Protein AF-W2TX90-F1 (afdb_monomer)

Mean predicted aligned error: 17.59 Å

InterPro domains:
  IPR001179 FKBP-type peptidyl-prolyl cis-trans isomerase domain [PF00254] (45-126)
  IPR001179 FKBP-type peptidyl-prolyl cis-trans isomerase domain [PS50059] (39-130)
  IPR002048 EF-hand domain [PF13499] (137-203)
  IPR002048 EF-hand domain [PS50222] (174-209)
  IPR002048 EF-hand domain [cd00051] (138-203)
  IPR011992 EF-hand domain pair [SSF47473] (138-212)
  IPR018247 EF-Hand 1, calcium-binding site [PS00018] (187-199)
  IPR046357 Peptidyl-prolyl cis-trans isomerase domain superfamily [G3DSA:3.10.50.40] (43-130)
  IPR052273 Peptidyl-prolyl cis-trans isomerase FKBP [PTHR46222] (44-205)

Radius of gyration: 39.37 Å; Cα contacts (8 Å, |Δi|>4): 413; chains: 1; bounding box: 50×112×122 Å

Nearest PDB structures (foldseek):
  7f2j-assembly1_B  TM=8.496E-01  e=8.440E-09  Arabidopsis thaliana
  3uqb-assembly1_A  TM=8.364E-01  e=6.194E-07  Saccharomyces cerevisiae S288C
  4qt2-assembly1_A  TM=8.266E-01  e=2.398E-06  Plasmodium falciparum 3D7
  3jym-assembly2_B  TM=8.331E-01  e=1.107E-05  Triticum aestivum
  3jym-assembly1_A  TM=8.346E-01  e=1.672E-05  Triticum aestivum

Secondary structure (DSSP, 8-state):
--HHHHHHHHHHHTTS----EEEE--PPTT--S-BPPSSS-EEEEEEEEEEETTS-EEEESTTS--EEEETTTTSS-HHHHHHHTTPBTT-EEEEEEEGGGS-SS--SS-TTS-SSS-EEEEEEEEEEEEE--HHHHHHHH-SSSSSEE-HHHHHHHHHHHGGGT----STT--HHHHHHHHHHHH-SSSSS-EEHHHHHHHHHHHHHHHHHH----SSEEP-SSGGGGG-SS-SSEE--SPP-----S-S---TTHHHHHHHHHHHHHHHHHHHHHHHTTS----------------------------------------------------------PPPPPP-PPP-----TTS-TTS--STTTTT--

Foldseek 3Di:
DDLVVVLVVVQVVVVHHDAKDKDWDDDDPPPFPDFAAQPDKWKWWKWKWKAWPVRHTQDTCPVHGTDIDMAQQQLAFQRVSVRRGRAGAQTWMWMKGWPLRHDPDAAPRRNPDDNDTTIMIMGMGTHDIGGDDLLVLCVLLQPPRPQKRALVSNLVSQVVSVNSVPDDPFPLDDSSVLSQVLLVQQDPPPPRIHGSVSSNVSVVVLVVQLVVLCDPDPARFQHSGSSNVQCLNSNRHSDPPPDPPPPPVPPPDDPPVVVVVVVVVVVVVVVVVVVVVVVVVDDDDDDDDDDDDDDDDDDDDDDDDDDDDDDDDDDDDYDDDDDDDDDDDDDDDDDDDDDDDDDDDDDDDPSPDDDPSVDPDRRDDDPGPDDD

Organism: Necator americanus (NCBI:txid51031)

Sequence (372 aa):
MTAAQIRHLEELSNGGPLDIKADRKNMGAGKMRYPSEKKGFCHISLQSKVFTEGGRKIYQTYNESPVTIQLGVGMAMPGLDKGLKGMCTEELRKLQVPYRLSRKAKSKVWKHIPNDEHWLTFNLEMLSVEPYTHSRQFKFLDVDGKGKLTEAVLLKWLGKMKQYGKSWKNEDIDDISAVKYYVKYFDINGDGIVDEKEFIRVMERDQATMDQSKSNAKGRKRDPGVAWILDFNNDGIASYTPLPIEITASEVRSPVETFTEMMIYTAHLLCLVLILFHCAVGENKDNTDDNRTGNRQPAVGNLNPNTNPKPDAPKTLGGSISINTIEEHKTSSNHSEEPPTVAPTNPTAPSVPRPPKFTVGSFFSKFIFNVS

Solvent-accessible surface area (backbone atoms only — not comparable to full-atom values): 23833 Å² total; per-residue (Å²): 131,55,57,58,58,51,50,51,54,48,22,63,72,70,74,41,79,80,65,66,46,74,50,69,54,86,69,69,92,84,66,81,83,50,61,30,49,83,86,57,49,24,41,35,29,30,42,42,40,32,24,42,69,87,68,47,74,67,52,66,30,86,90,53,75,67,53,69,43,48,43,75,71,55,54,49,44,59,30,55,44,60,69,47,43,61,42,29,47,74,36,45,36,40,37,35,27,34,42,78,30,46,70,97,64,92,46,92,83,58,67,75,60,81,89,71,63,48,45,36,40,34,45,35,37,29,72,40,59,43,77,68,43,61,71,59,44,49,64,66,47,34,74,82,73,77,70,53,45,32,61,70,38,48,51,52,38,50,59,58,35,44,79,48,69,45,65,79,72,49,91,74,61,51,72,64,64,52,38,53,51,46,38,65,71,32,34,82,88,73,86,68,52,24,36,66,65,37,42,38,55,48,52,49,56,43,48,60,41,19,70,68,58,67,58,84,72,88,57,45,69,55,32,92,58,84,59,46,74,51,31,84,82,44,37,53,38,36,46,84,72,75,74,83,79,79,71,65,97,66,90,80,81,60,88,64,61,62,57,54,53,52,54,51,54,53,52,52,50,52,50,51,52,54,50,51,59,53,56,76,70,63,72,91,79,87,86,83,87,88,84,88,87,87,88,83,84,90,88,83,89,79,91,89,90,90,90,86,92,87,90,89,87,91,89,88,85,88,81,87,87,89,81,90,84,88,86,83,89,83,88,87,83,82,88,85,89,81,81,90,77,79,80,82,79,79,78,77,78,79,80,78,71,81,59,91,70,76,58,96,79,78,84,72,75,64,65,74,81,68,89,104

pLDDT: mean 70.84, std 25.43, range [23.69, 98.19]

Structure (mmCIF, N/CA/C/O backbone):
data_AF-W2TX90-F1
#
_entry.id   AF-W2TX90-F1
#
loop_
_atom_site.group_PDB
_atom_site.id
_atom_site.type_symbol
_atom_site.label_atom_id
_atom_site.label_alt_id
_atom_site.label_comp_id
_atom_site.label_asym_id
_atom_site.label_entity_id
_atom_site.label_seq_id
_atom_site.pdbx_PDB_ins_code
_atom_site.Cartn_x
_atom_site.Cartn_y
_atom_site.Cartn_z
_atom_site.occupancy
_atom_site.B_iso_or_equiv
_atom_site.auth_seq_id
_atom_site.auth_comp_id
_atom_site.auth_asym_id
_atom_site.auth_atom_id
_atom_site.pdbx_PDB_model_num
ATOM 1 N N . MET A 1 1 ? -21.678 -9.128 29.767 1.00 79.38 1 MET A N 1
ATOM 2 C CA . MET A 1 1 ? -21.508 -9.539 28.356 1.00 79.38 1 MET A CA 1
ATOM 3 C C . MET A 1 1 ? -20.029 -9.526 28.014 1.00 79.38 1 MET A C 1
ATOM 5 O O . MET A 1 1 ? -19.307 -8.724 28.596 1.00 79.38 1 MET A O 1
ATOM 9 N N . THR A 1 2 ? -19.572 -10.395 27.114 1.00 88.31 2 THR A N 1
ATOM 10 C CA . THR A 1 2 ? -18.212 -10.333 26.547 1.00 88.31 2 THR A CA 1
ATOM 11 C C . THR A 1 2 ? -18.117 -9.227 25.490 1.00 88.31 2 THR A C 1
ATOM 13 O O . THR A 1 2 ? -19.140 -8.781 24.968 1.00 88.31 2 THR A O 1
ATOM 16 N N . ALA A 1 3 ? -16.903 -8.805 25.121 1.00 86.62 3 ALA A N 1
ATOM 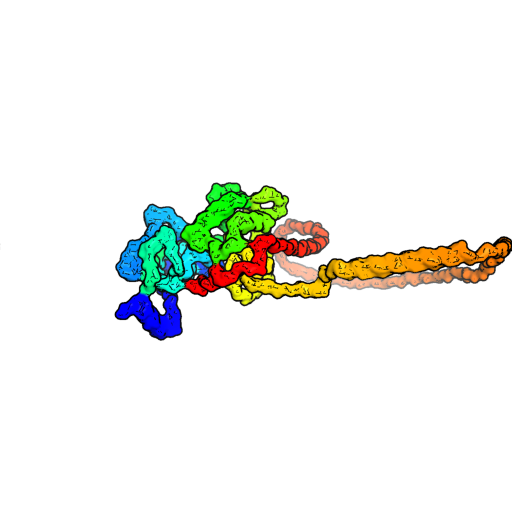17 C CA . ALA A 1 3 ? -16.720 -7.819 24.052 1.00 86.62 3 ALA A CA 1
ATOM 18 C C . ALA A 1 3 ? -17.330 -8.289 22.714 1.00 86.62 3 ALA A C 1
ATOM 20 O O . ALA A 1 3 ? -18.006 -7.514 22.045 1.00 86.62 3 ALA A O 1
ATOM 21 N N . ALA A 1 4 ? -17.199 -9.579 22.380 1.00 88.00 4 ALA A N 1
ATOM 22 C CA . ALA A 1 4 ? -17.821 -10.179 21.197 1.00 88.00 4 ALA A CA 1
ATOM 23 C C . ALA A 1 4 ? -19.362 -10.135 21.233 1.00 88.00 4 ALA A C 1
ATOM 25 O O . ALA A 1 4 ? -19.986 -9.811 20.226 1.00 88.00 4 ALA A O 1
ATOM 26 N N . GLN A 1 5 ? -19.986 -10.387 22.392 1.00 92.06 5 GLN A N 1
ATOM 27 C CA . GLN A 1 5 ? -21.440 -10.226 22.555 1.00 92.06 5 GLN A CA 1
ATOM 28 C C . GLN A 1 5 ? -21.873 -8.767 22.352 1.00 92.06 5 GLN A C 1
ATOM 30 O O . GLN A 1 5 ? -22.884 -8.517 21.703 1.00 92.06 5 GLN A O 1
ATOM 35 N N . ILE A 1 6 ? -21.093 -7.806 22.862 1.00 90.81 6 ILE A N 1
ATOM 36 C CA . ILE A 1 6 ? -21.364 -6.373 22.678 1.00 90.81 6 ILE A CA 1
ATOM 37 C C . ILE A 1 6 ? -21.271 -5.998 21.192 1.00 90.81 6 ILE A C 1
ATOM 39 O O . ILE A 1 6 ? -22.199 -5.380 20.679 1.00 90.81 6 ILE A O 1
ATOM 43 N N . ARG A 1 7 ? -20.225 -6.424 20.465 1.00 91.00 7 ARG A N 1
ATOM 44 C CA . ARG A 1 7 ? -20.120 -6.133 19.020 1.00 91.00 7 ARG A CA 1
ATOM 45 C C . ARG A 1 7 ? -21.199 -6.805 18.193 1.00 91.00 7 ARG A C 1
ATOM 47 O O . ARG A 1 7 ? -21.682 -6.180 17.262 1.00 91.00 7 ARG A O 1
ATOM 54 N N . HIS A 1 8 ? -21.631 -8.014 18.542 1.00 90.44 8 HIS A N 1
ATOM 55 C CA . HIS A 1 8 ? -22.739 -8.650 17.832 1.00 90.44 8 HIS A CA 1
ATOM 56 C C . HIS A 1 8 ? -24.044 -7.843 17.968 1.00 90.44 8 HIS A C 1
ATOM 58 O O . HIS A 1 8 ? -24.744 -7.640 16.978 1.00 90.44 8 HIS A O 1
ATOM 64 N N . LEU A 1 9 ? -24.332 -7.302 19.158 1.00 93.19 9 LEU A N 1
ATOM 65 C CA . LEU A 1 9 ? -25.461 -6.386 19.363 1.00 93.19 9 LEU A CA 1
ATOM 66 C C . LEU A 1 9 ? -25.267 -5.043 18.635 1.00 93.19 9 LEU A C 1
ATOM 68 O O . LEU A 1 9 ? -26.234 -4.501 18.102 1.00 93.19 9 LEU A O 1
ATOM 72 N N . GLU A 1 10 ? -24.038 -4.521 18.553 1.00 91.75 10 GLU A N 1
ATOM 73 C CA . GLU A 1 10 ? -23.733 -3.344 17.726 1.00 91.75 10 GLU A CA 1
ATOM 74 C C . GLU A 1 10 ? -23.943 -3.627 16.225 1.00 91.75 10 GLU A C 1
ATOM 76 O O . GLU A 1 10 ? -24.549 -2.803 15.550 1.00 91.75 10 GLU A O 1
ATOM 81 N N . GLU A 1 11 ? -23.504 -4.768 15.681 1.00 92.56 11 GLU A N 1
ATOM 82 C CA . GLU A 1 11 ? -23.720 -5.137 14.267 1.00 92.56 11 GLU A CA 1
ATOM 83 C C . GLU A 1 11 ? -25.212 -5.314 13.940 1.00 92.56 11 GLU A C 1
ATOM 85 O O . GLU A 1 11 ? -25.680 -4.816 12.915 1.00 92.56 11 GLU A O 1
ATOM 90 N N . LEU A 1 12 ? -25.983 -5.946 14.835 1.00 92.44 12 LEU A N 1
ATOM 91 C CA . LEU A 1 12 ? -27.441 -6.064 14.701 1.00 92.44 12 LEU A CA 1
ATOM 92 C C . LEU A 1 12 ? -28.133 -4.690 14.720 1.00 92.44 12 LEU A C 1
ATOM 94 O O . LEU A 1 12 ? -28.999 -4.432 13.888 1.00 92.44 12 LEU A O 1
ATOM 98 N N . SER A 1 13 ? -27.727 -3.796 15.627 1.00 93.19 13 SER A N 1
ATOM 99 C CA . SER A 1 13 ? -28.278 -2.437 15.747 1.00 93.19 13 SER A CA 1
ATOM 100 C C . SER A 1 13 ? -27.922 -1.540 14.551 1.00 93.19 13 SER A C 1
ATOM 102 O O . SER A 1 13 ? -28.757 -0.780 14.066 1.00 93.19 13 SER A O 1
ATOM 104 N N . ASN A 1 14 ? -26.701 -1.667 14.019 1.00 90.50 14 ASN A N 1
ATOM 105 C CA . ASN A 1 14 ? -26.247 -0.936 12.830 1.00 90.50 14 ASN A CA 1
ATOM 106 C C . ASN A 1 14 ? -26.806 -1.503 11.507 1.00 90.50 14 ASN A C 1
ATOM 108 O O . ASN A 1 14 ? -26.564 -0.918 10.451 1.00 90.50 14 ASN A O 1
ATOM 112 N N . GLY A 1 15 ? -27.501 -2.647 11.531 1.00 90.88 15 GLY A N 1
ATOM 113 C CA . GLY A 1 15 ? -27.987 -3.330 10.328 1.00 90.88 15 GLY A CA 1
ATOM 114 C C . GLY A 1 15 ? -26.879 -3.941 9.457 1.00 90.88 15 GLY A C 1
ATOM 115 O O . GLY A 1 15 ? -27.099 -4.189 8.272 1.00 90.88 15 GLY A O 1
ATOM 116 N N . GLY A 1 16 ? -25.682 -4.172 10.006 1.00 90.81 16 GLY A N 1
ATOM 117 C CA . GLY A 1 16 ? -24.549 -4.697 9.249 1.00 90.81 16 GLY A CA 1
ATOM 118 C C . GLY A 1 16 ? -23.211 -4.685 10.000 1.00 90.81 16 GLY A C 1
ATOM 119 O O . GLY A 1 16 ? -23.136 -4.223 11.140 1.00 90.81 16 GLY A O 1
ATOM 120 N N . PRO A 1 17 ? -22.138 -5.203 9.370 1.00 91.69 17 PRO A N 1
ATOM 121 C CA . PRO A 1 17 ? -20.832 -5.340 10.004 1.00 91.69 17 PRO A CA 1
ATOM 122 C C . PRO A 1 17 ? -20.205 -4.033 10.489 1.00 91.69 17 PRO A C 1
ATOM 124 O O . PRO A 1 17 ? -20.352 -2.993 9.845 1.00 91.69 17 PRO A O 1
ATOM 127 N N . LEU A 1 18 ? -19.412 -4.101 11.563 1.00 92.44 18 LEU A N 1
ATOM 128 C CA . LEU A 1 18 ? -18.699 -2.926 12.070 1.00 92.44 18 LEU A CA 1
ATOM 129 C C . LEU A 1 18 ? -17.670 -2.401 11.062 1.00 92.44 18 LEU A C 1
ATOM 131 O O . LEU A 1 18 ? -16.767 -3.118 10.622 1.00 92.44 18 LEU A O 1
ATOM 135 N N . ASP A 1 19 ? -17.779 -1.106 10.769 1.00 94.00 19 ASP A N 1
ATOM 136 C CA . ASP A 1 19 ? -16.869 -0.355 9.909 1.00 94.00 19 ASP A CA 1
ATOM 137 C C . ASP A 1 19 ? -16.065 0.690 10.705 1.00 94.00 19 ASP A C 1
ATOM 139 O O . ASP A 1 19 ? -16.298 0.933 11.892 1.00 94.00 19 ASP A O 1
ATOM 143 N N . ILE A 1 20 ? -15.088 1.313 10.053 1.00 95.06 20 ILE A N 1
ATOM 144 C CA . ILE A 1 20 ? -14.267 2.374 10.637 1.00 95.06 20 ILE A CA 1
ATOM 145 C C . ILE A 1 20 ? -15.081 3.620 11.019 1.00 95.06 20 ILE A C 1
ATOM 147 O O . ILE A 1 20 ? -15.978 4.046 10.294 1.00 95.06 20 ILE A O 1
ATOM 151 N N . LYS A 1 21 ? -14.699 4.276 12.121 1.00 94.25 21 LYS A N 1
ATOM 152 C CA . LYS A 1 21 ? -15.233 5.591 12.528 1.00 94.25 21 LYS A CA 1
ATOM 153 C C . LYS A 1 21 ? -14.117 6.627 12.393 1.00 94.25 21 LYS A C 1
ATOM 155 O O . LYS A 1 21 ? -13.050 6.444 12.975 1.00 94.25 21 LYS A O 1
ATOM 160 N N . ALA A 1 22 ? -14.317 7.672 11.591 1.00 92.12 22 ALA A N 1
ATOM 161 C CA . ALA A 1 22 ? -13.260 8.615 11.210 1.00 92.12 22 ALA A CA 1
ATOM 162 C C . ALA A 1 22 ? -13.593 10.056 11.629 1.00 92.12 22 ALA A C 1
ATOM 164 O O . ALA A 1 22 ? -14.184 10.823 10.867 1.00 92.12 22 ALA A O 1
ATOM 165 N N . ASP A 1 23 ? -13.152 10.430 12.827 1.00 88.88 23 ASP A N 1
ATOM 166 C CA . ASP A 1 23 ? -13.285 11.772 13.384 1.00 88.88 23 ASP A CA 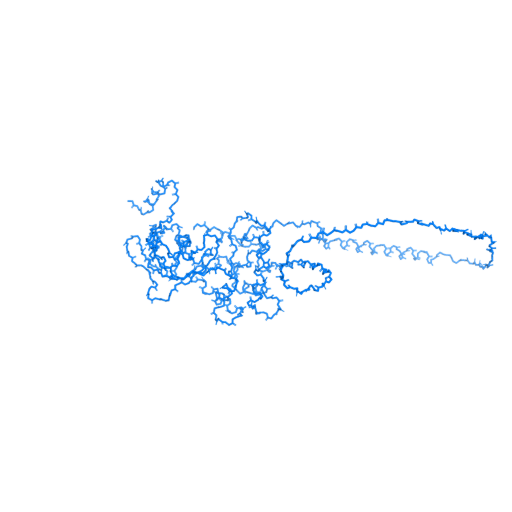1
ATOM 167 C C . ASP A 1 23 ? -12.202 12.675 12.748 1.00 88.88 23 ASP A C 1
ATOM 169 O O . ASP A 1 23 ? -11.028 12.654 13.140 1.00 88.88 23 ASP A O 1
ATOM 173 N N . ARG A 1 24 ? -12.557 13.466 11.728 1.00 81.44 24 ARG A N 1
ATOM 174 C CA . ARG A 1 24 ? -11.641 14.479 11.170 1.00 81.44 24 ARG A CA 1
ATOM 175 C C . ARG A 1 24 ? -11.584 15.672 12.117 1.00 81.44 24 ARG A C 1
ATOM 177 O O . ARG A 1 24 ? -12.614 16.287 12.385 1.00 81.44 24 ARG A O 1
ATOM 184 N N . LYS A 1 25 ? -10.395 16.039 12.599 1.00 74.38 25 LYS A N 1
ATOM 185 C CA . LYS A 1 25 ? -10.230 17.309 13.312 1.00 74.38 25 LYS A CA 1
ATOM 186 C C . LYS A 1 25 ? -10.236 18.420 12.263 1.00 74.38 25 LYS A C 1
ATOM 188 O O . LYS A 1 25 ? -9.476 18.339 11.302 1.00 74.38 25 LYS A O 1
ATOM 193 N N . ASN A 1 26 ? -11.094 19.429 12.427 1.00 58.09 26 ASN A N 1
ATOM 194 C CA . ASN A 1 26 ? -11.259 20.497 11.438 1.00 58.09 26 ASN A CA 1
ATOM 195 C C . ASN A 1 26 ? -9.917 21.169 11.102 1.00 58.09 26 ASN A C 1
ATOM 197 O O . ASN A 1 26 ? -9.381 21.936 11.902 1.00 58.09 26 ASN A O 1
ATOM 201 N N . MET A 1 27 ? -9.404 20.914 9.896 1.00 57.34 27 MET A N 1
ATOM 202 C CA . MET A 1 27 ? -8.455 21.820 9.258 1.00 57.34 27 MET A CA 1
ATOM 203 C C . MET A 1 27 ? -9.196 23.085 8.828 1.00 57.34 27 MET A C 1
ATOM 205 O O . MET A 1 27 ? -10.342 23.010 8.380 1.00 57.34 27 MET A O 1
ATOM 209 N N . GLY A 1 28 ? -8.531 24.238 8.917 1.00 54.97 28 GLY A N 1
ATOM 210 C CA . GLY A 1 28 ? -9.055 25.478 8.348 1.00 54.97 28 GLY A CA 1
ATOM 211 C C . GLY A 1 28 ? -9.328 25.312 6.850 1.00 54.97 28 GLY A C 1
ATOM 212 O O . GLY A 1 28 ? -8.477 24.807 6.109 1.00 54.97 28 GLY A O 1
ATOM 213 N N . ALA A 1 29 ? -10.522 25.715 6.411 1.00 44.94 29 ALA A N 1
ATOM 214 C CA . ALA A 1 29 ? -10.910 25.655 5.008 1.00 44.94 29 ALA A CA 1
ATOM 215 C C . ALA A 1 29 ? -9.920 26.478 4.161 1.00 44.94 29 ALA A C 1
ATOM 217 O O . ALA A 1 29 ? -9.737 27.667 4.401 1.00 44.94 29 ALA A O 1
ATOM 218 N N . GLY A 1 30 ? -9.252 25.821 3.205 1.00 53.28 30 GLY A N 1
ATOM 219 C CA . GLY A 1 30 ? -8.233 26.431 2.338 1.00 53.28 30 GLY A CA 1
ATOM 220 C C . GLY A 1 30 ? -6.883 25.700 2.279 1.00 53.28 30 GLY A C 1
ATOM 221 O O . GLY A 1 30 ? -6.147 25.892 1.317 1.00 53.28 30 GLY A O 1
ATOM 222 N N . LYS A 1 31 ? -6.546 24.817 3.236 1.00 55.94 31 LYS A N 1
ATOM 223 C CA . LYS A 1 31 ? -5.240 24.108 3.240 1.00 55.94 31 LYS A CA 1
ATOM 224 C C . LYS A 1 31 ? -5.124 22.875 2.325 1.00 55.94 31 LYS A C 1
ATOM 226 O O . LYS A 1 31 ? -4.021 22.375 2.113 1.00 55.94 31 LYS A O 1
ATOM 231 N N . MET A 1 32 ? -6.224 22.361 1.774 1.00 59.41 32 MET A N 1
ATOM 232 C CA . MET A 1 32 ? -6.228 21.104 1.009 1.00 59.41 32 MET A CA 1
ATOM 233 C C . MET A 1 32 ? -5.587 21.257 -0.384 1.00 59.41 32 MET A C 1
ATOM 235 O O . MET A 1 32 ? -6.288 21.506 -1.359 1.00 59.41 32 MET A O 1
ATOM 239 N N . ARG A 1 33 ? -4.263 21.070 -0.488 1.00 58.72 33 ARG A N 1
ATOM 240 C CA . ARG A 1 33 ? -3.551 21.030 -1.783 1.00 58.72 33 ARG A CA 1
ATOM 241 C C . ARG A 1 33 ? -3.630 19.667 -2.473 1.00 58.72 33 ARG A C 1
ATOM 243 O O . ARG A 1 33 ? -3.992 19.605 -3.639 1.00 58.72 33 ARG A O 1
ATOM 250 N N . TYR A 1 34 ? -3.330 18.584 -1.750 1.00 68.44 34 TYR A N 1
ATOM 251 C CA . TYR A 1 34 ? -3.337 17.220 -2.290 1.00 68.44 34 TYR A CA 1
ATOM 252 C C . TYR A 1 34 ? -3.993 16.237 -1.304 1.00 68.44 34 TYR A C 1
ATOM 254 O O . TYR A 1 34 ? -3.459 16.011 -0.213 1.00 68.44 34 TYR A O 1
ATOM 262 N N . PRO A 1 35 ? -5.163 15.659 -1.635 1.00 77.81 35 PRO A N 1
ATOM 263 C CA . PRO A 1 35 ? -5.720 14.524 -0.911 1.00 77.81 35 PRO A CA 1
ATOM 264 C C . PRO A 1 35 ? -5.051 13.219 -1.361 1.00 77.81 35 PRO A C 1
ATOM 266 O O . PRO A 1 35 ? -4.854 12.995 -2.553 1.00 77.81 35 PRO A O 1
ATOM 269 N N . SER A 1 36 ? -4.773 12.318 -0.419 1.00 76.00 36 SER A N 1
ATOM 270 C CA . SER A 1 36 ? -4.421 10.929 -0.742 1.00 76.00 36 SER A CA 1
ATOM 271 C C . SER A 1 36 ? -5.542 10.246 -1.525 1.00 76.00 36 SER A C 1
ATOM 273 O O . SER A 1 36 ? -6.735 10.517 -1.334 1.00 76.00 36 SER A O 1
ATOM 275 N N . GLU A 1 37 ? -5.153 9.385 -2.459 1.00 76.69 37 GLU A N 1
ATOM 276 C CA . GLU A 1 37 ? -6.006 9.066 -3.594 1.00 76.69 37 GLU A CA 1
ATOM 277 C C . GLU A 1 37 ? -7.244 8.240 -3.208 1.00 76.69 37 GLU A C 1
ATOM 279 O O . GLU A 1 37 ? -7.162 7.198 -2.555 1.00 76.69 37 GLU A O 1
ATOM 284 N N . LYS A 1 38 ? -8.426 8.698 -3.641 1.00 64.00 38 LYS A N 1
ATOM 285 C CA . LYS A 1 38 ? -9.702 8.001 -3.392 1.00 64.00 38 LYS A CA 1
ATOM 286 C C . LYS A 1 38 ? -9.849 6.717 -4.224 1.00 64.00 38 LYS A C 1
ATOM 288 O O . LYS A 1 38 ? -10.601 5.830 -3.828 1.00 64.00 38 LYS A O 1
ATOM 293 N N . LYS A 1 39 ? -9.181 6.641 -5.382 1.00 62.91 39 LYS A N 1
ATOM 294 C CA . LYS A 1 39 ? -9.270 5.554 -6.373 1.00 62.91 39 LYS A CA 1
ATOM 295 C C . LYS A 1 39 ? -7.918 5.305 -7.063 1.00 62.91 39 LYS A C 1
ATOM 297 O O . LYS A 1 39 ? -7.773 5.583 -8.245 1.00 62.91 39 LYS A O 1
ATOM 302 N N . GLY A 1 40 ? -6.948 4.747 -6.346 1.00 75.31 40 GLY A N 1
ATOM 303 C CA . GLY A 1 40 ? -5.674 4.355 -6.947 1.00 75.31 40 GLY A CA 1
ATOM 304 C C . GLY A 1 40 ? -4.602 4.064 -5.907 1.00 75.31 40 GLY A C 1
ATOM 305 O O . GLY A 1 40 ? -4.889 3.407 -4.902 1.00 75.31 40 GLY A O 1
ATOM 306 N N . PHE A 1 41 ? -3.382 4.518 -6.170 1.00 87.44 41 PHE A N 1
ATOM 307 C CA . PHE A 1 41 ? -2.209 4.293 -5.335 1.00 87.44 41 PHE A CA 1
ATOM 308 C C . PHE A 1 41 ? -1.522 5.634 -5.066 1.00 87.44 41 PHE A C 1
ATOM 310 O O . PHE A 1 41 ? -1.378 6.473 -5.947 1.00 87.44 41 PHE A O 1
ATOM 317 N N . CYS A 1 42 ? -1.020 5.826 -3.854 1.00 91.38 42 CYS A N 1
ATOM 318 C CA . CYS A 1 42 ? -0.135 6.945 -3.549 1.00 91.38 42 CYS A CA 1
ATOM 319 C C . CYS A 1 42 ? 0.835 6.540 -2.445 1.00 91.38 42 CYS A C 1
ATOM 321 O O . CYS A 1 42 ? 0.511 5.696 -1.602 1.00 91.38 42 CYS A O 1
ATOM 323 N N . HIS A 1 43 ? 2.014 7.147 -2.447 1.00 93.19 43 HIS A N 1
ATOM 324 C CA . HIS A 1 43 ? 2.936 7.061 -1.327 1.00 93.19 43 HIS A CA 1
ATOM 325 C C . HIS A 1 43 ? 2.542 8.143 -0.325 1.00 93.19 43 HIS A C 1
ATOM 327 O O . HIS A 1 43 ? 2.297 9.288 -0.698 1.00 93.19 43 HIS A O 1
ATOM 333 N N . ILE A 1 44 ? 2.431 7.783 0.945 1.00 93.44 44 ILE A N 1
ATOM 334 C CA . ILE A 1 44 ? 2.149 8.734 2.018 1.00 93.44 44 ILE A CA 1
ATOM 335 C C . ILE A 1 44 ? 3.175 8.563 3.123 1.00 93.44 44 ILE A C 1
ATOM 337 O O . ILE A 1 44 ? 3.594 7.437 3.396 1.00 93.44 44 ILE A O 1
ATOM 341 N N . SER A 1 45 ? 3.538 9.657 3.782 1.00 93.69 45 SER A N 1
ATOM 342 C CA . SER A 1 45 ? 4.350 9.632 4.999 1.00 93.69 45 SER A CA 1
ATOM 343 C C . SER A 1 45 ? 3.535 10.207 6.147 1.00 93.69 45 SER A C 1
ATOM 345 O O . SER A 1 45 ? 3.019 11.320 6.043 1.00 93.69 45 SER A O 1
ATOM 347 N N . LEU A 1 46 ? 3.399 9.449 7.235 1.00 93.44 46 LEU A N 1
ATOM 348 C CA . LEU A 1 46 ? 2.549 9.814 8.368 1.00 93.44 46 LEU A CA 1
ATOM 349 C C . LEU A 1 46 ? 3.253 9.634 9.712 1.00 93.44 46 LEU A C 1
ATOM 351 O O . LEU A 1 46 ? 4.202 8.854 9.843 1.00 93.44 46 LEU A O 1
ATOM 355 N N . GLN A 1 47 ? 2.721 10.313 10.726 1.00 93.81 47 GLN A N 1
ATOM 356 C CA . GLN A 1 47 ? 2.935 9.964 12.125 1.00 93.81 47 GLN A CA 1
ATOM 357 C C . GLN A 1 47 ? 1.656 9.400 12.748 1.00 93.81 47 GLN A C 1
ATOM 359 O O . GLN A 1 47 ? 0.538 9.679 12.306 1.00 93.81 47 GLN A O 1
ATOM 364 N N . SER A 1 48 ? 1.816 8.567 13.776 1.00 92.81 48 SER A N 1
ATOM 365 C CA . SER A 1 48 ? 0.701 7.936 14.476 1.00 92.81 48 SER A CA 1
ATOM 366 C C . SER A 1 48 ? 0.960 7.756 15.972 1.00 92.81 48 SER A C 1
ATOM 368 O O . SER A 1 48 ? 2.095 7.571 16.419 1.00 92.81 48 SER A O 1
ATOM 370 N N . LYS A 1 49 ? -0.121 7.795 16.754 1.00 93.62 49 LYS A N 1
ATOM 371 C CA . LYS A 1 49 ? -0.208 7.296 18.137 1.00 93.62 49 LYS A CA 1
ATOM 372 C C . LYS A 1 49 ? -1.399 6.346 18.193 1.00 93.62 49 LYS A C 1
ATOM 374 O O . LYS A 1 49 ? -2.494 6.730 17.784 1.00 93.62 49 LYS A O 1
ATOM 379 N N . VAL A 1 50 ? -1.189 5.124 18.671 1.00 93.25 50 VAL A N 1
ATOM 380 C CA . VAL A 1 50 ? -2.198 4.056 18.637 1.00 93.25 50 VAL A CA 1
ATOM 381 C C . VAL A 1 50 ? -2.537 3.599 20.045 1.00 93.25 50 VAL A C 1
ATOM 383 O O . VAL A 1 50 ? -1.645 3.358 20.863 1.00 93.25 50 VAL A O 1
ATOM 386 N N . PHE A 1 51 ? -3.832 3.474 20.307 1.00 94.00 51 PHE A N 1
ATOM 387 C CA . PHE A 1 51 ? -4.416 3.183 21.607 1.00 94.00 51 PHE A CA 1
ATOM 388 C C . PHE A 1 51 ? -5.396 2.011 21.488 1.00 94.00 51 PHE A C 1
ATOM 390 O O . PHE A 1 51 ? -6.125 1.903 20.501 1.00 94.00 51 PHE A O 1
ATOM 397 N N . THR A 1 52 ? -5.446 1.150 22.502 1.00 92.69 52 THR A N 1
ATOM 398 C CA . THR A 1 52 ? -6.566 0.210 22.673 1.00 92.69 52 THR A CA 1
ATOM 399 C C . THR A 1 52 ? -7.833 0.960 23.074 1.00 92.69 52 THR A C 1
ATOM 401 O O . THR A 1 52 ? -7.740 2.052 23.632 1.00 92.69 52 THR A O 1
ATOM 404 N N . GLU A 1 53 ? -8.991 0.326 22.925 1.00 88.69 53 GLU A N 1
ATOM 405 C CA . GLU A 1 53 ? -10.285 0.807 23.424 1.00 88.69 53 GLU A CA 1
ATOM 406 C C . GLU A 1 53 ? -10.251 1.338 24.873 1.00 88.69 53 GLU A C 1
ATOM 408 O O . GLU A 1 53 ? -10.728 2.438 25.131 1.00 88.69 53 GLU A O 1
ATOM 413 N N . GLY A 1 54 ? -9.576 0.642 25.797 1.00 86.69 54 GLY A N 1
ATOM 414 C CA . GLY A 1 54 ? -9.357 1.097 27.181 1.00 86.69 54 GLY A CA 1
ATOM 415 C C . GLY A 1 54 ? -8.333 2.236 27.348 1.00 86.69 54 GLY A C 1
ATOM 416 O O . GLY A 1 54 ? -7.628 2.277 28.353 1.00 86.69 54 GLY A O 1
ATOM 417 N N . GLY A 1 55 ? -8.147 3.095 26.342 1.00 89.62 55 GLY A N 1
ATOM 418 C CA . GLY A 1 55 ? -7.271 4.277 26.368 1.00 89.62 55 GLY A CA 1
ATOM 419 C C . GLY A 1 55 ? -5.756 4.019 26.441 1.00 89.62 55 GLY A C 1
ATOM 420 O O . GLY A 1 55 ? -4.969 4.959 26.335 1.00 89.62 55 GLY A O 1
ATOM 421 N N . ARG A 1 56 ? -5.302 2.770 26.604 1.00 91.31 56 ARG A N 1
ATOM 422 C CA . ARG A 1 56 ? -3.873 2.436 26.732 1.00 91.31 56 ARG A CA 1
ATOM 423 C C . ARG A 1 56 ? -3.135 2.617 25.403 1.00 91.31 56 ARG A C 1
ATOM 425 O O . ARG A 1 56 ? -3.408 1.906 24.438 1.00 91.31 56 ARG A O 1
ATOM 432 N N . LYS A 1 57 ? -2.149 3.521 25.371 1.00 92.31 57 LYS A N 1
ATOM 433 C CA . LYS A 1 57 ? -1.212 3.678 24.245 1.00 92.31 57 LYS A CA 1
ATOM 434 C C . LYS A 1 57 ? -0.361 2.411 24.081 1.00 92.31 57 LYS A C 1
ATOM 436 O O . LYS A 1 57 ? 0.219 1.939 25.055 1.00 92.31 57 LYS A O 1
ATOM 441 N N . ILE A 1 58 ? -0.270 1.893 22.858 1.00 89.94 58 ILE A N 1
ATOM 442 C CA . ILE A 1 58 ? 0.423 0.635 22.519 1.00 89.94 58 ILE A CA 1
ATOM 443 C C . ILE A 1 58 ? 1.489 0.774 21.424 1.00 89.94 58 ILE A C 1
ATOM 445 O O . ILE A 1 58 ? 2.346 -0.097 21.312 1.00 89.94 58 ILE A O 1
ATOM 449 N N . TYR A 1 59 ? 1.453 1.846 20.628 1.00 87.38 59 TYR A N 1
ATOM 450 C CA . TYR A 1 59 ? 2.489 2.183 19.645 1.00 87.38 59 TYR A CA 1
ATOM 451 C C . TYR A 1 59 ? 2.480 3.691 19.355 1.00 87.38 59 TYR A C 1
ATOM 453 O O . TYR A 1 59 ? 1.446 4.350 19.509 1.00 87.38 59 TYR A O 1
ATOM 461 N N . GLN A 1 60 ? 3.621 4.248 18.948 1.00 90.19 60 GLN A N 1
ATOM 462 C CA . GLN A 1 60 ? 3.736 5.620 18.454 1.00 90.19 60 GLN A CA 1
ATOM 463 C C . GLN A 1 60 ? 4.957 5.760 17.540 1.00 90.19 60 GLN A C 1
ATOM 465 O O . GLN A 1 60 ? 5.975 5.133 17.803 1.00 90.19 60 GLN A O 1
ATOM 470 N N . THR A 1 61 ? 4.886 6.645 16.548 1.00 89.12 61 THR A N 1
ATOM 471 C CA . THR A 1 61 ? 6.006 6.929 15.625 1.00 89.12 61 THR A CA 1
ATOM 472 C C . THR A 1 61 ? 6.731 8.240 15.943 1.00 89.12 61 THR A C 1
ATOM 474 O O . THR A 1 61 ? 7.727 8.549 15.313 1.00 89.12 61 THR A O 1
ATOM 477 N N . TYR A 1 62 ? 6.240 9.041 16.897 1.00 84.00 62 TYR A N 1
ATOM 478 C CA . TYR A 1 62 ? 6.763 10.391 17.196 1.00 84.00 62 TYR A CA 1
ATOM 479 C C . TYR A 1 62 ? 8.179 10.407 17.807 1.00 84.00 62 TYR A C 1
ATOM 481 O O . TYR A 1 62 ? 8.758 11.474 17.986 1.00 84.00 62 TYR A O 1
ATOM 489 N N . ASN A 1 63 ? 8.724 9.233 18.138 1.00 83.06 63 ASN A N 1
ATOM 490 C CA . ASN A 1 63 ? 10.099 9.040 18.607 1.00 83.06 63 ASN A CA 1
ATOM 491 C C . ASN A 1 63 ? 10.962 8.313 17.549 1.00 83.06 63 ASN A C 1
ATOM 493 O O . ASN A 1 63 ? 12.084 7.913 17.841 1.00 83.06 63 ASN A O 1
ATOM 497 N N . GLU A 1 64 ? 10.414 8.083 16.355 1.00 83.19 64 GLU A N 1
ATOM 498 C CA . GLU A 1 64 ? 10.984 7.300 15.258 1.00 83.19 64 GLU A CA 1
ATOM 499 C C . GLU A 1 64 ? 10.945 8.147 13.969 1.00 83.19 64 GLU A C 1
ATOM 501 O O . GLU A 1 64 ? 10.398 9.252 13.944 1.00 83.19 64 GLU A O 1
ATOM 506 N N . SER A 1 65 ? 11.516 7.652 12.869 1.00 84.12 65 SER A N 1
ATOM 507 C CA . SER A 1 65 ? 11.302 8.281 11.559 1.00 84.12 65 SER A CA 1
ATOM 508 C C . SER A 1 65 ? 9.830 8.144 11.123 1.00 84.12 65 SER A C 1
ATOM 510 O O . SER A 1 65 ? 9.209 7.118 11.417 1.00 84.12 65 SER A O 1
ATOM 512 N N . PRO A 1 66 ? 9.258 9.117 10.385 1.00 87.75 66 PRO A N 1
ATOM 513 C CA . PRO A 1 66 ? 7.907 8.996 9.842 1.00 87.75 66 PRO A CA 1
ATOM 514 C C . PRO A 1 66 ? 7.727 7.731 9.001 1.00 87.75 66 PRO A C 1
ATOM 516 O O . PRO A 1 66 ? 8.623 7.323 8.260 1.00 87.75 66 PRO A O 1
ATOM 519 N N . VAL A 1 67 ? 6.550 7.113 9.090 1.00 88.94 67 VAL A N 1
ATOM 520 C CA . VAL A 1 67 ? 6.299 5.840 8.413 1.00 88.94 67 VAL A CA 1
ATOM 521 C C . VAL A 1 67 ? 5.758 6.117 7.015 1.00 88.94 67 VAL A C 1
ATOM 523 O O . VAL A 1 67 ? 4.597 6.498 6.857 1.00 88.94 67 VAL A O 1
ATOM 526 N N . THR A 1 68 ? 6.596 5.905 5.998 1.00 91.31 68 THR A N 1
ATOM 527 C CA . THR A 1 68 ? 6.167 5.923 4.594 1.00 91.31 68 THR A CA 1
ATOM 528 C C . THR A 1 68 ? 5.531 4.586 4.207 1.00 91.31 68 THR A C 1
ATOM 530 O O . THR A 1 68 ? 6.146 3.528 4.381 1.00 91.31 68 THR A O 1
ATOM 533 N N . ILE A 1 69 ? 4.318 4.620 3.649 1.00 92.19 69 ILE A N 1
ATOM 534 C CA . ILE A 1 69 ? 3.620 3.456 3.078 1.00 92.19 69 ILE A CA 1
ATOM 535 C C . ILE A 1 69 ? 3.003 3.787 1.719 1.00 92.19 69 ILE A C 1
ATOM 537 O O . ILE A 1 69 ? 2.685 4.938 1.428 1.00 92.19 69 ILE A O 1
ATOM 541 N N . GLN A 1 70 ? 2.775 2.755 0.911 1.00 93.38 70 GLN A N 1
ATOM 542 C CA . GLN A 1 70 ? 1.926 2.837 -0.272 1.00 93.38 70 GLN A CA 1
ATOM 543 C C . GLN A 1 70 ? 0.480 2.473 0.106 1.00 93.38 70 GLN A C 1
ATOM 545 O O . GLN A 1 70 ? 0.229 1.385 0.636 1.00 93.38 70 GLN A O 1
ATOM 550 N N . LEU A 1 71 ? -0.472 3.376 -0.150 1.00 92.25 71 LEU A N 1
ATOM 551 C CA . LEU A 1 71 ? -1.906 3.106 0.020 1.00 92.25 71 LEU A CA 1
ATOM 552 C C . LEU A 1 71 ? -2.458 2.226 -1.106 1.00 92.25 71 LEU A C 1
ATOM 554 O O . LEU A 1 71 ? -1.922 2.188 -2.212 1.00 92.25 71 LEU A O 1
ATOM 558 N N . GLY A 1 72 ? -3.559 1.530 -0.822 1.00 87.62 72 GLY A N 1
ATOM 559 C CA . GLY A 1 72 ? -4.330 0.737 -1.783 1.00 87.62 72 GLY A CA 1
ATOM 560 C C . GLY A 1 72 ? -3.737 -0.639 -2.093 1.00 87.62 72 GLY A C 1
ATOM 561 O O . GLY A 1 72 ? -4.466 -1.527 -2.525 1.00 87.62 72 GLY A O 1
ATOM 562 N N . VAL A 1 73 ? -2.446 -0.857 -1.819 1.00 88.19 73 VAL A N 1
ATOM 563 C CA . VAL A 1 73 ? -1.765 -2.144 -2.052 1.00 88.19 73 VAL A CA 1
ATOM 564 C C . VAL A 1 73 ? -1.805 -3.091 -0.844 1.00 88.19 73 VAL A C 1
ATOM 566 O O . VAL A 1 73 ? -1.425 -4.257 -0.973 1.00 88.19 73 VAL A O 1
ATOM 569 N N . GLY A 1 74 ? -2.215 -2.610 0.336 1.00 87.06 74 GLY A N 1
ATOM 570 C CA . GLY A 1 74 ? -2.219 -3.391 1.581 1.00 87.06 74 GLY A CA 1
ATOM 571 C C . GLY A 1 74 ? -0.862 -3.455 2.297 1.00 87.06 74 GLY A C 1
ATOM 572 O O . GLY A 1 74 ? -0.434 -4.532 2.702 1.00 87.06 74 GLY A O 1
ATOM 573 N N . MET A 1 75 ? -0.162 -2.321 2.434 1.00 88.19 75 MET A N 1
ATOM 574 C CA . MET A 1 75 ? 0.952 -2.167 3.397 1.00 88.19 75 MET A CA 1
ATOM 575 C C . MET A 1 75 ? 0.482 -1.796 4.817 1.00 88.19 75 MET A C 1
ATOM 577 O O . MET A 1 75 ? 1.265 -1.836 5.764 1.00 88.19 75 MET A O 1
ATOM 581 N N . ALA A 1 76 ? -0.788 -1.420 4.968 1.00 88.88 76 ALA A N 1
ATOM 582 C CA . ALA A 1 76 ? -1.443 -1.158 6.243 1.00 88.88 76 ALA A CA 1
ATOM 583 C C . ALA A 1 76 ? -2.569 -2.176 6.484 1.00 88.88 76 ALA A C 1
ATOM 585 O O . ALA A 1 76 ? -3.027 -2.845 5.557 1.00 88.88 76 ALA A O 1
ATOM 586 N N . MET A 1 77 ? -3.037 -2.273 7.732 1.00 89.50 77 MET A N 1
ATOM 587 C CA . MET A 1 77 ? -4.232 -3.058 8.063 1.00 89.50 77 MET A CA 1
ATOM 588 C C . MET A 1 77 ? -5.481 -2.525 7.329 1.00 89.50 77 MET A C 1
ATOM 590 O O . MET A 1 77 ? -5.548 -1.312 7.109 1.00 89.50 77 MET A O 1
ATOM 594 N N . PRO A 1 78 ? -6.475 -3.367 6.973 1.00 90.88 78 PRO A N 1
ATOM 595 C CA . PRO A 1 78 ? -7.571 -2.985 6.074 1.00 90.88 78 PRO A CA 1
ATOM 596 C C . PRO A 1 78 ? -8.323 -1.714 6.485 1.00 90.88 78 PRO A C 1
ATOM 598 O O . PRO A 1 78 ? -8.541 -0.831 5.656 1.00 90.88 78 PRO A O 1
ATOM 601 N N . GLY A 1 79 ? -8.660 -1.567 7.769 1.00 93.25 79 GLY A N 1
ATOM 602 C CA . GLY A 1 79 ? -9.337 -0.377 8.288 1.00 93.25 79 GLY A CA 1
ATOM 603 C C . GLY A 1 79 ? -8.468 0.882 8.262 1.00 93.25 79 GLY A C 1
ATOM 604 O O . GLY A 1 79 ? -8.979 1.974 8.031 1.00 93.25 79 GLY A O 1
ATOM 605 N N . LEU A 1 80 ? -7.150 0.743 8.424 1.00 93.00 80 LEU A N 1
ATOM 606 C CA . LEU A 1 80 ? -6.213 1.864 8.328 1.00 93.00 80 LEU A CA 1
ATOM 607 C C . LEU A 1 80 ? -6.009 2.290 6.864 1.00 93.00 80 LEU A C 1
ATOM 609 O O . LEU A 1 80 ? -6.106 3.475 6.567 1.00 93.00 80 LEU A O 1
ATOM 613 N N . ASP A 1 81 ? -5.832 1.343 5.936 1.00 92.44 81 ASP A N 1
ATOM 614 C CA . ASP A 1 81 ? -5.766 1.626 4.491 1.00 92.44 81 ASP A CA 1
ATOM 615 C C . ASP A 1 81 ? -7.071 2.255 3.966 1.00 92.44 81 ASP A C 1
ATOM 617 O O . ASP A 1 81 ? -7.045 3.178 3.151 1.00 92.44 81 ASP A O 1
ATOM 621 N N . LYS A 1 82 ? -8.228 1.810 4.473 1.00 92.62 82 LYS A N 1
ATOM 622 C CA . LYS A 1 82 ? -9.538 2.416 4.190 1.00 92.62 82 LYS A CA 1
ATOM 623 C C . LYS A 1 82 ? -9.667 3.821 4.790 1.00 92.62 82 LYS A C 1
ATOM 625 O O . LYS A 1 82 ? -10.105 4.734 4.096 1.00 92.62 82 LYS A O 1
ATOM 630 N N . GLY A 1 83 ? -9.270 4.007 6.050 1.00 92.44 83 GLY A N 1
ATOM 631 C CA . GLY A 1 83 ? -9.426 5.262 6.792 1.00 92.44 83 GLY A CA 1
ATOM 632 C C . GLY A 1 83 ? -8.425 6.364 6.443 1.00 92.44 83 GLY A C 1
ATOM 633 O O . GLY A 1 83 ? -8.693 7.534 6.724 1.00 92.44 83 GLY A O 1
ATOM 634 N N . LEU A 1 84 ? -7.304 6.018 5.805 1.00 92.81 84 LEU A N 1
ATOM 635 C CA . LEU A 1 84 ? -6.320 6.973 5.289 1.00 92.81 84 LEU A CA 1
ATOM 636 C C . LEU A 1 84 ? -6.704 7.566 3.928 1.00 92.81 84 LEU A C 1
ATOM 638 O O . LEU A 1 84 ? -6.233 8.648 3.603 1.00 92.81 84 LEU A O 1
ATOM 642 N N . LYS A 1 85 ? -7.576 6.923 3.140 1.00 90.81 85 LYS A N 1
ATOM 643 C CA . LYS A 1 85 ? -7.980 7.439 1.818 1.00 90.81 85 LYS A CA 1
ATOM 644 C C . LYS A 1 85 ? -8.700 8.783 1.939 1.00 90.81 85 LYS A C 1
ATOM 646 O O . LYS A 1 85 ? -9.494 9.017 2.858 1.00 90.81 85 LYS A O 1
ATOM 651 N N . GLY A 1 86 ? -8.403 9.698 1.015 1.00 88.31 86 GLY A N 1
ATOM 652 C CA . GLY A 1 86 ? -8.891 11.074 1.082 1.00 88.31 86 GLY A CA 1
ATOM 653 C C . GLY A 1 86 ? -8.458 11.814 2.353 1.00 88.31 86 GLY A C 1
ATOM 654 O O . GLY A 1 86 ? -9.198 12.683 2.811 1.00 88.31 86 GLY A O 1
ATOM 655 N N . MET A 1 87 ? -7.335 11.431 2.970 1.00 90.00 87 MET A N 1
ATOM 656 C CA . MET A 1 87 ? -6.633 12.221 3.987 1.00 90.00 87 MET A CA 1
ATOM 657 C C . MET A 1 87 ? -5.606 13.129 3.318 1.00 90.00 87 MET A C 1
ATOM 659 O O . MET A 1 87 ? -4.899 12.692 2.409 1.00 90.00 87 MET A O 1
ATOM 663 N N . CYS A 1 88 ? -5.548 14.388 3.723 1.00 87.81 88 CYS A N 1
ATOM 664 C CA . CYS A 1 88 ? -4.752 15.414 3.050 1.00 87.81 88 CYS A CA 1
ATOM 665 C C . CYS A 1 88 ? -3.445 15.699 3.794 1.00 87.81 88 CYS A C 1
ATOM 667 O O . CYS A 1 88 ? -3.354 15.440 4.990 1.00 87.81 88 CYS A O 1
ATOM 669 N N . THR A 1 89 ? -2.448 16.266 3.112 1.00 88.62 89 THR A N 1
ATOM 670 C CA . THR A 1 89 ? -1.240 16.804 3.764 1.00 88.62 89 THR A CA 1
ATOM 671 C C . THR A 1 89 ? -1.615 17.767 4.901 1.00 88.62 89 THR A C 1
ATOM 673 O O . THR A 1 89 ? -2.552 18.551 4.749 1.00 88.62 89 THR A O 1
ATOM 676 N N . GLU A 1 90 ? -0.902 17.686 6.028 1.00 86.31 90 GLU A N 1
ATOM 677 C CA . GLU A 1 90 ? -1.170 18.371 7.307 1.00 86.31 90 GLU A CA 1
ATOM 678 C C . GLU A 1 90 ? -2.475 17.972 8.036 1.00 86.31 90 GLU A C 1
ATOM 680 O O . GLU A 1 90 ? -2.777 18.521 9.098 1.00 86.31 90 GLU A O 1
ATOM 685 N N . GLU A 1 91 ? -3.259 17.005 7.539 1.00 89.06 91 GLU A N 1
ATOM 686 C CA . GLU A 1 91 ? -4.496 16.600 8.218 1.00 89.06 91 GLU A CA 1
ATOM 687 C C . GLU A 1 91 ? -4.222 15.850 9.532 1.00 89.06 91 GLU A C 1
ATOM 689 O O . GLU A 1 91 ? -3.392 14.940 9.596 1.00 89.06 91 GLU A O 1
ATOM 694 N N . LEU A 1 92 ? -5.007 16.186 10.563 1.00 91.44 92 LEU A N 1
ATOM 695 C CA . LEU A 1 92 ? -5.125 15.429 11.807 1.00 91.44 92 LEU A CA 1
ATOM 696 C C . LEU A 1 92 ? -6.447 14.648 11.821 1.00 91.44 92 LEU A C 1
ATOM 698 O O . LEU A 1 92 ? -7.534 15.235 11.847 1.00 91.44 92 LEU A O 1
ATOM 702 N N . ARG A 1 93 ? -6.366 13.315 11.844 1.00 93.19 93 ARG A N 1
ATOM 703 C CA . ARG A 1 93 ? -7.530 12.412 11.794 1.00 93.19 93 ARG A CA 1
ATOM 704 C C . ARG A 1 93 ? -7.472 11.419 12.951 1.00 93.19 93 ARG A C 1
ATOM 706 O O . ARG A 1 93 ? -6.472 10.726 13.123 1.00 93.19 93 ARG A O 1
ATOM 713 N N . LYS A 1 94 ? -8.546 11.322 13.737 1.00 95.06 94 LYS A N 1
ATOM 714 C CA . LYS A 1 94 ? -8.730 10.246 14.717 1.00 95.06 94 LYS A CA 1
ATOM 715 C C . LYS A 1 94 ? -9.564 9.149 14.060 1.00 95.06 94 LYS A C 1
ATOM 717 O O . LYS A 1 94 ? -10.706 9.367 13.673 1.00 95.06 94 LYS A O 1
ATOM 722 N N . LEU A 1 95 ? -8.971 7.974 13.897 1.00 95.94 95 LEU A N 1
ATOM 723 C CA . LEU A 1 95 ? -9.560 6.831 13.210 1.00 95.94 95 LEU A CA 1
ATOM 724 C C . LEU A 1 95 ? -9.741 5.679 14.198 1.00 95.94 95 LEU A C 1
ATOM 726 O O . LEU A 1 95 ? -8.773 5.220 14.800 1.00 95.94 95 LEU A O 1
ATOM 730 N N . GLN A 1 96 ? -10.966 5.193 14.345 1.00 95.50 96 GLN A N 1
ATOM 731 C CA . GLN A 1 96 ? -11.294 4.016 15.141 1.00 95.50 96 GLN A CA 1
ATOM 732 C C . GLN A 1 96 ? -11.485 2.832 14.187 1.00 95.50 96 GLN A C 1
ATOM 734 O O . GLN A 1 96 ? -12.299 2.904 13.264 1.00 95.50 96 GLN A O 1
ATOM 739 N N . VAL A 1 97 ? -10.724 1.759 14.395 1.00 95.50 97 VAL A N 1
ATOM 740 C CA . VAL A 1 97 ? -10.746 0.535 13.582 1.00 95.50 97 VAL A CA 1
ATOM 741 C C . VAL A 1 97 ? -11.289 -0.620 14.434 1.00 95.50 97 VAL A C 1
ATOM 743 O O . VAL A 1 97 ? -10.714 -0.877 15.496 1.00 95.50 97 VAL A O 1
ATOM 746 N N . PRO A 1 98 ? -12.363 -1.314 14.010 1.00 94.69 98 PRO A N 1
ATOM 747 C CA . PRO A 1 98 ? -12.872 -2.492 14.711 1.00 94.69 98 PRO A CA 1
ATOM 748 C C . PRO A 1 98 ? -11.981 -3.714 14.448 1.00 94.69 98 PRO A C 1
ATOM 750 O O . PRO A 1 98 ? -11.298 -3.779 13.419 1.00 94.69 98 PRO A O 1
ATOM 753 N N . TYR A 1 99 ? -12.015 -4.710 15.338 1.00 92.12 99 TYR A N 1
ATOM 754 C CA . TYR A 1 99 ? -11.173 -5.913 15.261 1.00 92.12 99 TYR A CA 1
ATOM 755 C C . TYR A 1 99 ? -11.218 -6.587 13.885 1.00 92.12 99 TYR A C 1
ATOM 757 O O . TYR A 1 99 ? -10.161 -6.865 13.311 1.00 92.12 99 TYR A O 1
ATOM 765 N N . ARG A 1 100 ? -12.423 -6.734 13.315 1.00 90.12 100 ARG A N 1
ATOM 766 C CA . ARG A 1 100 ? -12.687 -7.242 11.956 1.00 90.12 100 ARG A CA 1
ATOM 767 C C . ARG A 1 100 ? -11.756 -6.666 10.882 1.00 90.12 100 ARG A C 1
ATOM 769 O O . ARG A 1 100 ? -11.290 -7.412 10.028 1.00 90.12 100 ARG A O 1
ATOM 776 N N . LEU A 1 101 ? -11.482 -5.361 10.942 1.00 93.19 101 LEU A N 1
ATOM 777 C CA . LEU A 1 101 ? -10.687 -4.604 9.966 1.00 93.19 101 LEU A CA 1
ATOM 778 C C . LEU A 1 101 ? -9.246 -4.333 10.443 1.00 93.19 101 LEU A C 1
ATOM 780 O O . LEU A 1 101 ? -8.527 -3.536 9.834 1.00 93.19 101 LEU A O 1
ATOM 784 N N . SER A 1 102 ? -8.824 -4.968 11.541 1.00 88.06 102 SER A N 1
ATOM 785 C CA . SER A 1 102 ? -7.493 -4.821 12.135 1.00 88.06 102 SER A CA 1
ATOM 786 C C . SER A 1 102 ? -6.509 -5.873 11.589 1.00 88.06 102 SER A C 1
ATOM 788 O O . SER A 1 102 ? -6.083 -5.804 10.439 1.00 88.06 102 SER A O 1
ATOM 790 N N . ARG A 1 103 ? -6.116 -6.868 12.384 1.00 78.69 103 ARG A N 1
ATOM 791 C CA . ARG A 1 103 ? -5.204 -7.951 12.003 1.00 78.69 103 ARG A CA 1
ATOM 792 C C . ARG A 1 103 ? -5.849 -9.301 12.297 1.00 78.69 103 ARG A C 1
ATOM 794 O O . ARG A 1 103 ? -6.529 -9.459 13.302 1.00 78.69 103 ARG A O 1
ATOM 801 N N . LYS A 1 104 ? -5.509 -10.305 11.493 1.00 68.25 104 LYS A N 1
ATOM 802 C CA . LYS A 1 104 ? -5.928 -11.703 11.706 1.00 68.25 104 LYS A CA 1
ATOM 803 C C . LYS A 1 104 ? -4.836 -12.597 12.300 1.00 68.25 104 LYS A C 1
ATOM 805 O O . LYS A 1 104 ? -5.058 -13.775 12.542 1.00 68.25 104 LYS A O 1
ATOM 810 N N . ALA A 1 105 ? -3.646 -12.042 12.528 1.00 71.50 105 ALA A N 1
ATOM 811 C CA . ALA A 1 105 ? -2.505 -12.735 13.115 1.00 71.50 105 ALA A CA 1
ATOM 812 C C . ALA A 1 105 ? -1.664 -11.772 13.966 1.00 71.50 105 ALA A C 1
ATOM 814 O O . ALA A 1 105 ? -1.650 -10.560 13.731 1.00 71.50 105 ALA A O 1
ATOM 815 N N 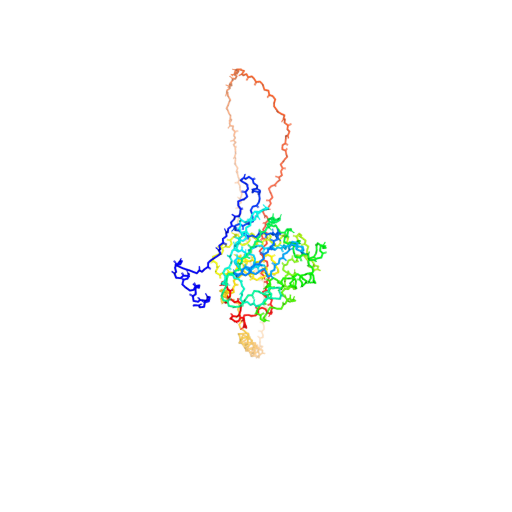. LYS A 1 106 ? -0.931 -12.315 14.943 1.00 72.25 106 LYS A N 1
ATOM 816 C CA . LYS A 1 106 ? 0.020 -11.552 15.767 1.00 72.25 106 LYS A CA 1
ATOM 817 C C . LYS A 1 106 ? 1.166 -11.031 14.889 1.00 72.25 106 LYS A C 1
ATOM 819 O O . LYS A 1 106 ? 1.758 -11.789 14.128 1.00 72.25 106 LYS A O 1
ATOM 824 N N . SER A 1 107 ? 1.501 -9.747 15.017 1.00 70.00 107 SER A N 1
ATOM 825 C CA . SER A 1 107 ? 2.627 -9.116 14.306 1.00 70.00 107 SER A CA 1
ATOM 826 C C . SER A 1 107 ? 3.807 -8.879 15.250 1.00 70.00 107 SER A C 1
ATOM 828 O O . SER A 1 107 ? 3.606 -8.569 16.425 1.00 70.00 107 SER A O 1
ATOM 830 N N . LYS A 1 108 ? 5.038 -8.971 14.721 1.00 72.12 108 LYS A N 1
ATOM 831 C CA . LYS A 1 108 ? 6.279 -8.658 15.455 1.00 72.12 108 LYS A CA 1
ATOM 832 C C . LYS A 1 108 ? 6.328 -7.208 15.953 1.00 72.12 108 LYS A C 1
ATOM 834 O O . LYS A 1 108 ? 6.922 -6.973 17.000 1.00 72.12 108 LYS A O 1
ATOM 839 N N . VAL A 1 109 ? 5.703 -6.272 15.231 1.00 72.25 109 VAL A N 1
ATOM 840 C CA . VAL A 1 109 ? 5.612 -4.849 15.607 1.00 72.25 109 VAL A CA 1
ATOM 841 C C . VAL A 1 109 ? 4.512 -4.652 16.654 1.00 72.25 109 VAL A C 1
ATOM 843 O O . VAL A 1 109 ? 4.746 -4.157 17.750 1.00 72.25 109 VAL A O 1
ATOM 846 N N . TRP A 1 110 ? 3.301 -5.122 16.356 1.00 76.94 110 TRP A N 1
ATOM 847 C CA . TRP A 1 110 ? 2.088 -4.778 17.105 1.00 76.94 110 TRP A CA 1
ATOM 848 C C . TRP A 1 110 ? 1.796 -5.692 18.308 1.00 76.94 110 TRP A C 1
ATOM 850 O O . TRP A 1 110 ? 0.645 -6.075 18.538 1.00 76.94 110 TRP A O 1
ATOM 860 N N . LYS A 1 111 ? 2.820 -6.092 19.070 1.00 79.69 111 LYS A N 1
ATOM 861 C CA . LYS A 1 111 ? 2.721 -7.150 20.102 1.00 79.69 111 LYS A CA 1
ATOM 862 C C . LYS A 1 111 ? 1.615 -6.919 21.144 1.00 79.69 111 LYS A C 1
ATOM 864 O O . LYS A 1 111 ? 1.025 -7.887 21.607 1.00 79.69 111 LYS A O 1
ATOM 869 N N . HIS A 1 112 ? 1.324 -5.658 21.475 1.00 84.38 112 HIS A N 1
ATOM 870 C CA . HIS A 1 112 ? 0.415 -5.259 22.560 1.00 84.38 112 HIS A CA 1
ATOM 871 C C . HIS A 1 112 ? -1.042 -4.991 22.136 1.00 84.38 112 HIS A C 1
ATOM 873 O O . HIS A 1 112 ? -1.860 -4.646 22.985 1.00 84.38 112 HIS A O 1
ATOM 879 N N . ILE A 1 113 ? -1.392 -5.164 20.855 1.00 85.06 113 ILE A N 1
ATOM 880 C CA . ILE A 1 113 ? -2.805 -5.277 20.446 1.00 85.06 113 ILE A CA 1
ATOM 881 C C . ILE A 1 113 ? -3.386 -6.577 21.060 1.00 85.06 113 ILE A C 1
ATOM 883 O O . ILE A 1 113 ? -2.675 -7.592 21.038 1.00 85.06 113 ILE A O 1
ATOM 887 N N . PRO A 1 114 ? -4.641 -6.595 21.559 1.00 84.62 114 PRO A N 1
ATOM 888 C CA . PRO A 1 114 ? -5.318 -7.811 22.032 1.00 84.62 114 PRO A CA 1
ATOM 889 C C . PRO A 1 114 ? -5.543 -8.882 20.936 1.00 84.62 114 PRO A C 1
ATOM 891 O O . PRO A 1 114 ? -5.100 -8.740 19.790 1.00 84.62 114 PRO A O 1
ATOM 894 N N . ASN A 1 115 ? -6.188 -10.000 21.283 1.00 84.88 115 ASN A N 1
ATOM 895 C CA . ASN A 1 115 ? -6.528 -11.070 20.317 1.00 84.88 115 ASN A CA 1
ATOM 896 C C . ASN A 1 115 ? -8.024 -11.430 20.321 1.00 84.88 115 ASN A C 1
ATOM 898 O O . ASN A 1 115 ? -8.492 -12.095 19.402 1.00 84.88 115 ASN A O 1
ATOM 902 N N . ASP A 1 116 ? -8.733 -10.980 21.345 1.00 86.38 116 ASP A N 1
ATOM 903 C CA . ASP A 1 116 ? -10.175 -10.868 21.495 1.00 86.38 116 ASP A CA 1
ATOM 904 C C . ASP A 1 116 ? -10.725 -9.615 20.784 1.00 86.38 116 ASP A C 1
ATOM 906 O O . ASP A 1 116 ? -9.971 -8.789 20.269 1.00 86.38 116 ASP A O 1
ATOM 910 N N . GLU A 1 117 ? -12.050 -9.497 20.735 1.00 86.56 117 GLU A N 1
ATOM 911 C CA . GLU A 1 117 ? -12.785 -8.441 20.032 1.00 86.56 117 GLU A CA 1
ATOM 912 C C . GLU A 1 117 ? -12.588 -7.057 20.686 1.00 86.56 117 GLU A C 1
ATOM 914 O O . GLU A 1 117 ? -12.862 -6.884 21.872 1.00 86.56 117 GLU A O 1
ATOM 919 N N . HIS A 1 118 ? -12.135 -6.054 19.927 1.00 90.25 118 HIS A N 1
ATOM 920 C CA . HIS A 1 118 ? -11.794 -4.720 20.443 1.00 90.25 118 HIS A CA 1
ATOM 921 C C . HIS A 1 118 ? -11.824 -3.627 19.362 1.00 90.25 118 HIS A C 1
ATOM 923 O O . HIS A 1 118 ? -11.700 -3.912 18.169 1.00 90.25 118 HIS A O 1
ATOM 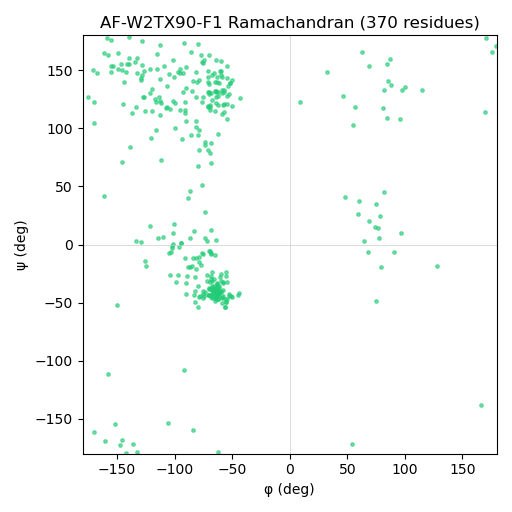929 N N . TRP A 1 119 ? -11.879 -2.359 19.782 1.00 92.88 119 TRP A N 1
ATOM 930 C CA . TRP A 1 119 ? -11.523 -1.215 18.929 1.00 92.88 119 TRP A CA 1
ATOM 931 C C . TRP A 1 119 ? -10.065 -0.766 19.119 1.00 92.88 119 TRP A C 1
ATOM 933 O O . TRP A 1 119 ? -9.502 -0.809 20.218 1.00 92.88 119 TRP A O 1
ATOM 943 N N . LEU A 1 120 ? -9.459 -0.270 18.039 1.00 94.88 120 LEU A N 1
ATOM 944 C CA . LEU A 1 120 ? -8.177 0.440 18.038 1.00 94.88 120 LEU A CA 1
ATOM 945 C C . LEU A 1 120 ? -8.394 1.896 17.640 1.00 94.88 120 LEU A C 1
ATOM 947 O O . LEU A 1 120 ? -8.949 2.162 16.577 1.00 94.88 120 LEU A O 1
ATOM 951 N N . THR A 1 121 ? -7.920 2.839 18.452 1.00 96.06 121 THR A N 1
ATOM 952 C CA . THR A 1 121 ? -7.921 4.268 18.109 1.00 96.06 121 THR A CA 1
ATOM 953 C C . THR A 1 121 ? -6.543 4.685 17.611 1.00 96.06 121 THR A C 1
ATOM 955 O O . THR A 1 121 ? -5.552 4.567 18.329 1.00 96.06 121 THR A O 1
ATOM 958 N N . PHE A 1 122 ? -6.487 5.213 16.393 1.00 95.25 122 PHE A N 1
ATOM 959 C CA . PHE A 1 122 ? -5.314 5.811 15.772 1.00 95.25 122 PHE A CA 1
ATOM 960 C C . PHE A 1 122 ? -5.495 7.327 15.738 1.00 95.25 122 PHE A C 1
ATOM 962 O O . PHE A 1 122 ? -6.399 7.824 15.070 1.00 95.25 122 PHE A O 1
ATOM 969 N N . ASN A 1 123 ? -4.616 8.069 16.403 1.00 95.12 12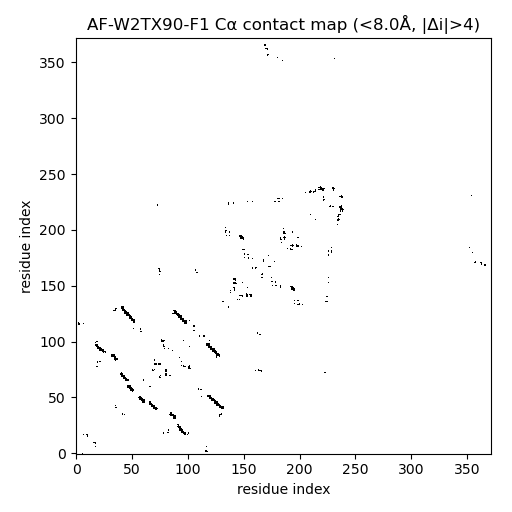3 ASN A N 1
ATOM 970 C CA . ASN A 1 123 ? -4.458 9.500 16.158 1.00 95.12 123 ASN A CA 1
ATOM 971 C C . ASN A 1 123 ? -3.385 9.645 15.073 1.00 95.12 123 ASN A C 1
ATOM 97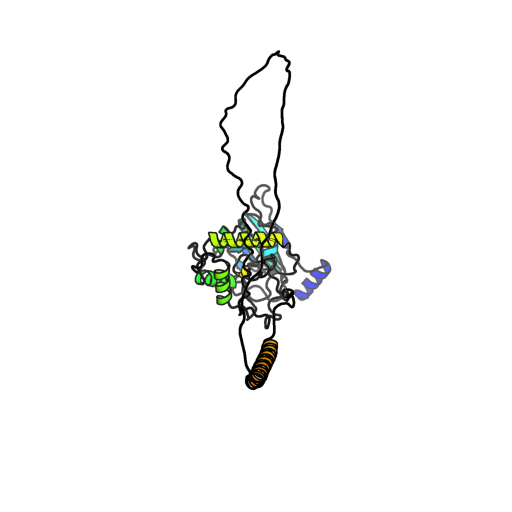3 O O . ASN A 1 123 ? -2.234 9.271 15.309 1.00 95.12 123 ASN A O 1
ATOM 977 N N . LEU A 1 124 ? -3.785 10.114 13.891 1.00 94.25 124 LEU A N 1
ATOM 978 C CA . LEU A 1 124 ? -2.985 10.157 12.666 1.00 94.25 124 LEU A CA 1
ATOM 979 C C . LEU A 1 124 ? -2.665 11.601 12.273 1.00 94.25 124 LEU A C 1
ATOM 981 O O . LEU A 1 124 ? -3.530 12.474 12.367 1.00 94.25 124 LEU A O 1
ATOM 985 N N . GLU A 1 125 ? -1.453 11.812 11.772 1.00 92.94 125 GLU A N 1
ATOM 986 C CA . GLU A 1 125 ? -0.945 13.089 11.266 1.00 92.94 125 GLU A CA 1
ATOM 987 C C . GLU A 1 125 ? -0.260 12.854 9.914 1.00 92.94 125 GLU A C 1
ATOM 989 O O . GLU A 1 125 ? 0.694 12.078 9.827 1.00 92.94 125 GLU A O 1
ATOM 994 N N . MET A 1 126 ? -0.769 13.469 8.847 1.00 92.00 126 MET A N 1
ATOM 995 C CA . MET A 1 126 ? -0.260 13.271 7.484 1.00 92.00 126 MET A CA 1
ATOM 996 C C . MET A 1 126 ? 0.838 14.291 7.156 1.00 92.00 126 MET A C 1
ATOM 998 O O . MET A 1 126 ? 0.557 15.484 7.063 1.00 92.00 126 MET A O 1
ATOM 1002 N N . LEU A 1 127 ? 2.072 13.835 6.925 1.00 91.88 127 LEU A N 1
ATOM 1003 C CA . LEU A 1 127 ? 3.208 14.713 6.612 1.00 91.88 127 LEU A CA 1
ATOM 1004 C C . LEU A 1 127 ? 3.380 14.954 5.108 1.00 91.88 127 LEU A C 1
ATOM 1006 O O . LEU A 1 127 ? 3.643 16.081 4.699 1.00 91.88 127 LEU A O 1
ATOM 1010 N N . SER A 1 128 ? 3.240 13.913 4.281 1.00 91.38 128 SER A N 1
ATOM 1011 C CA . SER A 1 128 ? 3.307 14.026 2.817 1.00 91.38 128 SER A CA 1
ATOM 1012 C C . SER A 1 128 ? 2.309 13.104 2.125 1.00 91.38 128 SER A C 1
ATOM 1014 O O . SER A 1 128 ? 2.011 12.006 2.601 1.00 91.38 128 SER A O 1
ATOM 1016 N N . VAL A 1 129 ? 1.822 13.561 0.971 1.00 91.81 129 VAL A N 1
ATOM 1017 C CA . VAL A 1 129 ? 1.086 12.764 -0.013 1.00 91.81 129 VAL A CA 1
ATOM 1018 C C . VAL A 1 129 ? 1.803 12.930 -1.348 1.00 91.81 129 VAL A C 1
ATOM 1020 O O . VAL A 1 129 ? 1.851 14.024 -1.904 1.00 91.81 129 VAL A O 1
ATOM 1023 N N . GLU A 1 130 ? 2.360 11.838 -1.852 1.00 91.56 130 GLU A N 1
ATOM 1024 C CA . GLU A 1 130 ? 3.082 11.740 -3.117 1.00 91.56 130 GLU A CA 1
ATOM 1025 C C . GLU A 1 130 ? 2.249 10.867 -4.075 1.00 91.56 130 GLU A C 1
ATOM 1027 O O . GLU A 1 130 ? 2.095 9.661 -3.829 1.00 91.56 130 GLU A O 1
ATOM 1032 N N . PRO A 1 131 ? 1.673 11.439 -5.152 1.00 90.00 131 PRO A N 1
ATOM 1033 C CA . PRO A 1 131 ? 0.948 10.673 -6.163 1.00 90.00 131 PRO A CA 1
ATOM 1034 C C . PRO A 1 131 ? 1.786 9.529 -6.746 1.00 90.00 131 PRO A C 1
ATOM 1036 O O . PRO A 1 131 ? 3.020 9.576 -6.766 1.00 90.00 131 PRO A O 1
ATOM 1039 N N . TYR A 1 132 ? 1.121 8.482 -7.228 1.00 91.62 132 TYR A N 1
ATOM 1040 C CA . TYR A 1 132 ? 1.810 7.396 -7.913 1.00 91.62 132 TYR A CA 1
ATOM 1041 C C . TYR A 1 132 ? 2.348 7.843 -9.278 1.00 91.62 132 TYR A C 1
ATOM 1043 O O . TYR A 1 132 ? 1.621 8.396 -10.098 1.00 91.62 132 TYR A O 1
ATOM 1051 N N . THR A 1 133 ? 3.621 7.543 -9.526 1.00 93.88 133 THR A N 1
ATOM 1052 C CA . THR A 1 133 ? 4.255 7.582 -10.849 1.00 93.88 133 THR A CA 1
ATOM 1053 C C . THR A 1 133 ? 5.187 6.380 -10.971 1.00 93.88 133 THR A C 1
ATOM 1055 O O . THR A 1 133 ? 5.683 5.874 -9.958 1.00 93.88 133 THR A O 1
ATOM 1058 N N . HIS A 1 134 ? 5.469 5.931 -12.196 1.00 95.50 134 HIS A N 1
ATOM 1059 C CA . HIS A 1 134 ? 6.386 4.812 -12.433 1.00 95.50 134 HIS A CA 1
ATOM 1060 C C . HIS A 1 134 ? 7.788 5.101 -11.860 1.00 95.50 134 HIS A C 1
ATOM 1062 O O . HIS A 1 134 ? 8.293 4.312 -11.064 1.00 95.50 134 HIS A O 1
ATOM 1068 N N . SER A 1 135 ? 8.350 6.292 -12.100 1.00 96.44 135 SER A N 1
ATOM 1069 C CA . SER A 1 135 ? 9.582 6.765 -11.444 1.00 96.44 135 SER A CA 1
ATOM 1070 C C . SER A 1 135 ? 9.549 6.686 -9.914 1.00 96.44 135 SER A C 1
ATOM 1072 O O . SER A 1 135 ? 10.528 6.282 -9.280 1.00 96.44 135 SER A O 1
ATOM 1074 N N . ARG A 1 136 ? 8.429 7.067 -9.283 1.00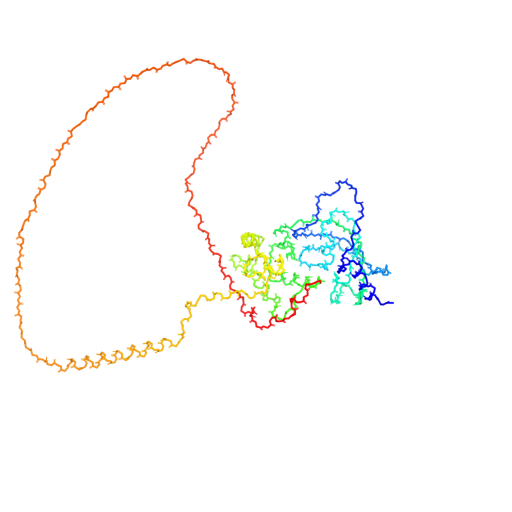 95.00 136 ARG A N 1
ATOM 1075 C CA . ARG A 1 136 ? 8.304 7.041 -7.819 1.00 95.00 136 ARG A CA 1
ATOM 1076 C C . ARG A 1 136 ? 8.200 5.618 -7.270 1.00 95.00 136 ARG A C 1
ATOM 1078 O O . ARG A 1 136 ? 8.688 5.378 -6.162 1.00 95.00 136 ARG A O 1
ATOM 1085 N N . GLN A 1 137 ? 7.604 4.704 -8.038 1.00 96.19 137 GLN A N 1
ATOM 1086 C CA . GLN A 1 137 ? 7.538 3.275 -7.735 1.00 96.19 137 GLN A CA 1
ATOM 1087 C C . GLN A 1 137 ? 8.901 2.595 -7.887 1.00 96.19 137 GLN A C 1
ATOM 1089 O O . GLN A 1 137 ? 9.309 1.851 -6.998 1.00 96.19 137 GLN A O 1
ATOM 1094 N N . PHE A 1 138 ? 9.639 2.902 -8.956 1.00 97.44 138 PHE A N 1
ATOM 1095 C CA . PHE A 1 138 ? 11.010 2.432 -9.152 1.00 97.44 138 PHE A CA 1
ATOM 1096 C C . PHE A 1 138 ? 11.889 2.812 -7.951 1.00 97.44 138 PHE A C 1
ATOM 1098 O O . PHE A 1 138 ? 12.475 1.949 -7.303 1.00 97.44 138 PHE A O 1
ATOM 1105 N N . LYS A 1 139 ? 11.832 4.084 -7.535 1.00 96.50 139 LYS A N 1
ATOM 1106 C CA . LYS A 1 139 ? 12.518 4.623 -6.341 1.00 96.50 139 LYS A CA 1
ATOM 1107 C C . LYS A 1 139 ? 11.960 4.118 -4.999 1.00 96.50 139 LYS A C 1
ATOM 1109 O O . LYS A 1 139 ? 12.505 4.435 -3.946 1.00 96.50 139 LYS A O 1
ATOM 1114 N N . PHE A 1 140 ? 10.868 3.352 -5.004 1.00 95.12 140 PHE A N 1
ATOM 1115 C CA . PHE A 1 140 ? 10.352 2.640 -3.829 1.00 95.12 140 PHE A CA 1
ATOM 1116 C C . PHE A 1 140 ? 10.810 1.170 -3.781 1.00 95.12 140 PHE A C 1
ATOM 1118 O O . PHE A 1 140 ? 10.911 0.598 -2.692 1.00 95.12 140 PHE A O 1
ATOM 1125 N N . LEU A 1 141 ? 11.112 0.577 -4.941 1.00 96.25 141 LEU A N 1
ATOM 1126 C CA . LEU A 1 141 ? 11.743 -0.739 -5.096 1.00 96.25 141 LEU A CA 1
ATOM 1127 C C . LEU A 1 141 ? 13.267 -0.671 -4.892 1.00 96.25 141 LEU A C 1
ATOM 1129 O O . LEU A 1 141 ? 13.846 -1.578 -4.293 1.00 96.25 141 LEU A O 1
ATOM 1133 N N . ASP A 1 142 ? 13.894 0.424 -5.328 1.00 96.75 142 ASP A N 1
ATOM 1134 C CA . ASP A 1 142 ? 15.322 0.722 -5.184 1.00 96.75 142 ASP A CA 1
ATOM 1135 C C . ASP A 1 142 ? 15.686 1.054 -3.722 1.00 96.75 142 ASP A C 1
ATOM 1137 O O . ASP A 1 142 ? 15.767 2.205 -3.295 1.00 96.75 142 ASP A O 1
ATOM 1141 N N . VAL A 1 143 ? 15.867 0.007 -2.914 1.00 94.44 143 VAL A N 1
ATOM 1142 C CA . VAL A 1 143 ? 16.161 0.094 -1.470 1.00 94.44 143 VAL A CA 1
ATOM 1143 C C . VAL A 1 143 ? 17.641 0.325 -1.135 1.00 94.44 143 VAL A C 1
ATOM 1145 O O . VAL A 1 143 ? 18.036 0.158 0.029 1.00 94.44 143 VAL A O 1
ATOM 1148 N N . ASP A 1 144 ? 18.483 0.659 -2.111 1.00 94.44 144 ASP A N 1
ATOM 1149 C CA . ASP A 1 144 ? 19.818 1.218 -1.860 1.00 94.44 144 ASP A CA 1
ATOM 1150 C C . ASP A 1 144 ? 20.189 2.451 -2.708 1.00 94.44 144 ASP A C 1
ATOM 1152 O O . ASP A 1 144 ? 21.259 3.016 -2.487 1.00 94.44 144 ASP A O 1
ATOM 1156 N N . GLY A 1 145 ? 19.273 2.948 -3.546 1.00 95.38 145 GLY A N 1
ATOM 1157 C CA . GLY A 1 145 ? 19.340 4.268 -4.182 1.00 95.38 145 GLY A CA 1
ATOM 1158 C C . GLY A 1 145 ? 20.284 4.341 -5.380 1.00 95.38 145 GLY A C 1
ATOM 1159 O O . GLY A 1 145 ? 20.809 5.415 -5.673 1.00 95.38 145 GLY A O 1
ATOM 1160 N N . LYS A 1 146 ? 20.551 3.207 -6.037 1.00 95.56 146 LYS A N 1
ATOM 1161 C CA . LYS A 1 146 ? 21.558 3.080 -7.107 1.00 95.56 146 LYS A CA 1
ATOM 1162 C C . LYS A 1 146 ? 20.995 3.202 -8.523 1.00 95.56 146 LYS A C 1
ATOM 1164 O O . LYS A 1 146 ? 21.759 3.114 -9.481 1.00 95.56 146 LYS A O 1
ATOM 1169 N N . GLY A 1 147 ? 19.684 3.369 -8.677 1.00 96.31 147 GLY A N 1
ATOM 1170 C CA . GLY A 1 147 ? 19.031 3.486 -9.980 1.00 96.31 147 GLY A CA 1
ATOM 1171 C C . GLY A 1 147 ? 18.921 2.169 -10.762 1.00 96.31 147 GLY A C 1
ATOM 1172 O O . GLY A 1 147 ? 18.686 2.211 -11.967 1.00 96.31 147 GLY A O 1
ATOM 1173 N N . LYS A 1 148 ? 19.118 1.011 -10.110 1.00 96.38 148 LYS A N 1
ATOM 1174 C CA . LYS A 1 148 ? 19.192 -0.319 -10.747 1.00 96.38 148 LYS A CA 1
ATOM 1175 C C . LYS A 1 148 ? 18.579 -1.415 -9.865 1.00 96.38 148 LYS A C 1
ATOM 1177 O O . LYS A 1 148 ? 19.056 -1.663 -8.756 1.00 96.38 148 LYS A O 1
ATOM 1182 N N . LEU A 1 149 ? 17.555 -2.113 -10.362 1.00 97.69 149 LEU A N 1
ATOM 1183 C CA . LEU A 1 149 ? 16.866 -3.185 -9.628 1.00 97.69 149 LEU A CA 1
ATOM 1184 C C . LEU A 1 149 ? 17.475 -4.557 -9.955 1.00 97.69 149 LEU A C 1
ATOM 1186 O O . LEU A 1 149 ? 17.051 -5.249 -10.876 1.00 97.69 149 LEU A O 1
ATOM 1190 N N . THR A 1 150 ? 18.466 -4.962 -9.161 1.00 97.38 150 THR A N 1
ATOM 1191 C CA . THR A 1 150 ? 19.049 -6.318 -9.200 1.00 97.38 150 THR A CA 1
ATOM 1192 C C . THR A 1 150 ? 18.258 -7.307 -8.337 1.00 97.38 150 THR A C 1
ATOM 1194 O O . THR A 1 150 ? 17.503 -6.901 -7.446 1.00 97.38 150 THR A O 1
ATOM 1197 N N . GLU A 1 151 ? 18.496 -8.616 -8.510 1.00 96.38 151 GLU A N 1
ATOM 1198 C CA . GLU A 1 151 ? 17.903 -9.649 -7.643 1.00 96.38 151 GLU A CA 1
ATOM 1199 C C . GLU A 1 151 ? 18.117 -9.359 -6.146 1.00 96.38 151 GLU A C 1
ATOM 1201 O O . GLU A 1 151 ? 17.187 -9.451 -5.346 1.00 96.38 151 GLU A O 1
ATOM 1206 N N . ALA A 1 152 ? 19.330 -8.950 -5.757 1.00 96.94 152 ALA A N 1
ATOM 1207 C CA . ALA A 1 152 ? 19.673 -8.666 -4.365 1.00 96.94 152 ALA A CA 1
ATOM 1208 C C . ALA A 1 152 ? 18.891 -7.469 -3.788 1.00 96.94 152 ALA A C 1
ATOM 1210 O O . ALA A 1 152 ? 18.452 -7.514 -2.635 1.00 96.94 152 ALA A O 1
ATOM 1211 N N . VAL A 1 153 ? 18.673 -6.417 -4.587 1.00 97.62 153 VAL A N 1
ATOM 1212 C CA . VAL A 1 153 ? 17.875 -5.239 -4.196 1.00 97.62 153 VAL A CA 1
ATOM 1213 C C . VAL A 1 153 ? 16.406 -5.630 -4.013 1.00 97.62 153 VAL A C 1
ATOM 1215 O O . VAL A 1 153 ? 15.800 -5.294 -2.994 1.00 97.62 153 VAL A O 1
ATOM 1218 N N . LEU A 1 154 ? 15.846 -6.418 -4.934 1.00 97.31 154 LEU A N 1
ATOM 1219 C CA . LEU A 1 154 ? 14.451 -6.865 -4.873 1.00 97.31 154 LEU A CA 1
ATOM 1220 C C . LEU A 1 154 ? 14.199 -7.875 -3.737 1.00 97.31 154 LEU A C 1
ATOM 1222 O O . LEU A 1 154 ? 13.183 -7.776 -3.046 1.00 97.31 154 LEU A O 1
ATOM 1226 N N . LEU A 1 155 ? 15.140 -8.783 -3.455 1.00 96.38 155 LEU A N 1
ATOM 1227 C CA . LEU A 1 155 ? 15.089 -9.667 -2.281 1.00 96.38 155 LEU A CA 1
ATOM 1228 C C . LEU A 1 155 ? 15.160 -8.872 -0.965 1.00 96.38 155 LEU A C 1
ATOM 1230 O O . LEU A 1 155 ? 14.407 -9.154 -0.028 1.00 96.38 155 LEU A O 1
ATOM 1234 N N . LYS A 1 156 ? 16.000 -7.830 -0.896 1.00 96.44 156 LYS A N 1
ATOM 1235 C CA . LYS A 1 156 ? 16.063 -6.894 0.244 1.00 96.44 156 LYS A CA 1
ATOM 1236 C C . LYS A 1 156 ? 14.751 -6.108 0.401 1.00 96.44 156 LYS A C 1
ATOM 1238 O O . LYS A 1 156 ? 14.286 -5.925 1.529 1.00 96.44 156 LYS A O 1
ATOM 1243 N N . TRP A 1 157 ? 14.107 -5.707 -0.700 1.00 95.38 157 TRP A N 1
ATOM 1244 C CA . TRP A 1 157 ? 12.775 -5.087 -0.684 1.00 95.38 157 TRP A CA 1
ATOM 1245 C C . TRP A 1 157 ? 11.695 -6.056 -0.182 1.00 95.38 157 TRP A C 1
ATOM 1247 O O . TRP A 1 157 ? 10.938 -5.691 0.717 1.00 95.38 157 TRP A O 1
ATOM 1257 N N . LEU A 1 158 ? 11.662 -7.309 -0.652 1.00 93.62 158 LEU A N 1
ATOM 1258 C CA . LEU A 1 158 ? 10.751 -8.342 -0.132 1.00 93.62 158 LEU A CA 1
ATOM 1259 C C . LEU A 1 158 ? 10.982 -8.607 1.365 1.00 93.62 158 LEU A C 1
ATOM 1261 O O . LEU A 1 158 ? 10.024 -8.705 2.135 1.00 93.62 158 LEU A O 1
ATOM 1265 N N . GLY A 1 159 ? 12.242 -8.638 1.809 1.00 92.19 159 GLY A N 1
ATOM 1266 C CA . GLY A 1 159 ? 12.611 -8.701 3.226 1.00 92.19 159 GLY A CA 1
ATOM 1267 C C . GLY A 1 159 ? 12.006 -7.556 4.048 1.00 92.19 159 GLY A C 1
ATOM 1268 O O . GLY A 1 159 ? 11.381 -7.806 5.080 1.00 92.19 159 GLY A O 1
ATOM 1269 N N . LYS A 1 160 ? 12.106 -6.315 3.553 1.00 91.00 160 LYS A N 1
ATOM 1270 C CA . LYS A 1 160 ? 11.458 -5.129 4.144 1.00 91.00 160 LYS A CA 1
ATOM 1271 C C . LYS A 1 160 ? 9.929 -5.246 4.124 1.00 91.00 160 LYS A C 1
ATOM 1273 O O . LYS A 1 160 ? 9.280 -4.906 5.109 1.00 91.00 160 LYS A O 1
ATOM 1278 N N . MET A 1 161 ? 9.333 -5.755 3.047 1.00 89.88 161 MET A N 1
ATOM 1279 C CA . MET A 1 161 ? 7.878 -5.895 2.917 1.00 89.88 161 MET A CA 1
ATOM 1280 C C . MET A 1 161 ? 7.266 -6.858 3.944 1.00 89.88 161 MET A C 1
ATOM 1282 O O . MET A 1 161 ? 6.191 -6.572 4.482 1.00 89.88 161 MET A O 1
ATOM 1286 N N . LYS A 1 162 ? 7.979 -7.923 4.334 1.00 87.69 162 LYS A N 1
ATOM 1287 C CA . LYS A 1 162 ? 7.520 -8.878 5.362 1.00 87.69 162 LYS A CA 1
ATOM 1288 C C . LYS A 1 162 ? 7.169 -8.214 6.704 1.00 87.69 162 LYS A C 1
ATOM 1290 O O . LYS A 1 162 ? 6.283 -8.710 7.400 1.00 87.69 162 LYS A O 1
ATOM 1295 N N . GLN A 1 163 ? 7.767 -7.068 7.059 1.00 83.88 163 GLN A N 1
ATOM 1296 C CA . GLN A 1 163 ? 7.422 -6.339 8.294 1.00 83.88 163 GLN A CA 1
ATOM 1297 C C . GLN A 1 163 ? 6.012 -5.712 8.262 1.00 83.88 163 GLN A C 1
ATOM 1299 O O . GLN A 1 163 ? 5.370 -5.587 9.304 1.00 83.88 163 GLN A O 1
ATOM 1304 N N . TYR A 1 164 ? 5.504 -5.395 7.066 1.00 83.56 164 TYR A N 1
ATOM 1305 C CA . TYR A 1 164 ? 4.147 -4.889 6.819 1.00 83.56 164 TYR A CA 1
ATOM 1306 C C . TYR A 1 164 ? 3.112 -6.020 6.645 1.00 83.56 164 TYR A C 1
ATOM 1308 O O . TYR A 1 164 ? 1.962 -5.762 6.304 1.00 83.56 164 TYR A O 1
ATOM 1316 N N . GLY A 1 165 ? 3.500 -7.287 6.844 1.00 81.12 165 GLY A N 1
ATOM 1317 C CA . GLY A 1 165 ? 2.642 -8.453 6.590 1.00 81.12 165 GLY A CA 1
ATOM 1318 C C . GLY A 1 165 ? 2.506 -8.830 5.107 1.00 81.12 165 GLY A C 1
ATOM 1319 O O . GLY A 1 165 ? 1.748 -9.741 4.776 1.00 81.12 165 GLY A O 1
ATOM 1320 N N . LYS A 1 166 ? 3.253 -8.161 4.220 1.00 83.94 166 LYS A N 1
ATOM 1321 C CA . LYS A 1 166 ? 3.377 -8.496 2.798 1.00 83.94 166 LYS A CA 1
ATOM 1322 C C . LYS A 1 166 ? 4.369 -9.653 2.639 1.00 83.94 166 LYS A C 1
ATOM 1324 O O . LYS A 1 166 ? 5.577 -9.446 2.563 1.00 83.94 166 LYS A O 1
ATOM 1329 N N . SER A 1 167 ? 3.846 -10.872 2.598 1.00 80.88 167 SER A N 1
ATOM 1330 C CA . SER A 1 167 ? 4.575 -12.076 2.194 1.00 80.88 167 SER A CA 1
ATOM 1331 C C . SER A 1 167 ? 3.684 -12.960 1.330 1.00 80.88 167 SER A C 1
ATOM 1333 O O . SER A 1 167 ? 2.453 -12.889 1.411 1.00 80.88 167 SER A O 1
ATOM 1335 N N . TRP A 1 168 ? 4.299 -13.860 0.568 1.00 81.88 168 TRP A N 1
ATOM 1336 C CA . TRP A 1 168 ? 3.612 -15.061 0.105 1.00 81.88 168 TRP A CA 1
ATOM 1337 C C . TRP A 1 168 ? 3.148 -15.865 1.338 1.00 81.88 168 TRP A C 1
ATOM 1339 O O . TRP A 1 168 ? 3.777 -15.814 2.402 1.00 81.88 168 TRP A O 1
ATOM 1349 N N . LYS A 1 169 ? 1.999 -16.536 1.225 1.00 65.75 169 LYS A N 1
ATOM 1350 C CA . LYS A 1 169 ? 1.433 -17.438 2.253 1.00 65.75 169 LYS A CA 1
ATOM 1351 C C . LYS A 1 169 ? 1.054 -18.808 1.672 1.00 65.75 169 LYS A C 1
ATOM 1353 O O . LYS A 1 169 ? 0.500 -19.632 2.389 1.00 65.75 169 LYS A O 1
ATOM 1358 N N . ASN A 1 170 ? 1.325 -19.002 0.381 1.00 62.62 170 ASN A N 1
ATOM 1359 C CA . ASN A 1 170 ? 1.344 -20.300 -0.273 1.00 62.62 170 ASN A CA 1
ATOM 1360 C C . ASN A 1 170 ? 2.790 -20.779 -0.323 1.00 62.62 170 ASN A C 1
ATOM 1362 O O . ASN A 1 170 ? 3.710 -19.966 -0.434 1.00 62.62 170 ASN A O 1
ATOM 1366 N N . GLU A 1 171 ? 2.963 -22.090 -0.254 1.00 57.72 171 GLU A N 1
ATOM 1367 C CA . GLU A 1 171 ? 4.270 -22.748 -0.206 1.00 57.72 171 GLU A CA 1
ATOM 1368 C C . GLU A 1 171 ? 4.916 -22.831 -1.609 1.00 57.72 171 GLU A C 1
ATOM 1370 O O . GLU A 1 171 ? 6.129 -22.981 -1.723 1.00 57.72 171 GLU A O 1
ATOM 1375 N N . ASP A 1 172 ? 4.127 -22.611 -2.670 1.00 70.44 172 ASP A N 1
ATOM 1376 C CA . ASP A 1 172 ? 4.523 -22.704 -4.084 1.00 70.44 172 ASP A CA 1
ATOM 1377 C C . ASP A 1 172 ? 5.302 -21.487 -4.641 1.00 70.44 172 ASP A C 1
ATOM 1379 O O . ASP A 1 172 ? 5.804 -21.539 -5.764 1.00 70.44 172 ASP A O 1
ATOM 1383 N N . ILE A 1 173 ? 5.376 -20.363 -3.911 1.00 79.44 173 ILE A N 1
ATOM 1384 C CA . ILE A 1 173 ? 6.027 -19.122 -4.383 1.00 79.44 173 ILE A CA 1
ATOM 1385 C C . ILE A 1 173 ? 7.238 -18.798 -3.505 1.00 79.44 173 ILE A C 1
ATOM 1387 O O . ILE A 1 173 ? 7.112 -18.189 -2.440 1.00 79.44 173 ILE A O 1
ATOM 1391 N N . ASP A 1 174 ? 8.428 -19.171 -3.981 1.00 86.44 174 ASP A N 1
ATOM 1392 C CA . ASP A 1 174 ? 9.696 -18.790 -3.357 1.00 86.44 174 ASP A CA 1
ATOM 1393 C C . ASP A 1 174 ? 10.161 -17.389 -3.814 1.00 86.44 174 ASP A C 1
ATOM 1395 O O . ASP A 1 174 ? 10.015 -17.017 -4.983 1.00 86.44 174 ASP A O 1
ATOM 1399 N N . ASP A 1 175 ? 10.721 -16.598 -2.886 1.00 91.19 175 ASP A N 1
ATOM 1400 C CA . ASP A 1 175 ? 11.133 -15.207 -3.149 1.00 91.19 175 ASP A CA 1
ATOM 1401 C C . ASP A 1 175 ? 12.145 -15.094 -4.302 1.00 91.19 175 ASP A C 1
ATOM 1403 O O . ASP A 1 175 ? 12.136 -14.105 -5.031 1.00 91.19 175 ASP A O 1
ATOM 1407 N N . ILE A 1 176 ? 13.018 -16.093 -4.474 1.00 92.31 176 ILE A N 1
ATOM 1408 C CA . ILE A 1 176 ? 14.121 -16.060 -5.441 1.00 92.31 176 ILE A CA 1
ATOM 1409 C C . ILE A 1 176 ? 13.578 -16.282 -6.854 1.00 92.31 176 ILE A C 1
ATOM 1411 O O . ILE A 1 176 ? 13.911 -15.527 -7.762 1.00 92.31 176 ILE A O 1
ATOM 1415 N N . SER A 1 177 ? 12.697 -17.261 -7.053 1.00 91.31 177 SER A N 1
ATOM 1416 C CA . SER A 1 177 ? 12.047 -17.509 -8.346 1.00 91.31 177 SER A CA 1
ATOM 1417 C C . SER A 1 177 ? 11.099 -16.376 -8.735 1.00 91.31 177 SER A C 1
ATOM 1419 O O . SER A 1 177 ? 11.049 -16.009 -9.910 1.00 91.31 177 SER A O 1
ATOM 1421 N N . ALA A 1 178 ? 10.388 -15.787 -7.766 1.00 91.75 178 ALA A N 1
ATOM 1422 C CA . ALA A 1 178 ? 9.557 -14.607 -7.997 1.00 91.75 178 ALA A CA 1
ATOM 1423 C C . ALA A 1 178 ? 10.403 -13.404 -8.452 1.00 91.75 178 ALA A C 1
ATOM 1425 O O . ALA A 1 178 ? 10.077 -12.767 -9.451 1.00 91.75 178 ALA A O 1
ATOM 1426 N N . VAL A 1 179 ? 11.525 -13.131 -7.778 1.00 95.50 179 VAL A N 1
ATOM 1427 C CA . VAL A 1 179 ? 12.449 -12.049 -8.153 1.00 95.50 179 VAL A CA 1
ATOM 1428 C C . VAL A 1 179 ? 13.147 -12.317 -9.491 1.00 95.50 179 VAL A C 1
ATOM 1430 O O . VAL A 1 179 ? 13.234 -11.406 -10.308 1.00 95.50 179 VAL A O 1
ATOM 1433 N N . LYS A 1 180 ? 13.570 -13.553 -9.773 1.00 94.75 180 LYS A N 1
ATOM 1434 C CA . LYS A 1 180 ? 14.167 -13.929 -11.067 1.00 94.75 180 LYS A CA 1
ATOM 1435 C C . LYS A 1 180 ? 13.207 -13.740 -12.233 1.00 94.75 180 LYS A C 1
ATOM 1437 O O . LYS A 1 180 ? 13.605 -13.226 -13.276 1.00 94.75 180 LYS A O 1
ATOM 1442 N N . TYR A 1 181 ? 11.941 -14.115 -12.057 1.00 93.31 181 TYR A N 1
ATOM 1443 C CA . TYR A 1 181 ? 10.926 -13.843 -13.069 1.00 93.31 181 TYR A CA 1
ATOM 1444 C C . TYR A 1 181 ? 10.622 -12.347 -13.188 1.00 93.31 181 TYR A C 1
ATOM 1446 O O . TYR A 1 181 ? 10.477 -11.861 -14.302 1.00 93.31 181 TYR A O 1
ATOM 1454 N N . TYR A 1 182 ? 10.591 -11.604 -12.076 1.00 96.00 182 TYR A N 1
ATOM 1455 C CA . TYR A 1 182 ? 10.424 -10.149 -12.096 1.00 96.00 182 TYR A CA 1
ATOM 1456 C C . TYR A 1 182 ? 11.531 -9.458 -12.901 1.00 96.00 182 TYR A C 1
ATOM 1458 O O . TYR A 1 182 ? 11.212 -8.692 -13.803 1.00 96.00 182 TYR A O 1
ATOM 1466 N N . VAL A 1 183 ? 12.809 -9.762 -12.638 1.00 97.06 183 VAL A N 1
ATOM 1467 C CA . VAL A 1 183 ? 13.931 -9.219 -13.425 1.00 97.06 183 VAL A CA 1
ATOM 1468 C C . VAL A 1 183 ? 13.737 -9.568 -14.901 1.00 97.06 183 VAL A C 1
ATOM 1470 O O . VAL A 1 183 ? 13.622 -8.660 -15.710 1.00 97.06 183 VAL A O 1
ATOM 1473 N N . LYS A 1 184 ? 13.546 -10.850 -15.247 1.00 96.19 184 LYS A N 1
ATOM 1474 C CA . LYS A 1 184 ? 13.331 -11.294 -16.639 1.00 96.19 184 LYS A CA 1
ATOM 1475 C C . LYS A 1 184 ? 12.099 -10.676 -17.335 1.00 96.19 184 LYS A C 1
ATOM 1477 O O . LYS A 1 184 ? 12.051 -10.642 -18.560 1.00 96.19 184 LYS A O 1
ATOM 1482 N N . TYR A 1 185 ? 11.079 -10.251 -16.591 1.00 95.56 185 TYR A N 1
ATOM 1483 C CA . TYR A 1 185 ? 9.863 -9.642 -17.145 1.00 95.56 185 TYR A CA 1
ATOM 1484 C C . TYR A 1 185 ? 10.031 -8.148 -17.457 1.00 95.56 185 TYR A C 1
ATOM 1486 O O . TYR A 1 185 ? 9.342 -7.617 -18.332 1.00 95.56 185 TYR A O 1
ATOM 1494 N N . PHE A 1 186 ? 10.916 -7.479 -16.715 1.00 97.25 186 PHE A N 1
ATOM 1495 C CA . PHE A 1 186 ? 11.152 -6.039 -16.788 1.00 97.25 186 PHE A CA 1
ATOM 1496 C C . PHE A 1 186 ? 12.438 -5.657 -17.534 1.00 97.25 186 PHE A C 1
ATOM 1498 O O . PHE A 1 186 ? 12.496 -4.565 -18.088 1.00 97.25 186 PHE A O 1
ATOM 1505 N N . ASP A 1 187 ? 13.435 -6.539 -17.555 1.00 97.50 187 ASP A N 1
ATOM 1506 C CA . ASP A 1 187 ? 14.673 -6.425 -18.327 1.00 97.50 187 ASP A CA 1
ATOM 1507 C C . ASP A 1 187 ? 14.358 -6.568 -19.826 1.00 97.50 187 ASP A C 1
ATOM 1509 O O . ASP A 1 187 ? 13.816 -7.586 -20.267 1.00 97.50 187 ASP A O 1
ATOM 1513 N N . ILE A 1 188 ? 14.643 -5.520 -20.600 1.00 96.00 188 ILE A N 1
ATOM 1514 C CA . ILE A 1 188 ? 14.395 -5.462 -22.048 1.00 96.00 188 ILE A CA 1
ATOM 1515 C C . ILE A 1 188 ? 15.688 -5.759 -22.815 1.00 96.00 188 ILE A C 1
ATOM 1517 O O . ILE A 1 188 ? 15.637 -6.294 -23.924 1.00 96.00 188 ILE A O 1
ATOM 1521 N N . ASN A 1 189 ? 16.837 -5.379 -22.252 1.00 96.25 189 ASN A N 1
ATOM 1522 C CA . ASN A 1 189 ? 18.135 -5.430 -22.918 1.00 96.25 189 ASN A CA 1
ATOM 1523 C C . ASN A 1 189 ? 18.878 -6.770 -22.724 1.00 96.25 189 ASN A C 1
ATOM 1525 O O . ASN A 1 189 ? 19.633 -7.180 -23.606 1.00 96.25 189 ASN A O 1
ATOM 1529 N N . GLY A 1 190 ? 18.619 -7.470 -21.618 1.00 95.56 190 GLY A N 1
ATOM 1530 C CA . GLY A 1 190 ? 19.191 -8.768 -21.265 1.00 95.56 190 GLY A CA 1
ATOM 1531 C C . GLY A 1 190 ? 20.409 -8.728 -20.330 1.00 95.56 190 GLY A C 1
ATOM 1532 O O . GLY A 1 190 ? 21.040 -9.774 -20.161 1.00 95.56 190 GLY A O 1
ATOM 1533 N N . ASP A 1 191 ? 20.771 -7.581 -19.732 1.00 96.19 191 ASP A N 1
ATOM 1534 C CA . ASP A 1 191 ? 21.901 -7.477 -18.783 1.00 96.19 191 ASP A CA 1
ATOM 1535 C C . ASP A 1 191 ? 21.600 -8.045 -17.382 1.00 96.19 191 ASP A C 1
ATOM 1537 O O . ASP A 1 191 ? 22.512 -8.176 -16.560 1.00 96.19 191 ASP A O 1
ATOM 1541 N N . GLY A 1 192 ? 20.345 -8.408 -17.095 1.00 95.38 192 GLY A N 1
ATOM 1542 C CA . GLY A 1 192 ? 19.898 -8.877 -15.786 1.00 95.38 192 GLY A CA 1
ATOM 1543 C C . GLY A 1 192 ? 19.718 -7.762 -14.750 1.00 95.38 192 GLY A C 1
ATOM 1544 O O . GLY A 1 192 ? 19.632 -8.059 -13.551 1.00 95.38 192 GLY A O 1
ATOM 1545 N N . ILE A 1 193 ? 19.689 -6.486 -15.162 1.00 96.56 193 ILE A N 1
ATOM 1546 C CA . ILE A 1 193 ? 19.639 -5.331 -14.258 1.00 96.56 193 ILE A CA 1
ATOM 1547 C C . ILE A 1 193 ? 18.680 -4.236 -14.757 1.00 96.56 193 ILE A C 1
ATOM 1549 O O . ILE A 1 193 ? 19.106 -3.199 -15.273 1.00 96.56 193 ILE A O 1
ATOM 1553 N N . VAL A 1 194 ? 17.396 -4.411 -14.435 1.00 98.06 194 VAL A N 1
ATOM 1554 C CA . VAL A 1 194 ? 16.310 -3.472 -14.768 1.00 98.06 194 VAL A CA 1
ATOM 1555 C C . VAL A 1 194 ? 16.648 -2.028 -14.367 1.00 98.06 194 VAL A C 1
ATOM 1557 O O . VAL A 1 194 ? 16.816 -1.728 -13.173 1.00 98.06 194 VAL A O 1
ATOM 1560 N N . ASP A 1 195 ? 16.699 -1.128 -15.351 1.00 97.75 195 ASP A N 1
ATOM 1561 C CA . ASP A 1 195 ? 16.858 0.320 -15.145 1.00 97.75 195 ASP A CA 1
ATOM 1562 C C . ASP A 1 195 ? 15.509 1.079 -15.050 1.00 97.75 195 ASP A C 1
ATOM 1564 O O . ASP A 1 195 ? 14.427 0.508 -15.223 1.00 97.75 195 ASP A O 1
ATOM 1568 N N . GLU A 1 196 ? 15.547 2.380 -14.721 1.00 97.94 196 GLU A N 1
ATOM 1569 C CA . GLU A 1 196 ? 14.322 3.187 -14.557 1.00 97.94 196 GLU A CA 1
ATOM 1570 C C . GLU A 1 196 ? 13.516 3.298 -15.870 1.00 97.94 196 GLU A C 1
ATOM 1572 O O . GLU A 1 196 ? 12.286 3.326 -15.824 1.00 97.94 196 GLU A O 1
ATOM 1577 N N . LYS A 1 197 ? 14.169 3.314 -17.039 1.00 98.00 197 LYS A N 1
ATOM 1578 C CA . LYS A 1 197 ? 13.520 3.436 -18.357 1.00 98.00 197 LYS A CA 1
ATOM 1579 C C . LYS A 1 197 ? 12.861 2.128 -18.775 1.00 98.00 197 LYS A C 1
ATOM 1581 O O . LYS A 1 197 ? 11.742 2.153 -19.282 1.00 98.00 197 LYS A O 1
ATOM 1586 N N . GLU A 1 198 ? 13.536 1.003 -18.567 1.00 98.12 198 GLU A N 1
ATOM 1587 C CA . GLU A 1 198 ? 12.985 -0.329 -18.829 1.00 98.12 198 GLU A CA 1
ATOM 1588 C C . GLU A 1 198 ? 11.764 -0.594 -17.954 1.00 98.12 198 GLU A C 1
ATOM 1590 O O . GLU A 1 198 ? 10.703 -0.966 -18.464 1.00 98.12 198 GLU A O 1
ATOM 1595 N N . PHE A 1 199 ? 11.877 -0.289 -16.655 1.00 98.19 199 PHE A N 1
ATOM 1596 C CA . PHE A 1 199 ? 10.755 -0.365 -15.731 1.00 98.19 199 PHE A CA 1
ATOM 1597 C C . PHE A 1 199 ? 9.573 0.484 -16.209 1.00 98.19 199 PHE A C 1
ATOM 1599 O O . PHE A 1 199 ? 8.477 -0.049 -16.374 1.00 98.19 199 PHE A O 1
ATOM 1606 N N . ILE A 1 200 ? 9.785 1.776 -16.487 1.00 97.69 200 ILE A N 1
ATOM 1607 C CA . ILE A 1 200 ? 8.732 2.676 -16.989 1.00 97.69 200 ILE A CA 1
ATOM 1608 C C . ILE A 1 200 ? 8.081 2.107 -18.260 1.00 97.69 200 ILE A C 1
ATOM 1610 O O . ILE A 1 200 ? 6.858 1.983 -18.310 1.00 97.69 200 ILE A O 1
ATOM 1614 N N . ARG A 1 201 ? 8.879 1.688 -19.248 1.00 97.38 201 ARG A N 1
ATOM 1615 C CA . ARG A 1 201 ? 8.394 1.196 -20.547 1.00 97.38 201 ARG A CA 1
ATOM 1616 C C . ARG A 1 201 ? 7.552 -0.078 -20.430 1.00 97.38 201 ARG A C 1
ATOM 1618 O O . ARG A 1 201 ? 6.570 -0.227 -21.157 1.00 97.38 201 ARG A O 1
ATOM 1625 N N . VAL A 1 202 ? 7.904 -0.989 -19.521 1.00 96.38 202 VAL A N 1
ATOM 1626 C CA . VAL A 1 202 ? 7.109 -2.200 -19.250 1.00 96.38 202 VAL A CA 1
ATOM 1627 C C . VAL A 1 202 ? 5.830 -1.870 -18.478 1.00 96.38 202 VAL A C 1
ATOM 1629 O O . VAL A 1 202 ? 4.770 -2.386 -18.834 1.00 96.38 202 VAL A O 1
ATOM 1632 N N . MET A 1 203 ? 5.887 -0.969 -17.492 1.00 95.06 203 MET A N 1
ATOM 1633 C CA . MET A 1 203 ? 4.693 -0.509 -16.769 1.00 95.06 203 MET A CA 1
ATOM 1634 C C . MET A 1 203 ? 3.691 0.192 -17.699 1.00 95.06 203 MET A C 1
ATOM 1636 O O . MET A 1 203 ? 2.490 -0.037 -17.586 1.00 95.06 203 MET A O 1
ATOM 1640 N N . GLU A 1 204 ? 4.164 1.007 -18.646 1.00 95.50 204 GLU A N 1
ATOM 1641 C CA . GLU A 1 204 ? 3.324 1.721 -19.620 1.00 95.50 204 GLU A CA 1
ATOM 1642 C C . GLU A 1 204 ? 2.690 0.781 -20.653 1.00 95.50 204 GLU A C 1
ATOM 1644 O O . GLU A 1 204 ? 1.487 0.876 -20.903 1.00 95.50 204 GLU A O 1
ATOM 1649 N N . ARG A 1 205 ? 3.458 -0.180 -21.191 1.00 94.19 205 ARG A N 1
ATOM 1650 C CA . ARG A 1 205 ? 2.944 -1.270 -22.047 1.00 94.19 205 ARG A CA 1
ATOM 1651 C C . ARG A 1 205 ? 1.811 -2.032 -21.357 1.00 94.19 205 ARG A C 1
ATOM 1653 O O . ARG A 1 205 ? 0.773 -2.310 -21.959 1.00 94.19 205 ARG A O 1
ATOM 1660 N N . ASP A 1 206 ? 2.024 -2.384 -20.096 1.00 93.69 206 ASP A N 1
ATOM 1661 C CA . ASP A 1 206 ? 1.061 -3.142 -19.307 1.00 93.69 206 ASP A CA 1
ATOM 1662 C C . ASP A 1 206 ? -0.174 -2.306 -18.972 1.00 93.69 206 ASP A C 1
ATOM 1664 O O . ASP A 1 206 ? -1.290 -2.780 -19.154 1.00 93.69 206 ASP A O 1
ATOM 1668 N N . GLN A 1 207 ? -0.006 -1.041 -18.578 1.00 90.56 207 GLN A N 1
ATOM 1669 C CA . GLN A 1 207 ? -1.124 -0.129 -18.327 1.00 90.56 207 GLN A CA 1
ATOM 1670 C C . GLN A 1 207 ? -2.000 0.050 -19.574 1.00 90.56 207 GLN A C 1
ATOM 1672 O O . GLN A 1 207 ? -3.215 -0.127 -19.492 1.00 90.56 207 GLN A O 1
ATOM 1677 N N . ALA A 1 208 ? -1.389 0.254 -20.745 1.00 91.44 208 ALA A N 1
ATOM 1678 C CA . ALA A 1 208 ? -2.110 0.321 -22.015 1.00 91.44 208 ALA A CA 1
ATOM 1679 C C . ALA A 1 208 ? -2.868 -0.978 -22.356 1.00 91.44 208 ALA A C 1
ATOM 1681 O O . ALA A 1 208 ? -3.891 -0.917 -23.037 1.00 91.44 208 ALA A O 1
ATOM 1682 N N . THR A 1 209 ? -2.401 -2.141 -21.885 1.00 89.19 209 THR A N 1
ATOM 1683 C CA . THR A 1 209 ? -3.083 -3.436 -22.069 1.00 89.19 209 THR A CA 1
ATOM 1684 C C . THR A 1 209 ? -4.253 -3.594 -21.090 1.00 89.19 209 THR A C 1
ATOM 1686 O O . THR A 1 209 ? -5.368 -3.932 -21.498 1.00 89.19 209 THR A O 1
ATOM 1689 N N . MET A 1 210 ? -4.043 -3.252 -19.814 1.00 87.81 210 MET A N 1
ATOM 1690 C CA . MET A 1 210 ? -5.084 -3.271 -18.780 1.00 87.81 210 MET A CA 1
ATOM 1691 C C . MET A 1 210 ? -6.264 -2.358 -19.162 1.00 87.81 210 MET A C 1
ATOM 1693 O O . MET A 1 210 ? -7.419 -2.788 -19.092 1.00 87.81 210 MET A O 1
ATOM 1697 N N . ASP A 1 211 ? -5.985 -1.147 -19.659 1.00 87.31 211 ASP A N 1
ATOM 1698 C CA . ASP A 1 211 ? -6.999 -0.164 -20.076 1.00 87.31 211 ASP A CA 1
ATOM 1699 C C . ASP A 1 211 ? -7.811 -0.591 -21.316 1.00 87.31 211 ASP A C 1
ATOM 1701 O O . ASP A 1 211 ? -8.954 -0.154 -21.496 1.00 87.31 211 ASP A O 1
ATOM 1705 N N . GLN A 1 212 ? -7.260 -1.480 -22.152 1.00 85.00 212 GLN A N 1
ATOM 1706 C CA . GLN A 1 212 ? -7.987 -2.127 -23.250 1.00 85.00 212 GLN A CA 1
ATOM 1707 C C . GLN A 1 212 ? -8.890 -3.259 -22.739 1.00 85.00 212 GLN A C 1
ATOM 1709 O O . GLN A 1 212 ? -10.052 -3.331 -23.139 1.00 85.00 212 GLN A O 1
ATOM 1714 N N . SER A 1 213 ? -8.381 -4.105 -21.834 1.00 80.50 213 SER A N 1
ATOM 1715 C CA . SER A 1 213 ? -9.081 -5.306 -21.343 1.00 80.50 213 SER A CA 1
ATOM 1716 C C . SER A 1 213 ? -10.380 -5.009 -20.581 1.00 80.50 213 SER A C 1
ATOM 1718 O O . SER A 1 213 ? -11.354 -5.751 -20.709 1.00 80.50 213 SER A O 1
ATOM 1720 N N . LYS A 1 214 ? -10.399 -3.925 -19.787 1.00 72.81 214 LYS A N 1
ATOM 1721 C CA . LYS A 1 214 ? -11.536 -3.479 -18.954 1.00 72.81 214 LYS A CA 1
ATOM 1722 C C . LYS A 1 214 ? -12.152 -4.608 -18.112 1.00 72.81 214 LYS A C 1
ATOM 1724 O O . LYS A 1 214 ? -13.375 -4.707 -17.985 1.00 72.81 214 LYS A O 1
ATOM 1729 N N . SER A 1 215 ? -11.298 -5.462 -17.546 1.00 77.00 215 SER A N 1
ATOM 1730 C CA . SER A 1 215 ? -11.721 -6.663 -16.827 1.00 77.00 215 SER A CA 1
ATOM 1731 C C . SER A 1 215 ? -12.645 -6.361 -15.646 1.00 77.00 215 SER A C 1
ATOM 1733 O O . SER A 1 215 ? -12.373 -5.509 -14.801 1.00 77.00 215 SER A O 1
ATOM 1735 N N . ASN A 1 216 ? -13.735 -7.128 -15.564 1.00 77.44 216 ASN A N 1
ATOM 1736 C CA . ASN A 1 216 ? -14.637 -7.166 -14.410 1.00 77.44 216 ASN A CA 1
ATOM 1737 C C . ASN A 1 216 ? -14.355 -8.392 -13.512 1.00 77.44 216 ASN A C 1
ATOM 1739 O O . ASN A 1 216 ? -15.213 -8.802 -12.723 1.00 77.44 216 ASN A O 1
ATOM 1743 N N . ALA A 1 217 ? -13.176 -9.014 -13.646 1.00 81.12 217 ALA A N 1
ATOM 1744 C CA . ALA A 1 217 ? -12.805 -10.203 -12.888 1.00 81.12 217 ALA A CA 1
ATOM 1745 C C . ALA A 1 217 ? -12.781 -9.943 -11.370 1.00 81.12 217 ALA A C 1
ATOM 1747 O O . ALA A 1 217 ? -12.304 -8.921 -10.873 1.00 81.12 217 ALA A O 1
ATOM 1748 N N . LYS A 1 218 ? -13.280 -10.916 -10.601 1.00 80.94 218 LYS A N 1
ATOM 1749 C CA . LYS A 1 218 ? -13.267 -10.867 -9.134 1.00 80.94 218 LYS A CA 1
ATOM 1750 C C . LYS A 1 218 ? -11.898 -11.301 -8.618 1.00 80.94 218 LYS A C 1
ATOM 1752 O O . LYS A 1 218 ? -11.583 -12.487 -8.596 1.00 80.94 218 LYS A O 1
ATOM 1757 N N . GLY A 1 219 ? -11.106 -10.344 -8.149 1.00 80.25 219 GLY A N 1
ATOM 1758 C CA . GLY A 1 219 ? -9.804 -10.609 -7.546 1.00 80.25 219 GLY A CA 1
ATOM 1759 C C . GLY A 1 219 ? -9.217 -9.374 -6.873 1.00 80.25 219 GLY A C 1
ATOM 1760 O O . GLY A 1 219 ? -9.925 -8.418 -6.553 1.00 80.25 219 GLY A O 1
ATOM 1761 N N . ARG A 1 220 ? -7.905 -9.394 -6.637 1.00 80.38 220 ARG A N 1
ATOM 1762 C CA . ARG A 1 220 ? -7.174 -8.256 -6.070 1.00 80.38 220 ARG A CA 1
ATOM 1763 C C . ARG A 1 220 ? -6.632 -7.400 -7.214 1.00 80.38 220 ARG A C 1
ATOM 1765 O O . ARG A 1 220 ? -5.985 -7.957 -8.093 1.00 80.38 220 ARG A O 1
ATOM 1772 N N . LYS A 1 221 ? -6.819 -6.072 -7.190 1.00 86.62 221 LYS A N 1
ATOM 1773 C CA . LYS A 1 221 ? -6.157 -5.179 -8.164 1.00 86.62 221 LYS A CA 1
ATOM 1774 C C . LYS A 1 221 ? -4.644 -5.455 -8.182 1.00 86.62 221 LYS A C 1
ATOM 1776 O O . LYS A 1 221 ? -4.049 -5.660 -7.117 1.00 86.62 221 LYS A O 1
ATOM 1781 N N . ARG A 1 222 ? -4.046 -5.461 -9.376 1.00 88.00 222 ARG A N 1
ATOM 1782 C CA . ARG A 1 222 ? -2.607 -5.646 -9.603 1.00 88.00 222 ARG A CA 1
ATOM 1783 C C . ARG A 1 222 ? -1.779 -4.709 -8.720 1.00 88.00 222 ARG A C 1
ATOM 1785 O O . ARG A 1 222 ? -2.151 -3.566 -8.463 1.00 88.00 222 ARG A O 1
ATOM 1792 N N . ASP A 1 223 ? -0.670 -5.234 -8.219 1.00 89.69 223 ASP A N 1
ATOM 1793 C CA . ASP A 1 223 ? 0.153 -4.625 -7.175 1.00 89.69 223 ASP A CA 1
ATOM 1794 C C . ASP A 1 223 ? 1.456 -4.107 -7.801 1.00 89.69 223 ASP A C 1
ATOM 1796 O O . ASP A 1 223 ? 2.208 -4.927 -8.319 1.00 89.69 223 ASP A O 1
ATOM 1800 N N . PRO A 1 224 ? 1.742 -2.792 -7.779 1.00 92.19 224 PRO A N 1
ATOM 1801 C CA . PRO A 1 224 ? 2.888 -2.191 -8.470 1.00 92.19 224 PRO A CA 1
ATOM 1802 C C . PRO A 1 224 ? 4.255 -2.507 -7.833 1.00 92.19 224 PRO A C 1
ATOM 1804 O O . PRO A 1 224 ? 5.272 -1.964 -8.261 1.00 92.19 224 PRO A O 1
ATOM 1807 N N . GLY A 1 225 ? 4.308 -3.324 -6.776 1.00 92.75 225 GLY A N 1
ATOM 1808 C CA . GLY A 1 225 ? 5.553 -3.922 -6.286 1.00 92.75 225 GLY A CA 1
ATOM 1809 C C . GLY A 1 225 ? 5.935 -5.206 -7.037 1.00 92.75 225 GLY A C 1
ATOM 1810 O O . GLY A 1 225 ? 5.412 -5.501 -8.106 1.00 92.75 225 GLY A O 1
ATOM 1811 N N . VAL A 1 226 ? 6.781 -6.047 -6.428 1.00 92.88 226 VAL A N 1
ATOM 1812 C CA . VAL A 1 226 ? 7.217 -7.334 -7.026 1.00 92.88 226 VAL A CA 1
ATOM 1813 C C . VAL A 1 226 ? 6.049 -8.258 -7.418 1.00 92.88 226 VAL A C 1
ATOM 1815 O O . VAL A 1 226 ? 6.180 -9.074 -8.319 1.00 92.88 226 VAL A O 1
ATOM 1818 N N . ALA A 1 227 ? 4.872 -8.102 -6.804 1.00 90.25 227 ALA A N 1
ATOM 1819 C CA . ALA A 1 227 ? 3.665 -8.859 -7.140 1.00 90.25 227 ALA A CA 1
ATOM 1820 C C . ALA A 1 227 ? 2.973 -8.442 -8.466 1.00 90.25 227 ALA A C 1
ATOM 1822 O O . ALA A 1 227 ? 1.914 -8.991 -8.778 1.00 90.25 227 ALA A O 1
ATOM 1823 N N . TRP A 1 228 ? 3.554 -7.528 -9.255 1.00 91.50 228 TRP A N 1
ATOM 1824 C CA . TRP A 1 228 ? 3.086 -7.147 -10.600 1.00 91.50 228 TRP A CA 1
ATOM 1825 C C . TRP A 1 228 ? 3.014 -8.338 -11.569 1.00 91.50 228 TRP A C 1
ATOM 1827 O O . TRP A 1 228 ? 2.113 -8.407 -12.402 1.00 91.50 228 TRP A O 1
ATOM 1837 N N . ILE A 1 229 ? 3.918 -9.309 -11.403 1.00 89.25 229 ILE A N 1
ATOM 1838 C CA . ILE A 1 229 ? 4.030 -10.538 -12.210 1.00 89.25 229 ILE A CA 1
ATOM 1839 C C . ILE A 1 229 ? 2.904 -11.564 -11.997 1.00 89.25 229 ILE A C 1
ATOM 1841 O O . ILE A 1 229 ? 2.906 -12.602 -12.651 1.00 89.25 229 ILE A O 1
ATOM 1845 N N . LEU A 1 230 ? 1.993 -11.330 -11.044 1.00 87.38 230 LEU A N 1
ATOM 1846 C CA . LEU A 1 230 ? 0.919 -12.269 -10.680 1.00 87.38 230 LEU A CA 1
ATOM 1847 C C . LEU A 1 230 ? -0.405 -11.997 -11.413 1.00 87.38 230 LEU A C 1
ATOM 1849 O O . LEU A 1 230 ? -1.395 -12.681 -11.170 1.00 87.38 230 LEU A O 1
ATOM 1853 N N . ASP A 1 231 ? -0.419 -10.993 -12.285 1.00 87.19 231 ASP A N 1
ATOM 1854 C CA . ASP A 1 231 ? -1.438 -10.777 -13.309 1.00 87.19 231 ASP A CA 1
ATOM 1855 C C . ASP A 1 231 ? -0.856 -11.310 -14.628 1.00 87.19 231 ASP A C 1
ATOM 1857 O O . ASP A 1 231 ? 0.023 -10.693 -15.232 1.00 87.19 231 ASP A O 1
ATOM 1861 N N . PHE A 1 232 ? -1.266 -12.526 -15.001 1.00 84.06 232 PHE A N 1
ATOM 1862 C CA . PHE A 1 232 ? -0.704 -13.262 -16.141 1.00 84.06 232 PHE A CA 1
ATOM 1863 C C . PHE A 1 232 ? -1.408 -12.949 -17.468 1.00 84.06 232 PHE A C 1
ATOM 1865 O O . PHE A 1 232 ? -0.843 -13.212 -18.527 1.00 84.06 232 PHE A O 1
ATOM 1872 N N . ASN A 1 233 ? -2.629 -12.413 -17.415 1.00 84.88 233 ASN A N 1
ATOM 1873 C CA . ASN A 1 233 ? -3.433 -12.005 -18.568 1.00 84.88 233 ASN A CA 1
ATOM 1874 C C . ASN A 1 233 ? -3.411 -10.484 -18.817 1.00 84.88 233 ASN A C 1
ATOM 1876 O O . ASN A 1 233 ? -4.000 -10.030 -19.794 1.00 84.88 233 ASN A O 1
ATOM 1880 N N . ASN A 1 234 ? -2.676 -9.722 -17.997 1.00 88.00 234 ASN A N 1
ATOM 1881 C CA . ASN A 1 234 ? -2.470 -8.276 -18.118 1.00 88.00 234 ASN A CA 1
ATOM 1882 C C . ASN A 1 234 ? -3.797 -7.489 -18.032 1.00 88.00 234 ASN A C 1
ATOM 1884 O O . ASN A 1 234 ? -3.996 -6.514 -18.758 1.00 88.00 234 ASN A O 1
ATOM 1888 N N . ASP A 1 235 ? -4.721 -7.944 -17.174 1.00 88.00 235 ASP A N 1
ATOM 1889 C CA . ASP A 1 235 ? -6.115 -7.465 -17.113 1.00 88.00 235 ASP A CA 1
ATOM 1890 C C . ASP A 1 235 ? -6.410 -6.489 -15.955 1.00 88.00 235 ASP A C 1
ATOM 1892 O O . ASP A 1 235 ? -7.514 -5.950 -15.835 1.00 88.00 235 ASP A O 1
ATOM 1896 N N . GLY A 1 236 ? -5.411 -6.231 -15.108 1.00 87.50 236 GLY A N 1
ATOM 1897 C CA . GLY A 1 236 ? -5.493 -5.346 -13.947 1.00 87.50 236 GLY A CA 1
ATOM 1898 C C . GLY A 1 236 ? -5.902 -6.042 -12.655 1.00 87.50 236 GLY A C 1
ATOM 1899 O O . GLY A 1 236 ? -5.841 -5.417 -11.585 1.00 87.50 236 GLY A O 1
ATOM 1900 N N . ILE A 1 237 ? -6.263 -7.323 -12.710 1.00 87.56 237 ILE A N 1
ATOM 1901 C CA . ILE A 1 237 ? -6.689 -8.137 -11.580 1.00 87.56 237 ILE A CA 1
ATOM 1902 C C . ILE A 1 237 ? -5.725 -9.319 -11.425 1.00 87.56 237 ILE A C 1
ATOM 1904 O O . ILE A 1 237 ? -5.696 -10.252 -12.219 1.00 87.56 237 ILE A O 1
ATOM 1908 N N . ALA A 1 238 ? -5.000 -9.350 -10.305 1.00 82.50 238 ALA A N 1
ATOM 1909 C CA . ALA A 1 238 ? -4.297 -10.544 -9.844 1.00 82.50 238 ALA A CA 1
ATOM 1910 C C . ALA A 1 238 ? -5.335 -11.592 -9.390 1.00 82.50 238 ALA A C 1
ATOM 1912 O O . ALA A 1 238 ? -5.655 -11.723 -8.198 1.00 82.50 238 ALA A O 1
ATOM 1913 N N . SER A 1 239 ? -5.917 -12.267 -10.379 1.00 69.31 239 SER A N 1
ATOM 1914 C CA . SER A 1 239 ? -6.887 -13.346 -10.260 1.00 69.31 239 SER A CA 1
ATOM 1915 C C . SER A 1 239 ? -6.184 -14.704 -10.335 1.00 69.31 239 SER A C 1
ATOM 1917 O O . SER A 1 239 ? -5.125 -14.856 -10.939 1.00 69.31 239 SER A O 1
ATOM 1919 N N . TYR A 1 240 ? -6.773 -15.701 -9.677 1.00 58.56 240 TYR A N 1
ATOM 1920 C CA . TYR A 1 240 ? -6.286 -17.089 -9.675 1.00 58.56 240 TYR A CA 1
ATOM 1921 C C . TYR A 1 240 ? -7.351 -18.051 -10.214 1.00 58.56 240 TYR A C 1
ATOM 1923 O O . TYR A 1 240 ? -7.261 -19.262 -10.025 1.00 58.56 240 TYR A O 1
ATOM 1931 N N . THR A 1 241 ? -8.369 -17.510 -10.889 1.00 51.28 241 THR A N 1
ATOM 1932 C CA . THR A 1 241 ? -9.185 -18.282 -11.823 1.00 51.28 241 THR A CA 1
ATOM 1933 C C . THR A 1 241 ? -8.244 -18.923 -12.842 1.00 51.28 241 THR A C 1
ATOM 1935 O O . THR A 1 241 ? -7.424 -18.202 -13.416 1.00 51.28 241 THR A O 1
ATOM 1938 N N . PRO A 1 242 ? -8.311 -20.248 -13.075 1.00 48.78 242 PRO A N 1
ATOM 1939 C CA . PRO A 1 242 ? -7.604 -20.822 -14.206 1.00 48.78 242 PRO A CA 1
ATOM 1940 C C . PRO A 1 242 ? -8.098 -20.103 -15.462 1.00 48.78 242 PRO A C 1
ATOM 1942 O O . PRO A 1 242 ? -9.305 -19.911 -15.627 1.00 48.78 242 PRO A O 1
ATOM 1945 N N . LEU A 1 243 ? -7.168 -19.678 -16.321 1.00 46.47 243 LEU A N 1
ATOM 1946 C CA . LEU A 1 243 ? -7.539 -19.202 -17.650 1.00 46.47 243 LEU A CA 1
ATOM 1947 C C . LEU A 1 243 ? -8.375 -20.309 -18.310 1.00 46.47 243 LEU A C 1
ATOM 1949 O O . LEU A 1 243 ? -7.989 -21.477 -18.174 1.00 46.47 243 LEU A O 1
ATOM 1953 N N . PRO A 1 244 ? -9.496 -19.990 -18.984 1.00 40.75 244 PRO A N 1
ATOM 1954 C CA . PRO A 1 244 ? -10.178 -20.981 -19.799 1.00 40.75 244 PRO A CA 1
ATOM 1955 C C . PRO A 1 244 ? -9.153 -21.492 -20.806 1.00 40.75 244 PRO A C 1
ATOM 1957 O O . PRO A 1 244 ? -8.620 -20.724 -21.607 1.00 40.75 244 PRO A O 1
ATOM 1960 N N . ILE A 1 245 ? -8.795 -22.770 -20.687 1.00 40.91 245 ILE A N 1
ATOM 1961 C CA . ILE A 1 245 ? -7.793 -23.369 -21.557 1.00 40.91 245 ILE A CA 1
ATOM 1962 C C . ILE A 1 245 ? -8.493 -23.670 -22.878 1.00 40.91 245 ILE A C 1
ATOM 1964 O O . ILE A 1 245 ? -8.911 -24.799 -23.133 1.00 40.91 245 ILE A O 1
ATOM 1968 N N . GLU A 1 246 ? -8.613 -22.644 -23.718 1.00 40.31 246 GLU A N 1
ATOM 1969 C CA . GLU A 1 246 ? -8.854 -22.797 -25.149 1.00 40.31 246 GLU A CA 1
ATOM 1970 C C . GLU A 1 246 ? -7.598 -23.398 -25.794 1.00 40.31 246 GLU A C 1
ATOM 1972 O O . GLU A 1 246 ? -6.874 -22.769 -26.561 1.00 40.31 246 GLU A O 1
ATOM 1977 N N . ILE A 1 247 ? -7.358 -24.676 -25.485 1.00 37.97 247 ILE A N 1
ATOM 1978 C CA . ILE A 1 247 ? -6.813 -25.591 -26.478 1.00 37.97 247 ILE A CA 1
ATOM 1979 C C . ILE A 1 247 ? -7.878 -25.640 -27.572 1.00 37.97 247 ILE A C 1
ATOM 1981 O O . ILE A 1 247 ? -8.842 -26.405 -27.497 1.00 37.97 247 ILE A O 1
ATOM 1985 N N . THR A 1 248 ? -7.710 -24.812 -28.602 1.00 35.66 248 THR A N 1
ATOM 1986 C CA . THR A 1 248 ? -8.198 -25.191 -29.924 1.00 35.66 248 THR A CA 1
ATOM 1987 C C . THR A 1 248 ? -7.575 -26.552 -30.213 1.00 35.66 248 THR A C 1
ATOM 1989 O O . THR A 1 248 ? -6.354 -26.693 -30.149 1.00 35.66 248 THR A O 1
ATOM 1992 N N . ALA A 1 249 ? -8.401 -27.578 -30.436 1.00 37.94 249 ALA A N 1
ATOM 1993 C CA . ALA A 1 249 ? -7.971 -28.976 -30.551 1.00 37.94 249 ALA A CA 1
ATOM 1994 C C . ALA A 1 249 ? -7.304 -29.276 -31.911 1.00 37.94 249 ALA A C 1
ATOM 1996 O O . ALA A 1 249 ? -7.658 -30.209 -32.626 1.00 37.94 249 ALA A O 1
ATOM 1997 N N . SER A 1 250 ? -6.334 -28.439 -32.256 1.00 44.78 250 SER A N 1
ATOM 1998 C CA . SER A 1 250 ? -5.489 -28.440 -33.436 1.00 44.78 250 SER A CA 1
ATOM 1999 C C . SER A 1 250 ? -4.038 -28.525 -32.965 1.00 44.78 250 SER A C 1
ATOM 2001 O O . SER A 1 250 ? -3.625 -27.734 -32.120 1.00 44.78 250 SER A O 1
ATOM 2003 N N . GLU A 1 251 ? -3.265 -29.444 -33.543 1.00 45.91 251 GLU A N 1
ATOM 2004 C CA . GLU A 1 251 ? -1.802 -29.517 -33.384 1.00 45.91 251 GLU A CA 1
ATOM 2005 C C . GLU A 1 251 ? -1.249 -30.056 -32.042 1.00 45.91 251 GLU A C 1
ATOM 2007 O O . GLU A 1 251 ? -0.146 -29.717 -31.620 1.00 45.91 251 GLU A O 1
ATOM 2012 N N . VAL A 1 252 ? -1.942 -31.026 -31.429 1.00 39.62 252 VAL A N 1
ATOM 2013 C CA . VAL A 1 252 ? -1.275 -32.075 -30.624 1.00 39.62 252 VAL A CA 1
ATOM 2014 C C . VAL A 1 252 ? -1.429 -33.415 -31.347 1.00 39.62 252 VAL A C 1
ATOM 2016 O O . VAL A 1 252 ? -2.221 -34.272 -30.956 1.00 39.62 252 VAL A O 1
ATOM 2019 N N . ARG A 1 253 ? -0.693 -33.586 -32.454 1.00 41.12 253 ARG A N 1
ATOM 2020 C CA . ARG A 1 253 ? -0.667 -34.854 -33.200 1.00 41.12 253 ARG A CA 1
ATOM 2021 C C . ARG A 1 253 ? 0.087 -35.895 -32.368 1.00 41.12 253 ARG A C 1
ATOM 2023 O O . ARG A 1 253 ? 1.241 -35.681 -32.001 1.00 41.12 253 ARG A O 1
ATOM 2030 N N . SER A 1 254 ? -0.584 -36.985 -31.996 1.00 36.78 254 SER A N 1
ATOM 2031 C CA . SER A 1 254 ? -0.027 -37.934 -31.023 1.00 36.78 254 SER A CA 1
ATOM 2032 C C . SER A 1 254 ? 1.154 -38.735 -31.606 1.00 36.78 254 SER A C 1
ATOM 2034 O O . SER A 1 254 ? 1.132 -39.058 -32.796 1.00 36.78 254 SER A O 1
ATOM 2036 N N . PRO A 1 255 ? 2.145 -39.162 -30.791 1.00 42.12 255 PRO A N 1
ATOM 2037 C CA . PRO A 1 255 ? 3.246 -40.024 -31.246 1.00 42.12 255 PRO A CA 1
ATOM 2038 C C . PRO A 1 255 ? 2.838 -41.432 -31.723 1.00 42.12 255 PRO A C 1
ATOM 2040 O O . PRO A 1 255 ? 3.709 -42.254 -31.995 1.00 42.12 255 PRO A O 1
ATOM 2043 N N . VAL A 1 256 ? 1.538 -41.742 -31.775 1.00 45.69 256 VAL A N 1
ATOM 2044 C CA . VAL A 1 256 ? 1.006 -43.053 -32.175 1.00 45.69 256 VAL A CA 1
ATOM 2045 C C . VAL A 1 256 ? 0.761 -43.118 -33.690 1.00 45.69 256 VAL A C 1
ATOM 2047 O O . VAL A 1 256 ? 0.979 -44.163 -34.298 1.00 45.69 256 VAL A O 1
ATOM 2050 N N . GLU A 1 257 ? 0.381 -42.003 -34.327 1.00 45.97 257 GLU A N 1
ATOM 2051 C CA . 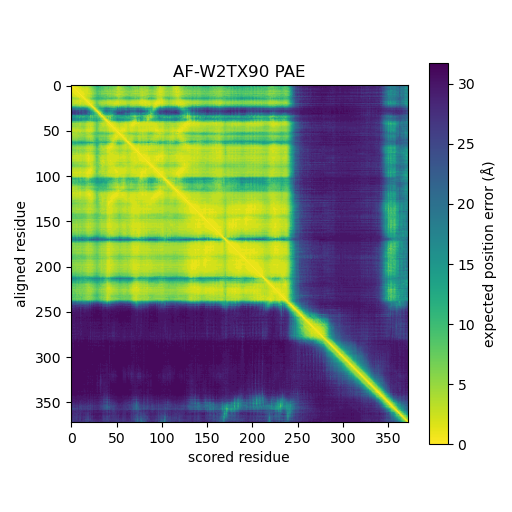GLU A 1 257 ? 0.056 -41.969 -35.766 1.00 45.97 257 GLU A CA 1
ATOM 2052 C C . GLU A 1 257 ? 1.284 -42.173 -36.672 1.00 45.97 257 GLU A C 1
ATOM 2054 O O . GLU A 1 257 ? 1.188 -42.787 -37.739 1.00 45.97 257 GLU A O 1
ATOM 2059 N N . THR A 1 258 ? 2.461 -41.720 -36.232 1.00 47.09 258 THR A N 1
ATOM 2060 C CA . THR A 1 258 ? 3.719 -41.868 -36.983 1.00 47.09 258 THR A CA 1
ATOM 2061 C C . THR A 1 258 ? 4.148 -43.330 -37.127 1.00 47.09 258 THR A C 1
ATOM 2063 O O . THR A 1 258 ? 4.748 -43.697 -38.138 1.00 47.09 258 THR A O 1
ATOM 2066 N N . PHE A 1 259 ? 3.796 -44.189 -36.164 1.00 48.12 259 PHE A N 1
ATOM 2067 C CA . PHE A 1 259 ? 4.086 -45.623 -36.226 1.00 48.12 259 PHE A CA 1
ATOM 2068 C C . PHE A 1 259 ? 3.248 -46.338 -37.295 1.00 48.12 259 PHE A C 1
ATOM 2070 O O . PHE A 1 259 ? 3.763 -47.199 -38.009 1.00 48.12 259 PHE A O 1
ATOM 2077 N N . THR A 1 260 ? 1.976 -45.955 -37.452 1.00 53.78 260 THR A N 1
ATOM 2078 C CA . THR A 1 260 ? 1.103 -46.493 -38.506 1.00 53.78 260 THR A CA 1
ATOM 2079 C C . THR A 1 260 ? 1.539 -46.065 -39.906 1.00 53.78 260 THR A C 1
ATOM 2081 O O . THR A 1 260 ? 1.601 -46.914 -40.795 1.00 53.78 260 THR A O 1
ATOM 2084 N N . GLU A 1 261 ? 1.917 -44.799 -40.115 1.00 53.06 261 GLU A N 1
ATOM 2085 C CA . GLU A 1 261 ? 2.402 -44.347 -41.429 1.00 53.06 261 GLU A CA 1
ATOM 2086 C C . GLU A 1 261 ? 3.733 -45.030 -41.811 1.00 53.06 261 GLU A C 1
ATOM 2088 O O . GLU A 1 261 ? 3.869 -45.505 -42.941 1.00 53.06 261 GLU A O 1
ATOM 2093 N N . MET A 1 262 ? 4.680 -45.202 -40.875 1.00 54.25 262 MET A N 1
ATOM 2094 C CA . MET A 1 262 ? 5.923 -45.953 -41.140 1.00 54.25 262 MET A CA 1
ATOM 2095 C C . MET A 1 262 ? 5.683 -47.417 -41.546 1.00 54.25 262 MET A C 1
ATOM 2097 O O . MET A 1 262 ? 6.354 -47.917 -42.455 1.00 54.25 262 MET A O 1
ATOM 2101 N N . MET A 1 263 ? 4.738 -48.108 -40.901 1.00 55.25 263 MET A N 1
ATOM 2102 C CA . MET A 1 263 ? 4.375 -49.491 -41.249 1.00 55.25 263 MET A CA 1
ATOM 2103 C C . MET A 1 263 ? 3.759 -49.595 -42.655 1.00 55.25 263 MET A C 1
ATOM 2105 O O . MET A 1 263 ? 4.072 -50.521 -43.401 1.00 55.25 263 MET A O 1
ATOM 2109 N N . ILE A 1 264 ? 2.938 -48.620 -43.061 1.00 63.12 264 ILE A N 1
ATOM 2110 C CA . ILE A 1 264 ? 2.350 -48.573 -44.410 1.00 63.12 264 ILE A CA 1
ATOM 2111 C C . ILE A 1 264 ? 3.427 -48.305 -45.474 1.00 63.12 264 ILE A C 1
ATOM 2113 O O . ILE A 1 264 ? 3.477 -49.004 -46.488 1.00 63.12 264 ILE A O 1
ATOM 2117 N N . TYR A 1 265 ? 4.329 -47.344 -45.248 1.00 60.47 265 TYR A N 1
ATOM 2118 C CA . TYR A 1 265 ? 5.407 -47.041 -46.200 1.00 60.47 265 TYR A CA 1
ATOM 2119 C C . TYR A 1 265 ? 6.383 -48.210 -46.383 1.00 60.47 265 TYR A C 1
ATOM 2121 O O . TYR A 1 265 ? 6.781 -48.505 -47.510 1.00 60.47 265 TYR A O 1
ATOM 2129 N N . THR A 1 266 ? 6.739 -48.912 -45.304 1.00 63.59 266 THR A N 1
ATOM 2130 C CA . THR A 1 266 ? 7.617 -50.095 -45.385 1.00 63.59 266 THR A CA 1
ATOM 2131 C C . THR A 1 266 ? 6.948 -51.278 -46.086 1.00 63.59 266 THR A C 1
ATOM 2133 O O . THR A 1 266 ? 7.595 -51.935 -46.904 1.00 63.59 266 THR A O 1
ATOM 2136 N N . ALA A 1 267 ? 5.648 -51.502 -45.866 1.00 65.19 267 ALA A N 1
ATOM 2137 C CA . ALA A 1 267 ? 4.878 -52.508 -46.599 1.00 65.19 267 ALA A CA 1
ATOM 2138 C C . ALA A 1 267 ? 4.778 -52.192 -48.106 1.00 65.19 267 ALA A C 1
ATOM 2140 O O . ALA A 1 267 ? 5.021 -53.071 -48.936 1.00 65.19 267 ALA A O 1
ATOM 2141 N N . HIS A 1 268 ? 4.494 -50.938 -48.480 1.00 72.88 268 HIS A N 1
ATOM 2142 C CA . HIS A 1 268 ? 4.466 -50.526 -49.889 1.00 72.88 268 HIS A CA 1
ATOM 2143 C C . HIS A 1 268 ? 5.838 -50.640 -50.567 1.00 72.88 268 HIS A C 1
ATOM 2145 O O . HIS A 1 268 ? 5.905 -51.065 -51.721 1.00 72.88 268 HIS A O 1
ATOM 2151 N N . LEU A 1 269 ? 6.933 -50.319 -49.868 1.00 71.75 269 LEU A N 1
ATOM 2152 C CA . LEU A 1 269 ? 8.281 -50.436 -50.429 1.00 71.75 269 LEU A CA 1
ATOM 2153 C C . LEU A 1 269 ? 8.667 -51.903 -50.686 1.00 71.75 269 LEU A C 1
ATOM 2155 O O . LEU A 1 269 ? 9.187 -52.216 -51.755 1.00 71.75 269 LEU A O 1
ATOM 2159 N N . LEU A 1 270 ? 8.337 -52.817 -49.764 1.00 71.62 270 LEU A N 1
ATOM 2160 C CA . LEU A 1 270 ? 8.493 -54.263 -49.979 1.00 71.62 270 LEU A CA 1
ATOM 2161 C C . LEU A 1 270 ? 7.638 -54.768 -51.150 1.00 71.62 270 LEU A C 1
ATOM 2163 O O . LEU A 1 270 ? 8.122 -55.551 -51.966 1.00 71.62 270 LEU A O 1
ATOM 2167 N N . CYS A 1 271 ? 6.397 -54.290 -51.275 1.00 68.19 271 CYS A N 1
ATOM 2168 C CA . CYS A 1 271 ? 5.521 -54.651 -52.389 1.00 68.19 271 CYS A CA 1
ATOM 2169 C C . CYS A 1 271 ? 6.092 -54.192 -53.743 1.00 68.19 271 CYS A C 1
ATOM 2171 O O . CYS A 1 271 ? 6.126 -54.976 -54.690 1.00 68.19 271 CYS A O 1
ATOM 2173 N N . LEU A 1 272 ? 6.597 -52.957 -53.833 1.00 71.81 272 LEU A N 1
ATOM 2174 C CA . LEU A 1 272 ? 7.247 -52.434 -55.040 1.00 71.81 272 LEU A CA 1
ATOM 2175 C C . LEU A 1 272 ? 8.512 -53.219 -55.407 1.00 71.81 272 LEU A C 1
ATOM 2177 O O . LEU A 1 272 ? 8.707 -53.531 -56.580 1.00 71.81 272 LEU A O 1
ATOM 2181 N N . VAL A 1 273 ? 9.339 -53.596 -54.427 1.00 73.25 273 VAL A N 1
ATOM 2182 C CA . VAL A 1 273 ? 10.523 -54.439 -54.666 1.00 73.25 273 VAL A CA 1
ATOM 2183 C C . VAL A 1 273 ? 10.126 -55.822 -55.195 1.00 73.25 273 VAL A C 1
ATOM 2185 O O . VAL A 1 273 ? 10.732 -56.291 -56.155 1.00 73.25 273 VAL A O 1
ATOM 2188 N N . LEU A 1 274 ? 9.083 -56.455 -54.646 1.00 68.19 274 LEU A N 1
ATOM 2189 C CA . LEU A 1 274 ? 8.589 -57.756 -55.124 1.00 68.19 274 LEU A CA 1
ATOM 2190 C C . LEU A 1 274 ? 7.997 -57.692 -56.542 1.00 68.19 274 LEU A C 1
ATOM 2192 O O . LEU A 1 274 ? 8.217 -58.615 -57.331 1.00 68.19 274 LEU A O 1
ATOM 2196 N N . ILE A 1 275 ? 7.294 -56.605 -56.879 1.00 70.81 275 ILE A N 1
ATOM 2197 C CA . ILE A 1 275 ? 6.774 -56.345 -58.232 1.00 70.81 275 ILE A CA 1
ATOM 2198 C C . ILE A 1 275 ? 7.935 -56.157 -59.216 1.00 70.81 275 ILE A C 1
ATOM 2200 O O . ILE A 1 275 ? 7.976 -56.832 -60.242 1.00 70.81 275 ILE A O 1
ATOM 2204 N N . LEU A 1 276 ? 8.924 -55.319 -58.884 1.00 65.25 276 LEU A N 1
ATOM 2205 C CA . LEU A 1 276 ? 10.109 -55.113 -59.724 1.00 65.25 276 LEU A CA 1
ATOM 2206 C C . LEU A 1 276 ? 10.916 -56.407 -59.917 1.00 65.25 276 LEU A C 1
ATOM 2208 O O . LEU A 1 276 ? 11.413 -56.650 -61.014 1.00 65.25 276 LEU A O 1
ATOM 2212 N N . PHE A 1 277 ? 10.993 -57.269 -58.899 1.00 59.00 277 PHE A N 1
ATOM 2213 C CA . PHE A 1 277 ? 11.651 -58.575 -59.004 1.00 59.00 277 PHE A CA 1
ATOM 2214 C C . PHE A 1 277 ? 10.900 -59.552 -59.928 1.00 59.00 277 PHE A C 1
ATOM 2216 O O . PHE A 1 277 ? 11.536 -60.369 -60.585 1.00 59.00 277 PHE A O 1
ATOM 2223 N N . HIS A 1 278 ? 9.569 -59.446 -60.036 1.00 55.97 278 HIS A N 1
ATOM 2224 C CA . HIS A 1 278 ? 8.793 -60.194 -61.036 1.00 55.97 278 HIS A CA 1
ATOM 2225 C C . HIS A 1 278 ? 8.944 -59.599 -62.444 1.00 55.97 278 HIS A C 1
ATOM 2227 O O . HIS A 1 278 ? 9.112 -60.348 -63.405 1.00 55.97 278 HIS A O 1
ATOM 2233 N N . CYS A 1 279 ? 8.960 -58.269 -62.583 1.00 55.16 279 CYS A N 1
ATOM 2234 C CA . CYS A 1 279 ? 9.203 -57.612 -63.871 1.00 55.16 279 CYS A CA 1
ATOM 2235 C C . CYS A 1 279 ? 10.606 -57.912 -64.433 1.00 55.16 279 CYS A C 1
ATOM 2237 O O . CYS A 1 279 ? 10.750 -58.072 -65.639 1.00 55.16 279 CYS A O 1
ATOM 2239 N N . ALA A 1 280 ? 11.625 -58.053 -63.579 1.00 52.47 280 ALA A N 1
ATOM 2240 C CA . ALA A 1 280 ? 13.004 -58.349 -63.986 1.00 52.47 280 ALA A CA 1
ATOM 2241 C C . ALA A 1 280 ? 13.223 -59.765 -64.568 1.00 52.47 280 ALA A C 1
ATOM 2243 O O . ALA A 1 280 ? 14.307 -60.054 -65.073 1.00 52.47 280 ALA A O 1
ATOM 2244 N N . VAL A 1 281 ? 12.219 -60.647 -64.497 1.00 52.62 281 VAL A N 1
ATOM 2245 C CA . VAL A 1 281 ? 12.253 -62.023 -65.034 1.00 52.62 281 VAL A CA 1
ATOM 2246 C C . VAL A 1 281 ? 11.430 -62.144 -66.336 1.00 52.62 281 VAL A C 1
ATOM 2248 O O . VAL A 1 281 ? 11.479 -63.170 -67.015 1.00 52.62 281 VAL A O 1
ATOM 2251 N N . GLY A 1 282 ? 10.701 -61.090 -66.724 1.00 43.56 282 GLY A N 1
ATOM 2252 C CA . GLY A 1 282 ? 9.830 -61.056 -67.901 1.00 43.56 282 GLY A CA 1
ATOM 2253 C C . GLY A 1 282 ? 10.539 -60.680 -69.207 1.00 43.56 282 GLY A C 1
ATOM 2254 O O . GLY A 1 282 ? 10.633 -59.507 -69.538 1.00 43.56 282 GLY A O 1
ATOM 2255 N N . GLU A 1 283 ? 10.959 -61.703 -69.953 1.00 39.53 283 GLU A N 1
ATOM 2256 C CA . GLU A 1 283 ? 11.172 -61.722 -71.415 1.00 39.53 283 GLU A CA 1
ATOM 2257 C C . GLU A 1 283 ? 12.097 -60.667 -72.070 1.00 39.53 283 GLU A C 1
ATOM 2259 O O . GLU A 1 283 ? 11.703 -59.572 -72.461 1.00 39.53 283 GLU A O 1
ATOM 2264 N N . ASN A 1 284 ? 13.315 -61.113 -72.405 1.00 35.03 284 ASN A N 1
ATOM 2265 C CA . ASN A 1 284 ? 13.997 -60.655 -73.621 1.00 35.03 284 ASN A CA 1
ATOM 2266 C C . ASN A 1 284 ? 13.180 -61.050 -74.866 1.00 35.03 284 ASN A C 1
ATOM 2268 O O . ASN A 1 284 ? 12.920 -62.248 -75.024 1.00 35.03 284 ASN A O 1
ATOM 2272 N N . LYS A 1 285 ? 12.946 -60.110 -75.800 1.00 36.81 285 LYS A N 1
ATOM 2273 C CA . LYS A 1 285 ? 13.164 -60.336 -77.248 1.00 36.81 285 LYS A CA 1
ATOM 2274 C C . LYS A 1 285 ? 13.063 -59.081 -78.131 1.00 36.81 285 LYS A C 1
ATOM 2276 O O . LYS A 1 285 ? 12.029 -58.436 -78.204 1.00 36.81 285 LYS A O 1
ATOM 2281 N N . ASP A 1 286 ? 14.163 -58.855 -78.844 1.00 33.56 286 ASP A N 1
ATOM 2282 C CA . ASP A 1 286 ? 14.279 -58.525 -80.269 1.00 33.56 286 ASP A CA 1
ATOM 2283 C C . ASP A 1 286 ? 13.565 -57.300 -80.894 1.00 33.56 286 ASP A C 1
ATOM 2285 O O . ASP A 1 286 ? 12.364 -57.287 -81.144 1.00 33.56 286 ASP A O 1
ATOM 2289 N N . ASN A 1 287 ? 14.439 -56.418 -81.401 1.00 30.42 287 ASN A N 1
ATOM 2290 C CA . ASN A 1 287 ? 14.451 -55.853 -82.762 1.00 30.42 287 ASN A CA 1
ATOM 2291 C C . ASN A 1 287 ? 13.811 -54.485 -83.100 1.00 30.42 287 ASN A C 1
ATOM 2293 O O . ASN A 1 287 ? 12.623 -54.358 -83.380 1.00 30.42 287 ASN A O 1
ATOM 2297 N N . THR A 1 288 ? 14.749 -53.555 -83.343 1.00 33.53 288 THR A N 1
ATOM 2298 C CA . THR A 1 288 ? 14.877 -52.730 -84.564 1.00 33.53 288 THR A CA 1
ATOM 2299 C C . THR A 1 288 ? 14.297 -51.312 -84.546 1.00 33.53 288 THR A C 1
ATOM 2301 O O . THR A 1 288 ? 13.175 -51.048 -84.126 1.00 33.53 288 THR A O 1
ATOM 2304 N N . ASP A 1 289 ? 15.136 -50.393 -85.026 1.00 36.25 289 ASP A N 1
ATOM 2305 C CA . ASP A 1 289 ? 14.884 -48.974 -85.264 1.00 36.25 289 ASP A CA 1
ATOM 2306 C C . ASP A 1 289 ? 13.811 -48.731 -86.342 1.00 36.25 289 ASP A C 1
ATOM 2308 O O . ASP A 1 289 ? 13.663 -49.535 -87.256 1.00 36.25 289 ASP A O 1
ATOM 2312 N N . ASP A 1 290 ? 13.194 -47.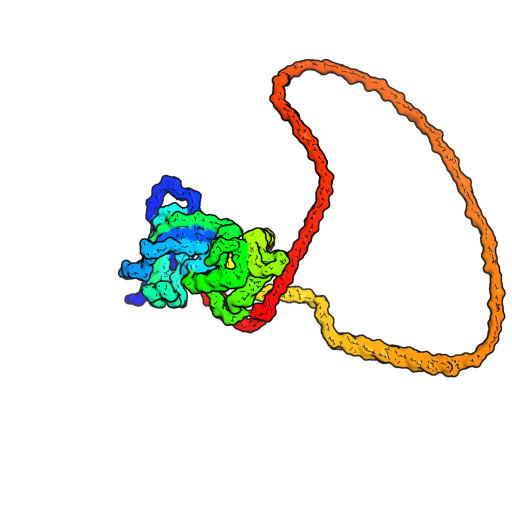543 -86.345 1.00 37.25 290 ASP A N 1
ATOM 2313 C CA . ASP A 1 290 ? 13.448 -46.616 -87.462 1.00 37.25 290 ASP A CA 1
ATOM 2314 C C . ASP A 1 290 ? 13.129 -45.149 -87.095 1.00 37.25 290 ASP A C 1
ATOM 2316 O O . ASP A 1 290 ? 12.740 -44.829 -85.968 1.00 37.25 290 ASP A O 1
ATOM 2320 N N . ASN A 1 291 ? 13.371 -44.228 -88.030 1.00 30.84 291 ASN A N 1
ATOM 2321 C CA . ASN A 1 291 ? 13.618 -42.816 -87.760 1.00 30.84 291 ASN A CA 1
ATOM 2322 C C . ASN A 1 291 ? 12.805 -41.864 -88.672 1.00 30.84 291 ASN A C 1
ATOM 2324 O O . ASN A 1 291 ? 12.698 -42.068 -89.878 1.00 30.84 291 ASN A O 1
ATOM 2328 N N . ARG A 1 292 ? 12.442 -40.697 -88.109 1.00 33.06 292 ARG A N 1
ATOM 2329 C CA . ARG A 1 292 ? 12.364 -39.377 -88.787 1.00 33.06 292 ARG A CA 1
ATOM 2330 C C . ARG A 1 292 ? 11.108 -38.945 -89.591 1.00 33.06 292 ARG A C 1
ATOM 2332 O O . ARG A 1 292 ? 10.431 -39.701 -90.269 1.00 33.06 292 ARG A O 1
ATOM 2339 N N . THR A 1 293 ? 11.000 -37.606 -89.659 1.00 32.34 293 THR A N 1
ATOM 2340 C CA . THR A 1 293 ? 10.413 -36.717 -90.704 1.00 32.34 293 THR A CA 1
ATOM 2341 C C . THR A 1 293 ? 8.901 -36.424 -90.810 1.00 32.34 293 THR A C 1
ATOM 2343 O O . THR A 1 293 ? 8.070 -37.310 -90.922 1.00 32.34 293 THR A O 1
ATOM 2346 N N . GLY A 1 294 ? 8.607 -35.115 -90.965 1.00 30.45 294 GLY A N 1
ATOM 2347 C CA . GLY A 1 294 ? 7.374 -34.534 -91.537 1.00 30.45 294 GLY A CA 1
ATOM 2348 C C . GLY A 1 294 ? 6.507 -33.726 -90.548 1.00 30.45 294 GLY A C 1
ATOM 2349 O O . GLY A 1 294 ? 6.241 -34.205 -89.457 1.00 30.45 294 GLY A O 1
ATOM 2350 N N . ASN A 1 295 ? 6.012 -32.510 -90.840 1.00 33.16 295 ASN A N 1
ATOM 2351 C CA . ASN A 1 295 ? 6.381 -31.512 -91.867 1.00 33.16 295 ASN A CA 1
ATOM 2352 C C . ASN A 1 295 ? 5.946 -30.074 -91.417 1.00 33.16 295 ASN A C 1
ATOM 2354 O O . ASN A 1 295 ? 5.342 -29.926 -90.357 1.00 33.16 295 ASN A O 1
ATOM 2358 N N . ARG A 1 296 ? 6.254 -29.005 -92.178 1.00 31.36 296 ARG A N 1
ATOM 2359 C CA . ARG A 1 296 ? 6.012 -27.578 -91.825 1.00 31.36 296 ARG A CA 1
ATOM 2360 C C . ARG A 1 296 ? 4.854 -26.895 -92.594 1.00 31.36 296 ARG A C 1
ATOM 2362 O O . ARG A 1 296 ? 4.913 -26.907 -93.814 1.00 31.36 296 ARG A O 1
ATOM 2369 N N . GLN A 1 297 ? 4.016 -26.115 -91.875 1.00 34.88 297 GLN A N 1
ATOM 2370 C CA . GLN A 1 297 ? 3.478 -24.759 -92.236 1.00 34.88 297 GLN A CA 1
ATOM 2371 C C . GLN A 1 297 ? 2.739 -24.590 -93.604 1.00 34.88 297 GLN A C 1
ATOM 2373 O O . GLN A 1 297 ? 2.518 -25.594 -94.276 1.00 34.88 297 GLN A O 1
ATOM 2378 N N . PRO A 1 298 ? 2.360 -23.368 -94.084 1.00 51.91 298 PRO A N 1
ATOM 2379 C CA . PRO A 1 298 ? 2.091 -22.045 -93.456 1.00 51.91 298 PRO A CA 1
ATOM 2380 C C . PRO A 1 298 ? 0.554 -21.767 -93.413 1.00 51.91 298 PRO A C 1
ATOM 2382 O O . PRO A 1 298 ? -0.185 -22.740 -93.356 1.00 51.91 298 PRO A O 1
ATOM 2385 N N . ALA A 1 299 ? -0.077 -20.575 -93.396 1.00 32.50 299 ALA A N 1
ATOM 2386 C CA . ALA A 1 299 ? 0.219 -19.115 -93.336 1.00 32.50 299 ALA A CA 1
ATOM 2387 C C . ALA A 1 299 ? -0.938 -18.452 -92.502 1.00 32.50 299 ALA A C 1
ATOM 2389 O O . ALA A 1 299 ? -1.690 -19.204 -91.891 1.00 32.50 299 ALA A O 1
ATOM 2390 N N . VAL A 1 300 ? -1.233 -17.146 -92.345 1.00 36.50 300 VAL A N 1
ATOM 2391 C CA . VAL A 1 300 ? -0.841 -15.779 -92.824 1.00 36.50 300 VAL A CA 1
ATOM 2392 C C . VAL A 1 300 ? -0.879 -14.873 -91.535 1.00 36.50 300 VAL A C 1
ATOM 2394 O O . VAL A 1 300 ? -1.166 -15.412 -90.470 1.00 36.50 300 VAL A O 1
ATOM 2397 N N . GLY A 1 301 ? -0.588 -13.569 -91.370 1.00 30.28 301 GLY A N 1
ATOM 2398 C CA . GLY A 1 301 ? -0.417 -12.338 -92.169 1.00 30.28 301 GLY A CA 1
ATOM 2399 C C . GLY A 1 301 ? -1.744 -11.562 -92.390 1.00 30.28 301 GLY A C 1
ATOM 2400 O O . GLY A 1 301 ? -2.742 -12.193 -92.706 1.00 30.28 301 GLY A O 1
ATOM 2401 N N . ASN A 1 302 ? -1.855 -10.224 -92.297 1.00 31.86 302 ASN A N 1
ATOM 2402 C CA . ASN A 1 302 ? -1.006 -9.167 -91.704 1.00 31.86 302 ASN A CA 1
ATOM 2403 C C . ASN A 1 302 ? -1.772 -7.799 -91.707 1.00 31.86 302 ASN A C 1
ATOM 2405 O O . ASN A 1 302 ? -2.560 -7.586 -92.615 1.00 31.86 302 ASN A O 1
ATOM 2409 N N . LEU A 1 303 ? -1.501 -6.900 -90.737 1.00 33.19 303 LEU A N 1
ATOM 2410 C CA . LEU A 1 303 ? -1.297 -5.412 -90.805 1.00 33.19 303 LEU A CA 1
ATOM 2411 C C . LEU A 1 303 ? -2.042 -4.499 -91.851 1.00 33.19 303 LEU A C 1
ATOM 2413 O O . LEU A 1 303 ? -2.148 -4.874 -93.008 1.00 33.19 303 LEU A O 1
ATOM 2417 N N . ASN A 1 304 ? -2.405 -3.208 -91.629 1.00 31.84 304 ASN A N 1
ATOM 2418 C CA . ASN A 1 304 ? -2.479 -2.336 -90.423 1.00 31.84 304 ASN A CA 1
ATOM 2419 C C . ASN A 1 304 ? -3.464 -1.088 -90.566 1.00 31.84 304 ASN A C 1
ATOM 2421 O O . ASN A 1 304 ? -4.659 -1.365 -90.572 1.00 31.84 304 ASN A O 1
ATOM 2425 N N . PRO A 1 305 ? -3.120 0.240 -90.626 1.00 54.44 305 PRO A N 1
ATOM 2426 C CA . PRO A 1 305 ? -3.749 1.259 -89.733 1.00 54.44 305 PRO A CA 1
ATOM 2427 C C . PRO A 1 305 ? -4.281 2.619 -90.314 1.00 54.44 305 PRO A C 1
ATOM 2429 O O . PRO A 1 305 ? -4.032 2.960 -91.466 1.00 54.44 305 PRO A O 1
ATOM 2432 N N . ASN A 1 306 ? -4.804 3.474 -89.398 1.00 31.25 306 ASN A N 1
ATOM 2433 C CA . ASN A 1 306 ? -4.538 4.942 -89.239 1.00 31.25 306 ASN A CA 1
ATOM 2434 C C . ASN A 1 306 ? -5.527 6.021 -89.788 1.00 31.25 306 ASN A C 1
ATOM 2436 O O . ASN A 1 306 ? -5.926 5.950 -90.945 1.00 31.25 306 ASN A O 1
ATOM 2440 N N . THR A 1 307 ? -5.827 7.079 -88.992 1.00 30.47 307 THR A N 1
ATOM 2441 C CA . THR A 1 307 ? -5.897 8.540 -89.356 1.00 30.47 307 THR A CA 1
ATOM 2442 C C . THR A 1 307 ? -6.389 9.462 -88.200 1.00 30.47 307 THR A C 1
ATOM 2444 O O . THR A 1 307 ? -6.887 8.981 -87.188 1.00 30.47 307 THR A O 1
ATOM 2447 N N . ASN A 1 308 ? -6.200 10.793 -88.329 1.00 33.28 308 ASN A N 1
ATOM 2448 C CA . ASN A 1 308 ? -6.484 11.881 -87.350 1.00 33.28 308 ASN A CA 1
ATOM 2449 C C . ASN A 1 308 ? -6.742 13.213 -88.130 1.00 33.28 308 ASN A C 1
ATOM 2451 O O . ASN A 1 308 ? -6.199 13.293 -89.238 1.00 33.28 308 ASN A O 1
ATOM 2455 N N . PRO A 1 309 ? -7.512 14.244 -87.665 1.00 46.31 309 PRO A N 1
ATOM 2456 C CA . PRO A 1 309 ? -6.918 15.440 -86.997 1.00 46.31 309 PRO A CA 1
ATOM 2457 C C . PRO A 1 309 ? -7.876 16.305 -86.094 1.00 46.31 309 PRO A C 1
ATOM 2459 O O . PRO A 1 309 ? -8.999 15.905 -85.803 1.00 46.31 309 PRO A O 1
ATOM 2462 N N . LYS A 1 310 ? -7.439 17.516 -85.659 1.00 32.31 310 LYS A N 1
ATOM 2463 C CA . LYS A 1 310 ? -8.135 18.466 -84.735 1.00 32.31 310 LYS A CA 1
ATOM 2464 C C . LYS A 1 310 ? -7.917 19.968 -85.075 1.00 32.31 310 LYS A C 1
ATOM 2466 O O . LYS A 1 310 ? -6.767 20.355 -85.274 1.00 32.31 310 LYS A O 1
ATOM 2471 N N . PRO A 1 311 ? -8.966 20.818 -84.965 1.00 49.69 311 PRO A N 1
ATOM 2472 C CA . PRO A 1 311 ? -8.925 22.169 -84.332 1.00 49.69 311 PRO A CA 1
ATOM 2473 C C . PRO A 1 311 ? -10.180 22.389 -83.404 1.00 49.69 311 PRO A C 1
ATOM 2475 O O . PRO A 1 311 ? -10.870 21.405 -83.156 1.00 49.69 311 PRO A O 1
ATOM 2478 N N . ASP A 1 312 ? -10.592 23.520 -82.787 1.00 30.75 312 ASP A N 1
ATOM 2479 C CA . ASP A 1 312 ? -10.065 24.890 -82.522 1.00 30.75 312 ASP A CA 1
ATOM 2480 C C . ASP A 1 312 ? -10.676 25.486 -81.195 1.00 30.75 312 ASP A C 1
ATOM 2482 O O . ASP A 1 312 ? -11.074 24.709 -80.325 1.00 30.75 312 ASP A O 1
ATOM 2486 N N . ALA A 1 313 ? -10.765 26.823 -81.009 1.00 34.94 313 ALA A N 1
ATOM 2487 C CA . ALA A 1 313 ? -11.385 27.554 -79.871 1.00 34.94 313 ALA A CA 1
ATOM 2488 C C . ALA A 1 313 ? -12.143 28.857 -80.290 1.00 34.94 313 ALA A C 1
ATOM 2490 O O . ALA A 1 313 ? -12.207 29.168 -81.478 1.00 34.94 313 ALA A O 1
ATOM 2491 N N . PRO A 1 314 ? -12.749 29.632 -79.349 1.00 45.25 314 PRO A N 1
ATOM 2492 C CA . PRO A 1 314 ? -12.308 31.036 -79.142 1.00 45.25 314 PRO A CA 1
ATOM 2493 C C . PRO A 1 314 ? -12.412 31.576 -77.679 1.00 45.25 314 PRO A C 1
ATOM 2495 O O . PRO A 1 314 ? -12.671 30.825 -76.743 1.00 45.25 314 PRO A O 1
ATOM 2498 N N . LYS A 1 315 ? -12.162 32.889 -77.472 1.00 31.25 315 LYS A N 1
ATOM 2499 C CA . LYS A 1 315 ? -12.006 33.603 -76.171 1.00 31.25 315 LYS A CA 1
ATOM 2500 C C . LYS A 1 315 ? -12.899 34.861 -76.062 1.00 31.25 315 LYS A C 1
ATOM 2502 O O . LYS A 1 315 ? -13.049 35.513 -77.088 1.00 31.25 315 LYS A O 1
ATOM 2507 N N . THR A 1 316 ? -13.274 35.294 -74.843 1.00 29.56 316 THR A N 1
ATOM 2508 C CA . THR A 1 316 ? -13.497 36.708 -74.380 1.00 29.56 316 THR A CA 1
ATOM 2509 C C . THR A 1 316 ? -13.935 36.739 -72.889 1.00 29.56 316 THR A C 1
ATOM 2511 O O . THR A 1 316 ? -14.304 35.692 -72.370 1.00 29.56 316 THR A O 1
ATOM 2514 N N . LEU A 1 317 ? -14.026 37.869 -72.154 1.00 27.30 317 LEU A N 1
ATOM 2515 C CA . LEU A 1 317 ? -13.047 38.939 -71.827 1.00 27.30 317 LEU A CA 1
ATOM 2516 C C . LEU A 1 317 ? -13.610 39.840 -70.677 1.00 27.30 317 LEU A C 1
ATOM 2518 O O . LEU A 1 317 ? -14.805 40.109 -70.670 1.00 27.30 317 LEU A O 1
ATOM 2522 N N . GLY A 1 318 ? -12.759 40.392 -69.790 1.00 26.00 318 GLY A N 1
ATOM 2523 C CA . GLY A 1 318 ? -13.098 41.469 -68.821 1.00 26.00 318 GLY A CA 1
ATOM 2524 C C . GLY A 1 318 ? -13.674 41.022 -67.453 1.00 26.00 318 GLY A C 1
ATOM 2525 O O . GLY A 1 318 ? -14.154 39.904 -67.329 1.00 26.00 318 GLY A O 1
ATOM 2526 N N . GLY A 1 319 ? -13.635 41.830 -66.376 1.00 25.48 319 GLY A N 1
ATOM 2527 C CA . GLY A 1 319 ? -12.880 43.085 -66.199 1.00 25.48 319 GLY A CA 1
ATOM 2528 C C . GLY A 1 319 ? -13.216 43.946 -64.953 1.00 25.48 319 GLY A C 1
ATOM 2529 O O . GLY A 1 319 ? -14.241 44.611 -64.947 1.00 25.48 319 GLY A O 1
ATOM 2530 N N . SER A 1 320 ? -12.249 44.073 -64.022 1.00 26.00 320 SER A N 1
ATOM 2531 C CA . SER A 1 320 ? -11.889 45.283 -63.216 1.00 26.00 320 SER A CA 1
ATOM 2532 C C . SER A 1 320 ? -12.867 45.954 -62.209 1.00 26.00 320 SER A C 1
ATOM 2534 O O . SER A 1 320 ? -14.071 45.761 -62.273 1.00 26.00 320 SER A O 1
ATOM 2536 N N . ILE A 1 321 ? -12.293 46.839 -61.356 1.00 26.92 321 ILE A N 1
ATOM 2537 C CA . ILE A 1 321 ? -12.888 47.721 -60.305 1.00 26.92 321 ILE A CA 1
ATOM 2538 C C . ILE A 1 321 ? -13.091 46.984 -58.949 1.00 26.92 321 ILE A C 1
ATOM 2540 O O . ILE A 1 321 ? -13.843 46.022 -58.906 1.00 26.92 321 ILE A O 1
ATOM 2544 N N . SER A 1 322 ? -12.356 47.224 -57.839 1.00 26.61 322 SER A N 1
ATOM 2545 C CA . SER A 1 322 ? -11.939 48.447 -57.081 1.00 26.61 322 SER A CA 1
ATOM 2546 C C . SER A 1 322 ? -13.003 48.907 -56.049 1.00 26.61 322 SER A C 1
ATOM 2548 O O . SER A 1 322 ? -14.182 48.863 -56.369 1.00 26.61 322 SER A O 1
ATOM 2550 N N . ILE A 1 323 ? -12.710 49.381 -54.819 1.00 26.92 323 ILE A N 1
ATOM 2551 C CA . ILE A 1 323 ? -11.440 49.697 -54.111 1.00 26.92 323 ILE A CA 1
ATOM 2552 C C . ILE A 1 323 ? -11.676 49.779 -52.566 1.00 26.92 323 ILE A C 1
ATOM 2554 O O . ILE A 1 323 ? -12.817 49.977 -52.159 1.00 26.92 323 ILE A O 1
ATOM 2558 N N . ASN A 1 324 ? -10.606 49.746 -51.741 1.00 27.06 324 ASN A N 1
ATOM 2559 C CA . ASN A 1 324 ? -10.553 50.027 -50.275 1.00 27.06 324 ASN A CA 1
ATOM 2560 C C . ASN A 1 324 ? -11.236 49.011 -49.304 1.00 27.06 324 ASN A C 1
ATOM 2562 O O . ASN A 1 324 ? -12.152 48.298 -49.692 1.00 27.06 324 ASN A O 1
ATOM 2566 N N . THR A 1 325 ? -10.826 48.855 -48.026 1.00 25.72 325 THR A N 1
ATOM 2567 C CA . THR A 1 325 ? -9.885 49.651 -47.187 1.00 25.72 325 THR A CA 1
ATOM 2568 C C . THR A 1 325 ? -9.131 48.803 -46.132 1.00 25.72 325 THR A C 1
ATOM 2570 O O . THR A 1 325 ? -9.627 47.754 -45.737 1.00 25.72 325 THR A O 1
ATOM 2573 N N . ILE A 1 326 ? -8.052 49.382 -45.576 1.00 30.44 326 ILE A N 1
ATOM 2574 C CA . ILE A 1 326 ? -7.348 49.070 -44.305 1.00 30.44 326 ILE A CA 1
ATOM 2575 C C . ILE A 1 326 ? -6.352 47.893 -44.321 1.00 30.44 326 ILE A C 1
ATOM 2577 O O . ILE A 1 326 ? -6.696 46.726 -44.479 1.00 30.44 326 ILE A O 1
ATOM 2581 N N . GLU A 1 327 ? -5.096 48.255 -44.058 1.00 25.97 327 GLU A N 1
ATOM 2582 C CA . GLU A 1 327 ? -3.969 47.391 -43.702 1.00 25.97 327 GLU A CA 1
ATOM 2583 C C . GLU A 1 327 ? -3.904 47.217 -42.169 1.00 25.97 327 GLU A C 1
ATOM 2585 O O . GLU A 1 327 ? -4.306 48.114 -41.435 1.00 25.97 327 GLU A O 1
ATOM 2590 N N . GLU A 1 328 ? -3.352 46.106 -41.667 1.00 26.56 328 GLU A N 1
ATOM 2591 C CA . GLU A 1 328 ? -2.012 46.142 -41.047 1.00 26.56 328 GLU A CA 1
ATOM 2592 C C . GLU A 1 328 ? -1.497 44.747 -40.621 1.00 26.56 328 GLU A C 1
ATOM 2594 O O . GLU A 1 328 ? -2.129 43.984 -39.895 1.00 26.56 328 GLU A O 1
ATOM 2599 N N . HIS A 1 329 ? -0.292 44.451 -41.106 1.00 24.92 329 HIS A N 1
ATOM 2600 C CA . HIS A 1 329 ? 0.726 43.510 -40.629 1.00 24.92 329 HIS A CA 1
ATOM 2601 C C . HIS A 1 329 ? 0.432 42.505 -39.490 1.00 24.92 329 HIS A C 1
ATOM 2603 O O . HIS A 1 329 ? 0.394 42.844 -38.305 1.00 24.92 329 HIS A O 1
ATOM 2609 N N . LYS A 1 330 ? 0.626 41.215 -39.818 1.00 28.50 330 LYS A N 1
ATOM 2610 C CA . LYS A 1 330 ? 1.526 40.365 -39.014 1.00 28.50 330 LYS A CA 1
ATOM 2611 C C . LYS A 1 330 ? 2.360 39.406 -39.873 1.00 28.50 330 LYS A C 1
ATOM 2613 O O . LYS A 1 330 ? 2.028 39.135 -41.021 1.00 28.50 330 LYS A O 1
ATOM 2618 N N . THR A 1 331 ? 3.509 39.000 -39.336 1.00 27.03 331 THR A N 1
ATOM 2619 C CA . THR A 1 331 ? 4.681 38.545 -40.105 1.00 27.03 331 THR A CA 1
ATOM 2620 C C . THR A 1 331 ? 4.612 37.083 -40.569 1.00 27.03 331 THR A C 1
ATOM 2622 O O . THR A 1 331 ? 4.073 36.228 -39.873 1.00 27.03 331 THR A O 1
ATOM 2625 N N . SER A 1 332 ? 5.225 36.794 -41.722 1.00 23.69 332 SER A N 1
ATOM 2626 C CA . SER A 1 332 ? 5.354 35.454 -42.318 1.00 23.69 332 SER A CA 1
ATOM 2627 C C . SER A 1 332 ? 6.658 34.742 -41.923 1.00 23.69 332 SER A C 1
ATOM 2629 O O . SER A 1 332 ? 7.696 35.393 -41.798 1.00 23.69 332 SER A O 1
ATOM 2631 N N . SER A 1 333 ? 6.635 33.405 -41.813 1.00 27.30 333 SER A N 1
ATOM 2632 C CA . SER A 1 333 ? 7.584 32.536 -42.549 1.00 27.30 333 SER A CA 1
ATOM 2633 C C . SER A 1 333 ? 7.232 31.035 -42.479 1.00 27.30 333 SER A C 1
ATOM 2635 O O . SER A 1 333 ? 7.470 30.364 -41.485 1.00 27.30 333 SER A O 1
ATOM 2637 N N . ASN A 1 334 ? 6.701 30.547 -43.603 1.00 27.30 334 ASN A N 1
ATOM 2638 C CA . ASN A 1 334 ? 6.906 29.251 -44.275 1.00 27.30 334 ASN A CA 1
ATOM 2639 C C . ASN A 1 334 ? 6.899 27.899 -43.519 1.00 27.30 334 ASN A C 1
ATOM 2641 O O . ASN A 1 334 ? 7.718 27.609 -42.652 1.00 27.30 334 ASN A O 1
ATOM 2645 N N . HIS A 1 335 ? 6.071 26.998 -44.061 1.00 25.80 335 HIS A N 1
ATOM 2646 C CA . HIS A 1 335 ? 6.223 25.540 -44.008 1.00 25.80 335 HIS A CA 1
ATOM 2647 C C . HIS A 1 335 ? 7.533 25.044 -44.651 1.00 25.80 335 HIS A C 1
ATOM 2649 O O . HIS A 1 335 ? 8.027 25.641 -45.607 1.00 25.80 335 HIS A O 1
ATOM 2655 N N . SER A 1 336 ? 7.942 23.843 -44.233 1.00 27.12 336 SER A N 1
ATOM 2656 C CA . SER A 1 336 ? 8.489 22.806 -45.121 1.00 27.12 336 SER A CA 1
ATOM 2657 C C . SER A 1 336 ? 7.610 21.553 -44.996 1.00 27.12 336 SER A C 1
ATOM 2659 O O . SER A 1 336 ? 6.998 21.342 -43.946 1.00 27.12 336 SER A O 1
ATOM 2661 N N . GLU A 1 337 ? 7.519 20.743 -46.050 1.00 28.28 337 GLU A N 1
ATOM 2662 C CA . GLU A 1 337 ? 6.722 19.505 -46.083 1.00 28.28 337 GLU A CA 1
ATOM 2663 C C . GLU A 1 337 ? 7.612 18.264 -45.881 1.00 28.28 337 GLU A C 1
ATOM 2665 O O . GLU A 1 337 ? 8.736 18.219 -46.381 1.00 28.28 337 GLU A O 1
ATOM 2670 N N . GLU A 1 338 ? 7.098 17.239 -45.191 1.00 29.09 338 GLU A N 1
ATOM 2671 C CA . GLU A 1 338 ? 7.700 15.897 -45.115 1.00 29.09 338 GLU A CA 1
ATOM 2672 C C . GLU A 1 338 ? 6.778 14.843 -45.765 1.00 29.09 338 GLU A C 1
ATOM 2674 O O . GLU A 1 338 ? 5.554 15.012 -45.772 1.00 29.09 338 GLU A O 1
ATOM 2679 N N . PRO A 1 339 ? 7.336 13.752 -46.325 1.00 33.75 339 PRO A N 1
ATOM 2680 C CA . PRO A 1 339 ? 6.570 12.720 -47.023 1.00 33.75 339 PRO A CA 1
ATOM 2681 C C . PRO A 1 339 ? 5.788 11.799 -46.062 1.00 33.75 339 PRO A C 1
ATOM 2683 O O . PRO A 1 339 ? 6.152 11.658 -44.892 1.00 33.75 339 PRO A O 1
ATOM 2686 N N . PRO A 1 340 ? 4.730 11.110 -46.541 1.00 33.16 340 PRO A N 1
ATOM 2687 C CA . PRO A 1 340 ? 3.856 10.301 -45.692 1.00 33.16 340 PRO A CA 1
ATOM 2688 C C . PRO A 1 340 ? 4.582 9.098 -45.071 1.00 33.16 340 PRO A C 1
ATOM 2690 O O . PRO A 1 340 ? 4.989 8.162 -45.762 1.00 33.16 340 PRO A O 1
ATOM 2693 N N . THR A 1 341 ? 4.707 9.105 -43.744 1.00 29.64 341 THR A N 1
ATOM 2694 C CA . THR A 1 341 ? 5.342 8.030 -42.972 1.00 29.64 341 THR A CA 1
ATOM 2695 C C . THR A 1 341 ? 4.508 6.746 -43.004 1.00 29.64 341 THR A C 1
ATOM 2697 O O . THR A 1 341 ? 3.314 6.756 -42.703 1.00 29.64 341 THR A O 1
ATOM 2700 N N . VAL A 1 342 ? 5.147 5.614 -43.316 1.00 36.03 342 VAL A N 1
ATOM 2701 C CA . VAL A 1 342 ? 4.520 4.284 -43.240 1.00 36.03 342 VAL A CA 1
ATOM 2702 C C . VAL A 1 342 ? 4.151 3.966 -41.787 1.00 36.03 342 VAL A C 1
ATOM 2704 O O . VAL A 1 342 ? 4.971 4.129 -40.884 1.00 36.03 342 VAL A O 1
ATOM 2707 N N . ALA A 1 343 ? 2.923 3.493 -41.559 1.00 32.50 343 ALA A N 1
ATOM 2708 C CA . ALA A 1 343 ? 2.446 3.154 -40.223 1.00 32.50 343 ALA A CA 1
ATOM 2709 C C . ALA A 1 343 ? 3.284 2.013 -39.601 1.00 32.50 343 ALA A C 1
ATOM 2711 O O . ALA A 1 343 ? 3.416 0.955 -40.223 1.00 32.50 343 ALA A O 1
ATOM 2712 N N . PRO A 1 344 ? 3.827 2.175 -38.378 1.00 31.84 344 PRO A N 1
ATOM 2713 C CA . PRO A 1 344 ? 4.584 1.118 -37.722 1.00 31.84 344 PRO A CA 1
ATOM 2714 C C . PRO A 1 344 ? 3.651 -0.032 -37.330 1.00 31.84 344 PRO A C 1
ATOM 2716 O O . PRO A 1 344 ? 2.720 0.134 -36.541 1.00 31.84 344 PRO A O 1
ATOM 2719 N N . THR A 1 345 ? 3.915 -1.222 -37.867 1.00 35.22 345 THR A N 1
ATOM 2720 C CA . THR A 1 345 ? 3.215 -2.451 -37.481 1.00 35.22 345 THR A CA 1
ATOM 2721 C C . THR A 1 345 ? 3.463 -2.751 -36.006 1.00 35.22 345 THR A C 1
ATOM 2723 O O . THR A 1 345 ? 4.609 -2.955 -35.602 1.00 35.22 345 THR A O 1
ATOM 2726 N N . ASN A 1 346 ? 2.393 -2.802 -35.209 1.00 31.72 346 ASN A N 1
ATOM 2727 C CA . ASN A 1 346 ? 2.465 -3.136 -33.788 1.00 31.72 346 ASN A CA 1
ATOM 2728 C C . ASN A 1 346 ? 3.126 -4.519 -33.603 1.00 31.72 346 ASN A C 1
ATOM 2730 O O . ASN A 1 346 ? 2.585 -5.502 -34.115 1.00 31.72 346 ASN A O 1
ATOM 2734 N N . PRO A 1 347 ? 4.249 -4.642 -32.870 1.00 34.03 347 PRO A N 1
ATOM 2735 C CA . PRO A 1 347 ? 4.789 -5.949 -32.529 1.00 34.03 347 PRO A CA 1
ATOM 2736 C C . PRO A 1 347 ? 3.846 -6.625 -31.529 1.00 34.03 347 PRO A C 1
ATOM 2738 O O . PRO A 1 347 ? 3.663 -6.141 -30.410 1.00 34.03 347 PRO A O 1
ATOM 2741 N N . THR A 1 348 ? 3.237 -7.744 -31.928 1.00 37.41 348 THR A N 1
ATOM 2742 C CA . THR A 1 348 ? 2.432 -8.581 -31.029 1.00 37.41 348 THR A CA 1
ATOM 2743 C C . THR A 1 348 ? 3.250 -8.929 -29.787 1.00 37.41 348 THR A C 1
ATOM 2745 O O . THR A 1 348 ? 4.395 -9.369 -29.896 1.00 37.41 348 THR A O 1
ATOM 2748 N N . ALA A 1 349 ? 2.678 -8.706 -28.601 1.00 34.56 349 ALA A N 1
ATOM 2749 C CA . ALA A 1 349 ? 3.393 -8.919 -27.351 1.00 34.56 349 ALA A CA 1
ATOM 2750 C C . ALA A 1 349 ? 3.861 -10.384 -27.237 1.00 34.56 349 ALA A C 1
ATOM 2752 O O . ALA A 1 349 ? 3.042 -11.290 -27.420 1.00 34.56 349 ALA A O 1
ATOM 2753 N N . PRO A 1 350 ? 5.140 -10.649 -26.908 1.00 32.53 350 PRO A N 1
ATOM 2754 C CA . PRO A 1 350 ? 5.588 -12.007 -26.655 1.00 32.53 350 PRO A CA 1
ATOM 2755 C C . PRO A 1 350 ? 4.855 -12.544 -25.426 1.00 32.53 350 PRO A C 1
ATOM 2757 O O . PRO A 1 350 ? 4.951 -11.981 -24.332 1.00 32.53 350 PRO A O 1
ATOM 2760 N N . SER A 1 351 ? 4.133 -13.649 -25.596 1.00 41.00 351 SER A N 1
ATOM 2761 C CA . SER A 1 351 ? 3.493 -14.372 -24.501 1.00 41.00 351 SER A CA 1
ATOM 2762 C C . SER A 1 351 ? 4.569 -15.006 -23.618 1.00 41.00 351 SER A C 1
ATOM 2764 O O . SER A 1 351 ? 4.976 -16.146 -23.850 1.00 41.00 351 SER A O 1
ATOM 2766 N N . VAL A 1 352 ? 5.072 -14.256 -22.630 1.00 41.62 352 VAL A N 1
ATOM 2767 C CA . VAL A 1 352 ? 6.080 -14.744 -21.679 1.00 41.62 352 VAL A CA 1
ATOM 2768 C C . VAL A 1 352 ? 5.496 -15.964 -20.954 1.00 41.62 352 VAL A C 1
ATOM 2770 O O . VAL A 1 352 ? 4.519 -15.818 -20.216 1.00 41.62 352 VAL A O 1
ATOM 2773 N N . PRO A 1 353 ? 6.034 -17.179 -21.168 1.00 43.12 353 PRO A N 1
ATOM 2774 C CA . PRO A 1 353 ? 5.390 -18.381 -20.671 1.00 43.12 353 PRO A CA 1
ATOM 2775 C C . PRO A 1 353 ? 5.510 -18.465 -19.148 1.00 43.12 353 PRO A C 1
ATOM 2777 O O . PRO A 1 353 ? 6.563 -18.184 -18.567 1.00 43.12 353 PRO A O 1
ATOM 2780 N N . ARG A 1 354 ? 4.415 -18.902 -18.514 1.00 47.69 354 ARG A N 1
ATOM 2781 C CA . ARG A 1 354 ? 4.321 -19.221 -17.082 1.00 47.69 354 ARG A CA 1
ATOM 2782 C C . ARG A 1 354 ? 5.561 -20.019 -16.634 1.00 47.69 354 ARG A C 1
ATOM 2784 O O . ARG A 1 354 ? 5.832 -21.060 -17.233 1.00 47.69 354 ARG A O 1
ATOM 2791 N N . PRO A 1 355 ? 6.302 -19.604 -15.587 1.00 37.25 355 PRO A N 1
ATOM 2792 C CA . PRO A 1 355 ? 7.529 -20.305 -15.218 1.00 37.25 355 PRO A CA 1
ATOM 2793 C C . PRO A 1 355 ? 7.217 -21.708 -14.681 1.00 37.25 355 PRO A C 1
ATOM 2795 O O . PRO A 1 355 ? 6.220 -21.871 -13.972 1.00 37.25 355 PRO A O 1
ATOM 2798 N N . PRO A 1 356 ? 8.079 -22.713 -14.924 1.00 39.19 356 PRO A N 1
ATOM 2799 C CA . PRO A 1 356 ? 7.767 -24.127 -14.682 1.00 39.19 356 PRO A CA 1
ATOM 2800 C C . PRO A 1 356 ? 7.541 -24.510 -13.207 1.00 39.19 356 PRO A C 1
ATOM 2802 O O . PRO A 1 356 ? 7.089 -25.615 -12.936 1.00 39.19 356 PRO A O 1
ATOM 2805 N N . LYS A 1 357 ? 7.822 -23.610 -12.253 1.00 38.22 357 LYS A N 1
ATOM 2806 C CA . LYS A 1 357 ? 7.486 -23.777 -10.828 1.00 38.22 357 LYS A CA 1
ATOM 2807 C C . LYS A 1 357 ? 6.072 -23.313 -10.445 1.00 38.22 357 LYS A C 1
ATOM 2809 O O . LYS A 1 357 ? 5.578 -23.718 -9.404 1.00 38.22 357 LYS A O 1
ATOM 2814 N N . PHE A 1 358 ? 5.407 -22.478 -11.249 1.00 47.72 358 PHE A N 1
ATOM 2815 C CA . PHE A 1 358 ? 4.053 -21.970 -10.959 1.00 47.72 358 PHE A CA 1
ATOM 2816 C C . PHE A 1 358 ? 2.973 -22.942 -11.475 1.00 47.72 358 PHE A C 1
ATOM 2818 O O . PHE A 1 358 ? 2.018 -22.551 -12.158 1.00 47.72 358 PHE A O 1
ATOM 2825 N N . THR A 1 359 ? 3.167 -24.233 -11.199 1.00 40.78 359 THR A N 1
ATOM 2826 C CA . THR A 1 359 ? 2.327 -25.340 -11.662 1.00 40.78 359 THR A CA 1
ATOM 2827 C C . THR A 1 359 ? 0.969 -25.342 -10.969 1.00 40.78 359 THR A C 1
ATOM 2829 O O . THR A 1 359 ? 0.857 -25.270 -9.746 1.00 40.78 359 THR A O 1
ATOM 2832 N N . VAL A 1 360 ? -0.097 -25.463 -11.761 1.00 41.00 360 VAL A N 1
ATOM 2833 C CA . VAL A 1 360 ? -1.471 -25.578 -11.256 1.00 41.00 360 VAL A CA 1
ATOM 2834 C C . VAL A 1 360 ? -1.654 -26.982 -10.667 1.00 41.00 360 VAL A C 1
ATOM 2836 O O . VAL A 1 360 ? -2.057 -27.902 -11.369 1.00 41.00 360 VAL A O 1
ATOM 2839 N N . GLY A 1 361 ? -1.285 -27.155 -9.393 1.00 37.72 361 GLY A N 1
ATOM 2840 C CA . GLY A 1 361 ? -1.297 -28.461 -8.717 1.00 37.72 361 GLY A CA 1
ATOM 2841 C C . GLY A 1 361 ? -1.542 -28.411 -7.204 1.00 37.72 361 GLY A C 1
ATOM 2842 O O . GLY A 1 361 ? -2.458 -29.073 -6.731 1.00 37.72 361 GLY A O 1
ATOM 2843 N N . SER A 1 362 ? -0.779 -27.610 -6.444 1.00 33.97 362 SER A N 1
ATOM 2844 C CA . SER A 1 362 ? -0.820 -27.629 -4.961 1.00 33.97 362 SER A CA 1
ATOM 2845 C C . SER A 1 362 ? -1.340 -26.340 -4.293 1.00 33.97 362 SER A C 1
ATOM 2847 O O . SER A 1 362 ? -1.399 -26.247 -3.069 1.00 33.97 362 SER A O 1
ATOM 2849 N N . PHE A 1 363 ? -1.808 -25.365 -5.080 1.00 42.72 363 PHE A N 1
ATOM 2850 C CA . PHE A 1 363 ? -2.139 -23.988 -4.660 1.00 42.72 363 PHE A CA 1
ATOM 2851 C C . PHE A 1 363 ? -3.368 -23.819 -3.725 1.00 42.72 363 PHE A C 1
ATOM 2853 O O . PHE A 1 363 ? -3.873 -22.704 -3.545 1.00 42.72 363 PHE A O 1
ATOM 2860 N N . PHE A 1 364 ? -3.905 -24.894 -3.146 1.00 37.97 364 PHE A N 1
ATOM 2861 C CA . PHE A 1 364 ? -5.254 -24.908 -2.578 1.00 37.97 364 PHE A CA 1
ATOM 2862 C C . PHE A 1 364 ? -5.397 -24.266 -1.178 1.00 37.97 364 PHE A C 1
ATOM 2864 O O . PHE A 1 364 ? -4.606 -24.446 -0.255 1.00 37.97 364 PHE A O 1
ATOM 2871 N N . SER A 1 365 ? -6.522 -23.561 -1.006 1.00 29.12 365 SER A N 1
ATOM 2872 C CA . SER A 1 365 ? -7.092 -23.043 0.252 1.00 29.12 365 SER A CA 1
ATOM 2873 C C . SER A 1 365 ? -6.441 -21.808 0.918 1.00 29.12 365 SER A C 1
ATOM 2875 O O . SER A 1 365 ? -7.169 -20.867 1.248 1.00 29.12 365 SER A O 1
ATOM 2877 N N . LYS A 1 366 ? -5.114 -21.727 1.118 1.00 31.38 366 LYS A N 1
ATOM 2878 C CA . LYS A 1 366 ? -4.539 -20.753 2.090 1.00 31.38 366 LYS A CA 1
ATOM 2879 C C . LYS A 1 366 ? -4.276 -19.305 1.627 1.00 31.38 366 LYS A C 1
ATOM 2881 O O . LYS A 1 366 ? -4.198 -18.435 2.498 1.00 31.38 366 LYS A O 1
ATOM 2886 N N . PHE A 1 367 ? -4.199 -18.986 0.328 1.00 32.03 367 PHE A N 1
ATOM 2887 C CA . PHE A 1 367 ? -4.062 -17.579 -0.115 1.00 32.03 367 PHE A CA 1
ATOM 2888 C C . PHE A 1 367 ? -5.393 -16.821 -0.185 1.00 32.03 367 PHE A C 1
ATOM 2890 O O . PHE A 1 367 ? -5.471 -15.659 0.216 1.00 32.03 367 PHE A O 1
ATOM 2897 N N . ILE A 1 368 ? -6.426 -17.469 -0.729 1.00 34.66 368 ILE A N 1
ATOM 2898 C CA . ILE A 1 368 ? -7.617 -16.788 -1.258 1.00 34.66 368 ILE A CA 1
ATOM 2899 C C . ILE A 1 368 ? -8.620 -16.433 -0.154 1.00 34.66 368 ILE A C 1
ATOM 2901 O O . ILE A 1 368 ? -9.146 -15.318 -0.128 1.00 34.66 368 ILE A O 1
ATOM 2905 N N . PHE A 1 369 ? -8.832 -17.323 0.820 1.00 28.59 369 PHE A N 1
ATOM 2906 C CA . PHE A 1 369 ? -9.695 -17.047 1.970 1.00 28.59 369 PHE A CA 1
ATOM 2907 C C . PHE A 1 369 ? -8.989 -16.205 3.035 1.00 28.59 369 PHE A C 1
ATOM 2909 O O . PHE A 1 369 ? -8.746 -16.670 4.147 1.00 28.59 369 PHE A O 1
ATOM 2916 N N . ASN A 1 370 ? -8.684 -14.940 2.712 1.00 27.83 370 ASN A N 1
ATOM 2917 C CA . ASN A 1 370 ? -8.636 -13.875 3.721 1.00 27.83 370 ASN A CA 1
ATOM 2918 C C . ASN A 1 370 ? -8.728 -12.426 3.192 1.00 27.83 370 ASN A C 1
ATOM 2920 O O . ASN A 1 370 ? -8.075 -11.526 3.723 1.00 27.83 370 ASN A O 1
ATOM 2924 N N . VAL A 1 371 ? -9.608 -12.164 2.218 1.00 32.28 371 VAL A N 1
ATOM 2925 C CA . VAL A 1 371 ? -10.161 -10.808 2.030 1.00 32.28 371 VAL A CA 1
ATOM 2926 C C . VAL A 1 371 ? -11.314 -10.594 3.016 1.00 32.28 371 VAL A C 1
ATOM 2928 O O . VAL A 1 371 ? -12.416 -11.098 2.820 1.00 32.28 371 VAL A O 1
ATOM 2931 N N . SER A 1 372 ? -11.033 -9.874 4.102 1.00 36.50 372 SER A N 1
ATOM 2932 C CA . SER A 1 372 ? -11.951 -9.091 4.958 1.00 36.50 372 SER A CA 1
ATOM 2933 C C . SER A 1 372 ? -11.093 -8.312 5.950 1.00 36.50 372 SER A C 1
ATOM 2935 O O . SER A 1 372 ? -10.148 -8.957 6.463 1.00 36.50 372 SER A O 1
#